Protein 4C2L (pdb70)

Secondary structure (DSSP, 8-state):
-EE-PPP--STTS--HHHHHHHHHHHTBT-EEEE-TT-EEEE-S-EE-TT-BSEEEEE-SEEEE---HHHHTT-SEEEEEES-EEEEEE-SSS--EEE--THHHHHHHHH-TT----EEEEEES-EEEEEES-EEE--SS-SEEEETTEEEEEEEEEEEE---SSSS--TT--SEEE-SEEEEEEEEEEEE-SS-SEEE-TTEEEEEEEEEEEES---EEEEEE-SSS-EEEEEEEEEEEEEES-SEEEEEEE--SSTT---EEEEEEEEEEEEEEEESEEEEEESSTTS-HHHHHHS----EEEEEEEEEEEEEE-SSSTTEEEEEE--TTSEEEEEEEEE--B-TTS--EEEEES--TT-SS--EE----

Foldseek 3Di:
DEFEFDAPPDQVDASLVSVVVRCLVAQQLGEYEDDAPDEHEHAAARENASHEQYEYAARYEYEYDCPLVRFFPPAENYEAEQYAHYEHEHPVLNGEYEQVQQVLLVVCVVPVNGDGYEYAEAAHYEHYEYESYEYEARNAEDYEYYNAYEHYEYYHYEYEHDHPDPRFSPRHADYEYEQYANYEYENYEYEGAEHPYEDEFNAAHYEYYAYEYENYQANEYDAAFPQEEGEHENYEYERYEYAQHQENYEYHYAFADDRGYEYEYYQHEHYHYEYHAHAAPYEYHQHPPHDPVVCVVTWGAHEYANYEYEQYEYEYHPPPPQERYFYEDTPNYHAHYAYYNHHYGYPVRHYAHEDDPHDPRRHDDYDHDHHD

Solvent-accessible surface area: 14054 Å² total; per-residue (Å²): 106,105,22,79,5,105,46,45,60,72,71,103,68,48,4,12,84,31,3,43,111,5,2,78,74,7,0,133,53,6,24,1,31,1,49,126,74,23,45,3,46,0,34,24,41,5,72,3,39,53,4,47,93,0,13,5,34,0,13,4,51,2,73,0,23,33,69,30,130,61,5,59,52,101,82,6,0,2,18,0,54,112,1,76,9,3,82,4,54,7,106,86,52,62,0,27,0,10,1,44,0,28,72,6,1,46,65,41,54,106,62,96,93,21,60,22,1,16,0,0,35,0,31,14,13,21,84,2,51,0,14,21,2,68,0,60,13,0,7,20,16,0,0,7,0,85,40,37,0,37,62,0,55,0,22,93,5,113,1,14,3,87,32,168,57,150,48,51,15,91,54,0,11,0,0,21,0,7,92,2,42,119,1,40,0,33,90,4,60,0,46,9,34,19,4,0,0,0,0,53,44,57,0,25,102,2,50,0,57,54,3,29,0,39,24,0,57,0,0,0,0,0,26,0,0,131,81,58,117,18,39,0,82,33,3,93,0,19,27,1,49,0,45,78,2,62,9,0,0,0,1,25,3,29,1,27,26,78,120,40,14,51,3,48,0,30,69,0,22,0,26,72,2,60,2,67,74,0,24,17,0,0,28,2,30,11,10,66,55,64,95,89,104,58,24,133,146,36,40,5,56,10,110,5,37,103,1,55,0,17,53,1,52,29,65,2,12,112,134,78,45,44,16,0,1,8,0,18,5,10,67,94,31,65,12,26,4,53,7,63,44,31,97,2,106,2,66,72,38,135,58,55,4,25,12,28,82,35,43,132,108,5,58,38,124,52,57,99,55,16,54,28

Sequence (372 aa):
AVCTPTAGGDSSTDDVPAITEALSSCGNGGTIVFPEGSTYYLNSVLDLGSCSDCDIQVEGLLKFASDTDYWSGRTAMISVSNVDGLKLRSLTGSSGVIDGNGQDAWDLFASSDSSYSRPTLLYITGGSNLEISGLRQKNPPNVFNSSVKGGATNVVFSNLKMDANSKSDNPPKNTDGFDIGESTYVTITEVTTVVNDDDCVAFKPSSNYVTVDTISSCTGSHGISVGSLGKSSDDSVKNIYVTGATMINSSTKAAGIKTYPSGGDHGTSTVSSNVTFNDFTVDNSDYAFQIQSCYGEDDDYCEENPGNAKLTDDIVVSSFSGTTSDKYDPVVANLDCGADGTCGISSISGFDVKAPSGKSEVLCANTPSDLGVTCTSGASG

Nearest PDB structures (foldseek):
  4c2l-assembly1_A  TM=1.003E+00  e=3.183E-62  Aspergillus tubingensis
  8ikw-assembly4_H  TM=8.385E-01  e=5.175E-13  Fusarium phyllophilum
  1ib4-assembly2_B  TM=8.589E-01  e=9.013E-12  Aspergillus aculeatus
  8ikx-assembly1_A  TM=8.406E-01  e=1.907E-11  Arabidopsis thaliana
  7e56-assembly1_A  TM=8.287E-01  e=9.826E-11  Evansstolkia leycettana

CATH classification: 2.160.20.10

Structure (mmCIF, N/CA/C/O backbone):
data_4C2L
#
_entry.id   4C2L
#
_cell.length_a   76.440
_cell.length_b   121.180
_cell.length_c   129.670
_cell.angle_alpha   90.00
_cell.angle_beta   90.00
_cell.angle_gamma   90.00
#
_symmetry.space_group_name_H-M   'I 2 2 2'
#
loop_
_entity.id
_entity.type
_entity.pdbx_description
1 polymer 'ENDO-XYLOGALACTURONAN HYDROLASE A'
2 branched 2-acetamido-2-deoxy-beta-D-glucopyranose-(1-4)-2-acetamido-2-deoxy-beta-D-glucopyranose
3 non-polymer alpha-D-mannopyranose
4 non-polymer 2-acetamido-2-deoxy-beta-D-glucopyranose
5 non-polymer 'SULFATE ION'
6 non-polymer GLYCEROL
7 water water
#
loop_
_atom_site.group_PDB
_atom_site.id
_atom_site.type_symbol
_atom_site.label_atom_id
_atom_site.label_alt_id
_atom_site.label_comp_id
_atom_site.label_asym_id
_atom_site.label_entity_id
_atom_site.label_seq_id
_atom_site.pdbx_PDB_ins_code
_atom_site.Cartn_x
_atom_site.Cartn_y
_atom_site.Cartn_z
_atom_site.occupancy
_atom_site.B_iso_or_equiv
_atom_site.auth_seq_id
_atom_site.auth_comp_id
_atom_site.auth_asym_id
_atom_site.auth_atom_id
_atom_site.pdbx_PDB_model_num
ATOM 1 N N . ALA A 1 17 ? -14.075 -0.816 27.604 1.00 23.90 35 ALA A N 1
ATOM 2 C CA . ALA A 1 17 ? -14.928 -1.303 28.724 1.00 23.74 35 ALA A CA 1
ATOM 3 C C . ALA A 1 17 ? -14.889 -0.332 29.907 1.00 23.74 35 ALA A C 1
ATOM 4 O O . ALA A 1 17 ? -13.950 0.461 30.037 1.00 23.33 35 ALA A O 1
ATOM 6 N N . VAL A 1 18 ? -15.911 -0.400 30.752 1.00 22.85 36 VAL A N 1
ATOM 7 C CA . VAL A 1 18 ? -16.033 0.471 31.924 1.00 22.88 36 VAL A CA 1
ATOM 8 C C . VAL A 1 18 ? -15.919 -0.353 33.212 1.00 22.91 36 VAL A C 1
ATOM 9 O O . VAL A 1 18 ? -16.578 -1.376 33.359 1.00 23.04 36 VAL A O 1
ATOM 13 N N . CYS A 1 19 ? -15.077 0.092 34.138 1.00 21.56 37 CYS A N 1
ATOM 14 C CA . CYS A 1 19 ? -14.836 -0.637 35.384 1.00 22.01 37 CYS A CA 1
ATOM 15 C C . CYS A 1 19 ? -15.166 0.291 36.545 1.00 20.06 37 CYS A C 1
ATOM 16 O O . CYS A 1 19 ? -14.773 1.462 36.529 1.00 20.06 37 CYS A O 1
ATOM 19 N N . THR A 1 20 ? -15.866 -0.218 37.553 1.00 17.74 38 THR A N 1
ATOM 20 C CA . THR A 1 20 ? -16.059 0.536 38.785 1.00 18.33 38 THR A CA 1
ATOM 21 C C . THR A 1 20 ? -15.307 -0.148 39.915 1.00 17.56 38 THR A C 1
ATOM 22 O O . THR A 1 20 ? -15.678 -1.252 40.304 1.00 17.57 38 THR A O 1
ATOM 26 N N . PRO A 1 21 ? -14.273 0.509 40.473 1.00 17.16 39 PRO A N 1
ATOM 27 C CA . PRO A 1 21 ? -13.518 -0.159 41.546 1.00 16.99 39 PRO A CA 1
ATOM 28 C C . PRO A 1 21 ? -14.387 -0.451 42.748 1.00 16.91 39 PRO A C 1
ATOM 29 O O . PRO A 1 21 ? -15.233 0.365 43.124 1.00 15.70 39 PRO A O 1
ATOM 33 N N . THR A 1 22 ? -14.159 -1.608 43.360 1.00 17.88 40 THR A N 1
ATOM 34 C CA . THR A 1 22 ? -14.872 -1.982 44.574 1.00 19.81 40 THR A CA 1
ATOM 35 C C . THR A 1 22 ? -14.471 -1.088 45.734 1.00 19.49 40 THR A C 1
ATOM 36 O O . THR A 1 22 ? -13.302 -0.998 46.070 1.00 19.60 40 THR A O 1
ATOM 40 N N . ALA A 1 23 ? -15.447 -0.405 46.320 1.00 19.62 41 ALA A N 1
ATOM 41 C CA . ALA A 1 23 ? -15.209 0.424 47.485 1.00 20.03 41 ALA A CA 1
ATOM 42 C C . ALA A 1 23 ? -15.321 -0.451 48.735 1.00 21.25 41 ALA A C 1
ATOM 43 O O . ALA A 1 23 ? -16.348 -1.101 48.949 1.00 22.49 41 ALA A O 1
ATOM 45 N N . GLY A 1 24 ? -14.268 -0.478 49.550 1.00 20.51 42 GLY A N 1
ATOM 46 C CA . GLY A 1 24 ? -14.254 -1.268 50.788 1.00 20.93 42 GLY A CA 1
ATOM 47 C C . GLY A 1 24 ? -15.155 -0.699 51.868 1.00 21.62 42 GLY A C 1
ATOM 48 O O . GLY A 1 24 ? -15.591 -1.432 52.779 1.00 22.30 42 GLY A O 1
ATOM 49 N N . GLY A 1 25 ? -15.436 0.604 51.775 1.00 19.89 43 GLY A N 1
ATOM 50 C CA . GLY A 1 25 ? -16.347 1.290 52.695 1.00 21.00 43 GLY A CA 1
ATOM 51 C C . GLY A 1 25 ? -15.788 1.562 54.082 1.00 22.17 43 GLY A C 1
ATOM 52 O O . GLY A 1 25 ? -16.525 1.925 55.002 1.00 22.19 43 GLY A O 1
ATOM 53 N N . ASP A 1 26 ? -14.486 1.393 54.258 1.00 21.35 44 ASP A N 1
ATOM 54 C CA . ASP A 1 26 ? -13.899 1.638 55.572 1.00 22.32 44 ASP A CA 1
ATOM 55 C C . ASP A 1 26 ? -12.485 2.175 55.495 1.00 20.28 44 ASP A C 1
ATOM 56 O O . ASP A 1 26 ? -11.664 1.647 54.750 1.00 19.02 44 ASP A O 1
ATOM 61 N N . SER A 1 27 ? -12.201 3.208 56.285 1.00 20.13 45 SER A N 1
ATOM 62 C CA . SER A 1 27 ? -10.910 3.889 56.210 1.00 19.74 45 SER A CA 1
ATOM 63 C C . SER A 1 27 ? -9.748 2.995 56.633 1.00 19.38 45 SER A C 1
ATOM 64 O O . SER A 1 27 ? -8.620 3.279 56.298 1.00 19.89 45 SER A O 1
ATOM 67 N N . SER A 1 28 ? -10.026 1.916 57.362 1.00 19.41 46 SER A N 1
ATOM 68 C CA . SER A 1 28 ? -8.961 0.967 57.705 1.00 20.53 46 SER A CA 1
ATOM 69 C C . SER A 1 28 ? -8.642 -0.007 56.579 1.00 19.69 46 SER A C 1
ATOM 70 O O . SER A 1 28 ? -7.699 -0.794 56.691 1.00 21.06 46 SER A O 1
ATOM 73 N N . THR A 1 29 ? -9.435 0.022 55.514 1.00 18.06 47 THR A N 1
ATOM 74 C CA . THR A 1 29 ? -9.184 -0.840 54.361 1.00 17.55 47 THR A CA 1
ATOM 75 C C . THR A 1 29 ? -8.716 -0.012 53.180 1.00 15.94 47 THR A C 1
ATOM 76 O O . THR A 1 29 ? -9.431 0.878 52.723 1.00 15.05 47 THR A O 1
ATOM 80 N N . ASP A 1 30 ? -7.517 -0.324 52.695 1.00 14.11 48 ASP A N 1
ATOM 81 C CA . ASP A 1 30 ? -6.942 0.404 51.565 1.00 13.52 48 ASP A CA 1
ATOM 82 C C . ASP A 1 30 ? -7.682 -0.001 50.281 1.00 13.45 48 ASP A C 1
ATOM 83 O O . ASP A 1 30 ? -7.758 -1.193 49.957 1.00 13.26 48 ASP A O 1
ATOM 88 N N . ASP A 1 31 ? -8.251 0.984 49.567 1.00 12.39 49 ASP A N 1
ATOM 89 C CA . ASP A 1 31 ? -8.914 0.733 48.288 1.00 12.45 49 ASP A CA 1
ATOM 90 C C . ASP A 1 31 ? -7.983 0.793 47.082 1.00 11.64 49 ASP A C 1
ATOM 91 O O . ASP A 1 31 ? -8.399 0.504 45.957 1.00 11.61 49 ASP A O 1
ATOM 96 N N . VAL A 1 32 ? -6.732 1.194 47.294 1.00 11.11 50 VAL A N 1
ATOM 97 C CA . VAL A 1 32 ? -5.797 1.328 46.171 1.00 11.39 50 VAL A CA 1
ATOM 98 C C . VAL A 1 32 ? -5.700 0.050 45.305 1.00 11.54 50 VAL A C 1
ATOM 99 O O . VAL A 1 32 ? -5.766 0.140 44.092 1.00 11.41 50 VAL A O 1
ATOM 103 N N . PRO A 1 33 ? -5.596 -1.146 45.925 1.00 11.70 51 PRO A N 1
ATOM 104 C CA . PRO A 1 33 ? -5.492 -2.315 45.023 1.00 11.90 51 PRO A CA 1
ATOM 105 C C . PRO A 1 33 ? -6.708 -2.506 44.121 1.00 12.02 51 PRO A C 1
ATOM 106 O O . PRO A 1 33 ? -6.548 -2.832 42.942 1.00 12.93 51 PRO A O 1
ATOM 110 N N . ALA A 1 34 ? -7.908 -2.294 44.665 1.00 12.25 52 ALA A N 1
ATOM 111 C CA . ALA A 1 34 ? -9.132 -2.361 43.868 1.00 12.47 52 ALA A CA 1
ATOM 112 C C . ALA A 1 34 ? -9.115 -1.357 42.726 1.00 12.35 52 ALA A C 1
ATOM 113 O O . ALA A 1 34 ? -9.563 -1.666 41.615 1.00 12.08 52 ALA A O 1
ATOM 115 N N . ILE A 1 35 ? -8.601 -0.159 43.004 1.00 11.96 53 ILE A N 1
ATOM 116 C CA . ILE A 1 35 ? -8.506 0.885 41.993 1.00 12.13 53 ILE A CA 1
ATOM 117 C C . ILE A 1 35 ? -7.502 0.527 40.884 1.00 12.19 53 ILE A C 1
ATOM 118 O O . ILE A 1 35 ? -7.810 0.649 39.696 1.00 11.87 53 ILE A O 1
ATOM 123 N N . THR A 1 36 ? -6.309 0.065 41.254 1.00 12.49 54 THR A N 1
ATOM 124 C CA . THR A 1 36 ? -5.329 -0.269 40.218 1.00 13.12 54 THR A CA 1
ATOM 125 C C . THR A 1 36 ? -5.725 -1.512 39.444 1.00 13.24 54 THR A C 1
ATOM 126 O O . THR A 1 36 ? -5.379 -1.638 38.278 1.00 14.12 54 THR A O 1
ATOM 130 N N . GLU A 1 37 ? -6.462 -2.422 40.065 1.00 14.52 55 GLU A N 1
ATOM 131 C CA . GLU A 1 37 ? -6.941 -3.584 39.313 1.00 14.99 55 GLU A CA 1
ATOM 132 C C . GLU A 1 37 ? -7.976 -3.139 38.282 1.00 15.03 55 GLU A C 1
ATOM 133 O O . GLU A 1 37 ? -7.951 -3.614 37.149 1.00 14.79 55 GLU A O 1
ATOM 139 N N . ALA A 1 38 ? -8.862 -2.221 38.674 1.00 14.69 56 ALA A N 1
ATOM 140 C CA . ALA A 1 38 ? -9.834 -1.657 37.733 1.00 15.09 56 ALA A CA 1
ATOM 141 C C . ALA A 1 38 ? -9.120 -0.947 36.584 1.00 15.27 56 ALA A C 1
ATOM 142 O O . ALA A 1 38 ? -9.482 -1.126 35.411 1.00 16.23 56 ALA A O 1
ATOM 144 N N . LEU A 1 39 ? -8.094 -0.160 36.909 1.00 14.57 57 LEU A N 1
ATOM 145 C CA . LEU A 1 39 ? -7.306 0.517 35.883 1.00 16.05 57 LEU A CA 1
ATOM 146 C C . LEU A 1 39 ? -6.586 -0.482 34.980 1.00 16.00 57 LEU A C 1
ATOM 147 O O . LEU A 1 39 ? -6.544 -0.317 33.764 1.00 16.58 57 LEU A O 1
ATOM 152 N N . SER A 1 40 ? -6.018 -1.525 35.569 1.00 15.88 58 SER A N 1
ATOM 153 C CA . SER A 1 40 ? -5.332 -2.529 34.771 1.00 16.64 58 SER A CA 1
ATOM 154 C C . SER A 1 40 ? -6.308 -3.250 33.840 1.00 17.11 58 SER A C 1
ATOM 155 O O . SER A 1 40 ? -5.994 -3.541 32.671 1.00 16.83 58 SER A O 1
ATOM 158 N N . SER A 1 41 ? -7.502 -3.509 34.350 1.00 17.03 59 SER A N 1
ATOM 159 C CA . SER A 1 41 ? -8.495 -4.245 33.585 1.00 19.71 59 SER A CA 1
ATOM 160 C C . SER A 1 41 ? -9.089 -3.399 32.438 1.00 20.85 59 SER A C 1
ATOM 161 O O . SER A 1 41 ? -9.234 -3.894 31.314 1.00 21.68 59 SER A O 1
ATOM 164 N N . CYS A 1 42 ? -9.406 -2.136 32.724 1.00 21.01 60 CYS A N 1
ATOM 165 C CA . CYS A 1 42 ? -10.116 -1.258 31.780 1.00 23.51 60 CYS A CA 1
ATOM 166 C C . CYS A 1 42 ? -9.282 -0.128 31.172 1.00 24.61 60 CYS A C 1
ATOM 167 O O . CYS A 1 42 ? -9.742 0.547 30.242 1.00 25.44 60 CYS A O 1
ATOM 170 N N . GLY A 1 43 ? -8.070 0.078 31.681 1.00 23.66 61 GLY A N 1
ATOM 171 C CA . GLY A 1 43 ? -7.276 1.265 31.347 1.00 23.84 61 GLY A CA 1
ATOM 172 C C . GLY A 1 43 ? -6.639 1.324 29.974 1.00 24.16 61 GLY A C 1
ATOM 173 O O . GLY A 1 43 ? -6.090 2.358 29.602 1.00 23.53 61 GLY A O 1
ATOM 174 N N . ASN A 1 44 ? -6.694 0.224 29.223 1.00 24.73 62 ASN A N 1
ATOM 175 C CA . ASN A 1 44 ? -6.247 0.231 27.840 1.00 25.66 62 ASN A CA 1
ATOM 176 C C . ASN A 1 44 ? -7.387 0.718 26.946 1.00 24.78 62 ASN A C 1
ATOM 177 O O . ASN A 1 44 ? -8.101 -0.072 26.320 1.00 24.44 62 ASN A O 1
ATOM 182 N N . GLY A 1 45 ? -7.584 2.030 26.932 1.00 22.70 63 GLY A N 1
ATOM 183 C CA . GLY A 1 45 ? -8.624 2.633 26.115 1.00 21.18 63 GLY A CA 1
ATOM 184 C C . GLY A 1 45 ? -10.012 2.684 26.724 1.00 21.47 63 GLY A C 1
ATOM 185 O O . GLY A 1 45 ? -10.960 3.119 26.070 1.00 22.86 63 GLY A O 1
ATOM 186 N N . GLY A 1 46 ? -10.144 2.253 27.974 1.00 20.33 64 GLY A N 1
ATOM 187 C CA . GLY A 1 46 ? -11.440 2.197 28.638 1.00 20.23 64 GLY A CA 1
ATOM 188 C C . GLY A 1 46 ? -11.655 3.260 29.697 1.00 20.48 64 GLY A C 1
ATOM 189 O O . GLY A 1 46 ? -10.962 4.293 29.731 1.00 20.85 64 GLY A O 1
ATOM 190 N N . THR A 1 47 ? -12.619 2.995 30.571 1.00 19.49 65 THR A N 1
ATOM 191 C CA . THR A 1 47 ? -13.070 3.965 31.550 1.00 19.13 65 THR A CA 1
ATOM 192 C C . THR A 1 47 ? -13.156 3.349 32.937 1.00 18.75 65 THR A C 1
ATOM 193 O O . THR A 1 47 ? -13.583 2.199 33.100 1.00 17.96 65 THR A O 1
ATOM 197 N N . ILE A 1 48 ? -12.714 4.123 33.920 1.00 17.65 66 ILE A N 1
ATOM 198 C CA . ILE A 1 48 ? -12.845 3.766 35.317 1.00 18.18 66 ILE A CA 1
ATOM 199 C C . ILE A 1 48 ? -13.712 4.833 35.980 1.00 17.20 66 ILE A C 1
ATOM 200 O O . ILE A 1 48 ? -13.506 6.029 35.776 1.00 17.42 66 ILE A O 1
ATOM 205 N N . VAL A 1 49 ? -14.700 4.399 36.748 1.00 16.04 67 VAL A N 1
ATOM 206 C CA . VAL A 1 49 ? -15.675 5.320 37.330 1.00 15.69 67 VAL A CA 1
ATOM 207 C C . VAL A 1 49 ? -15.664 5.239 38.856 1.00 16.05 67 VAL A C 1
ATOM 208 O O . VAL A 1 49 ? -15.802 4.164 39.432 1.00 15.35 67 VAL A O 1
ATOM 212 N N . PHE A 1 50 ? -15.483 6.382 39.510 1.00 15.45 68 PHE A N 1
ATOM 213 C CA . PHE A 1 50 ? -15.746 6.484 40.930 1.00 16.03 68 PHE A CA 1
ATOM 214 C C . PHE A 1 50 ? -17.096 7.180 41.045 1.00 16.84 68 PHE A C 1
ATOM 215 O O . PHE A 1 50 ? -17.174 8.391 40.809 1.00 16.55 68 PHE A O 1
ATOM 223 N N . PRO A 1 51 ? -18.168 6.429 41.389 1.00 17.37 69 PRO A N 1
ATOM 224 C CA . PRO A 1 51 ? -19.511 6.992 41.299 1.00 17.99 69 PRO A CA 1
ATOM 225 C C . PRO A 1 51 ? -19.794 8.176 42.208 1.00 17.92 69 PRO A C 1
ATOM 226 O O . PRO A 1 51 ? -19.230 8.304 43.287 1.00 17.22 69 PRO A O 1
ATOM 230 N N . GLU A 1 52 ? -20.732 9.012 41.771 1.00 19.91 70 GLU A N 1
ATOM 231 C CA . GLU A 1 52 ? -21.223 10.094 42.607 1.00 22.71 70 GLU A CA 1
ATOM 232 C C . GLU A 1 52 ? -21.709 9.556 43.964 1.00 22.53 70 GLU A C 1
ATOM 233 O O . GLU A 1 52 ? -22.380 8.524 44.031 1.00 22.85 70 GLU A O 1
ATOM 239 N N . GLY A 1 53 ? -21.328 10.243 45.032 1.00 20.81 71 GLY A N 1
ATOM 240 C CA . GLY A 1 53 ? -21.703 9.872 46.388 1.00 20.91 71 GLY A CA 1
ATOM 241 C C . GLY A 1 53 ? -20.829 8.793 47.007 1.00 20.26 71 GLY A C 1
ATOM 242 O O . GLY A 1 53 ? -21.044 8.420 48.157 1.00 22.03 71 GLY A O 1
ATOM 243 N N . SER A 1 54 ? -19.860 8.275 46.254 1.00 17.92 72 SER A N 1
ATOM 244 C CA . SER A 1 54 ? -18.950 7.248 46.798 1.00 17.41 72 SER A CA 1
ATOM 245 C C . SER A 1 54 ? -17.804 7.871 47.604 1.00 17.26 72 SER A C 1
ATOM 246 O O . SER A 1 54 ? -17.492 9.057 47.439 1.00 17.19 72 SER A O 1
ATOM 249 N N . THR A 1 55 ? -17.203 7.083 48.495 1.00 16.72 73 THR A N 1
ATOM 250 C CA . THR A 1 55 ? -15.967 7.479 49.180 1.00 16.38 73 THR A CA 1
ATOM 251 C C . THR A 1 55 ? -14.987 6.309 49.106 1.00 15.91 73 THR A C 1
ATOM 252 O O . THR A 1 55 ? -15.312 5.181 49.511 1.00 15.79 73 THR A O 1
ATOM 256 N N . TYR A 1 56 ? -13.808 6.584 48.571 1.00 13.90 74 TYR A N 1
ATOM 257 C CA . TYR A 1 56 ? -12.736 5.593 48.510 1.00 13.61 74 TYR A CA 1
ATOM 258 C C . TYR A 1 56 ? -11.612 6.051 49.421 1.00 13.85 74 TYR A C 1
ATOM 259 O O . TYR A 1 56 ? -11.333 7.248 49.508 1.00 13.88 74 TYR A O 1
ATOM 268 N N . TYR A 1 57 ? -10.980 5.094 50.102 1.00 13.00 75 TYR A N 1
ATOM 269 C CA . TYR A 1 57 ? -9.940 5.372 51.076 1.00 13.27 75 TYR A CA 1
ATOM 270 C C . TYR A 1 57 ? -8.645 4.906 50.474 1.00 13.70 75 TYR A C 1
ATOM 271 O O . TYR A 1 57 ? -8.487 3.730 50.177 1.00 13.58 75 TYR A O 1
ATOM 280 N N . LEU A 1 58 ? -7.735 5.846 50.249 1.00 12.54 76 LEU A N 1
ATOM 281 C CA . LEU A 1 58 ? -6.499 5.524 49.570 1.00 12.68 76 LEU A CA 1
ATOM 282 C C . LEU A 1 58 ? -5.401 5.598 50.610 1.00 12.53 76 LEU A C 1
ATOM 283 O O . LEU A 1 58 ? -5.021 6.682 51.044 1.00 12.89 76 LEU A O 1
ATOM 288 N N . ASN A 1 59 ? -4.894 4.449 51.029 1.00 11.92 77 ASN A N 1
ATOM 289 C CA . ASN A 1 59 ? -3.967 4.428 52.162 1.00 11.87 77 ASN A CA 1
ATOM 290 C C . ASN A 1 59 ? -2.516 4.169 51.744 1.00 11.84 77 ASN A C 1
ATOM 291 O O . ASN A 1 59 ? -1.643 3.868 52.585 1.00 12.15 77 ASN A O 1
ATOM 296 N N . SER A 1 60 ? -2.268 4.324 50.447 1.00 11.68 78 SER A N 1
ATOM 297 C CA . SER A 1 60 ? -0.945 4.124 49.869 1.00 11.52 78 SER A CA 1
ATOM 298 C C . SER A 1 60 ? -0.859 4.887 48.562 1.00 11.47 78 SER A C 1
ATOM 299 O O . SER A 1 60 ? -1.868 5.453 48.106 1.00 10.96 78 SER A O 1
ATOM 302 N N . VAL A 1 61 ? 0.327 4.906 47.950 1.00 11.17 79 VAL A N 1
ATOM 303 C CA . VAL A 1 61 ? 0.500 5.586 46.657 1.00 11.02 79 VAL A CA 1
ATOM 304 C C . VAL A 1 61 ? -0.434 4.978 45.613 1.00 11.35 79 VAL A C 1
ATOM 305 O O . VAL A 1 61 ? -0.495 3.751 45.494 1.00 11.62 79 VAL A O 1
ATOM 309 N N . LEU A 1 62 ? -1.153 5.823 44.879 1.00 11.14 80 LEU A N 1
ATOM 310 C CA . LEU A 1 62 ? -1.992 5.369 43.763 1.00 12.03 80 LEU A CA 1
ATOM 311 C C . LEU A 1 62 ? -1.230 5.589 42.471 1.00 12.70 80 LEU A C 1
ATOM 312 O O . LEU A 1 62 ? -0.983 6.726 42.070 1.00 12.50 80 LEU A O 1
ATOM 317 N N . ASP A 1 63 ? -0.842 4.494 41.836 1.00 13.09 81 ASP A N 1
ATOM 318 C CA . ASP A 1 63 ? -0.037 4.565 40.635 1.00 14.45 81 ASP A CA 1
ATOM 319 C C . ASP A 1 63 ? -0.952 4.368 39.431 1.00 14.68 81 ASP A C 1
ATOM 320 O O . ASP A 1 63 ? -1.650 3.356 39.342 1.00 15.22 81 ASP A O 1
ATOM 325 N N . LEU A 1 64 ? -0.982 5.348 38.537 1.00 14.32 82 LEU A N 1
ATOM 326 C CA . LEU A 1 64 ? -1.891 5.319 37.381 1.00 14.00 82 LEU A CA 1
ATOM 327 C C . LEU A 1 64 ? -1.222 4.796 36.106 1.00 14.50 82 LEU A C 1
ATOM 328 O O . LEU A 1 64 ? -1.748 4.969 34.998 1.00 14.57 82 LEU A O 1
ATOM 333 N N . GLY A 1 65 ? -0.101 4.107 36.279 1.00 15.58 83 GLY A N 1
ATOM 334 C CA . GLY A 1 65 ? 0.727 3.707 35.146 1.00 16.60 83 GLY A CA 1
ATOM 335 C C . GLY A 1 65 ? 0.080 2.785 34.127 1.00 17.11 83 GLY A C 1
ATOM 336 O O . GLY A 1 65 ? 0.537 2.724 32.995 1.00 19.00 83 GLY A O 1
ATOM 337 N N . SER A 1 66 ? -0.975 2.069 34.490 1.00 17.69 84 SER A N 1
ATOM 338 C CA . SER A 1 66 ? -1.586 1.151 33.518 1.00 19.33 84 SER A CA 1
ATOM 339 C C . SER A 1 66 ? -2.557 1.866 32.571 1.00 19.76 84 SER A C 1
ATOM 340 O O . SER A 1 66 ? -3.135 1.257 31.675 1.00 19.81 84 SER A O 1
ATOM 343 N N . CYS A 1 67 ? -2.725 3.164 32.774 1.00 19.12 85 CYS A N 1
ATOM 344 C CA . CYS A 1 67 ? -3.577 3.966 31.917 1.00 19.37 85 CYS A CA 1
ATOM 345 C C . CYS A 1 67 ? -2.924 4.110 30.550 1.00 19.04 85 CYS A C 1
ATOM 346 O O . CYS A 1 67 ? -1.776 4.511 30.450 1.00 17.64 85 CYS A O 1
ATOM 349 N N . SER A 1 68 ? -3.665 3.792 29.496 1.00 19.41 86 SER A N 1
ATOM 350 C CA . SER A 1 68 ? -3.200 4.071 28.136 1.00 19.55 86 SER A CA 1
ATOM 351 C C . SER A 1 68 ? -4.428 4.516 27.351 1.00 19.41 86 SER A C 1
ATOM 352 O O . SER A 1 68 ? -5.266 3.697 26.974 1.00 19.10 86 SER A O 1
ATOM 355 N N . ASP A 1 69 ? -4.547 5.823 27.147 1.00 19.50 87 ASP A N 1
ATOM 356 C CA . ASP A 1 69 ? -5.765 6.429 26.576 1.00 21.88 87 ASP A CA 1
ATOM 357 C C . ASP A 1 69 ? -6.980 6.079 27.414 1.00 21.76 87 ASP A C 1
ATOM 358 O O . ASP A 1 69 ? -8.039 5.719 26.883 1.00 22.90 87 ASP A O 1
ATOM 363 N N . CYS A 1 70 ? -6.817 6.164 28.731 1.00 20.46 88 CYS A N 1
ATOM 364 C CA . CYS A 1 70 ? -7.881 5.801 29.651 1.00 19.95 88 CYS A CA 1
ATOM 365 C C . CYS A 1 70 ? -8.613 7.049 30.105 1.00 18.79 88 CYS A C 1
ATOM 366 O O . CYS A 1 70 ? -8.105 8.172 29.985 1.00 18.12 88 CYS A O 1
ATOM 369 N N . ASP A 1 71 ? -9.811 6.840 30.626 1.00 17.43 89 ASP A N 1
ATOM 370 C CA . ASP A 1 71 ? -10.634 7.918 31.154 1.00 17.25 89 ASP A CA 1
ATOM 371 C C . ASP A 1 71 ? -11.005 7.557 32.594 1.00 16.62 89 ASP A C 1
ATOM 372 O O . ASP A 1 71 ? -11.689 6.561 32.838 1.00 16.63 89 ASP A O 1
ATOM 377 N N . ILE A 1 72 ? -10.512 8.345 33.547 1.00 14.82 90 ILE A N 1
ATOM 378 C CA . ILE A 1 72 ? -10.781 8.122 34.965 1.00 14.73 90 ILE A CA 1
ATOM 379 C C . ILE A 1 72 ? -11.767 9.185 35.453 1.00 14.70 90 ILE A C 1
ATOM 380 O O . ILE A 1 72 ? -11.414 10.359 35.610 1.00 14.56 90 ILE A O 1
ATOM 385 N N . GLN A 1 73 ? -13.002 8.765 35.681 1.00 13.94 91 GLN A N 1
ATOM 386 C CA . GLN A 1 73 ? -14.074 9.694 36.065 1.00 14.58 91 GLN A CA 1
ATOM 387 C C . GLN A 1 73 ? -14.263 9.678 37.569 1.00 14.87 91 GLN A C 1
ATOM 388 O O . GLN A 1 73 ? -14.777 8.717 38.156 1.00 14.49 91 GLN A O 1
ATOM 394 N N . VAL A 1 74 ? -13.819 10.752 38.205 1.00 14.62 92 VAL A N 1
ATOM 395 C CA . VAL A 1 74 ? -13.899 10.860 39.654 1.00 14.63 92 VAL A CA 1
ATOM 396 C C . VAL A 1 74 ? -15.127 11.694 39.979 1.00 14.92 92 VAL A C 1
ATOM 397 O O . VAL A 1 74 ? -15.115 12.917 39.780 1.00 14.19 92 VAL A O 1
ATOM 401 N N . GLU A 1 75 ? -16.200 11.045 40.441 1.00 14.61 93 GLU A N 1
ATOM 402 C CA . GLU A 1 75 ? -17.404 11.794 40.843 1.00 15.05 93 GLU A CA 1
ATOM 403 C C . GLU A 1 75 ? -17.621 11.765 42.348 1.00 14.96 93 GLU A C 1
ATOM 404 O O . GLU A 1 75 ? -18.420 12.532 42.884 1.00 16.54 93 GLU A O 1
ATOM 410 N N . GLY A 1 76 ? -16.882 10.894 43.033 1.00 15.15 94 GLY A N 1
ATOM 411 C CA . GLY A 1 76 ? -16.970 10.787 44.478 1.00 13.97 94 GLY A CA 1
ATOM 412 C C . GLY A 1 76 ? -15.751 11.373 45.159 1.00 14.17 94 GLY A C 1
ATOM 413 O O . GLY A 1 76 ? -15.018 12.187 44.579 1.00 14.08 94 GLY A O 1
ATOM 414 N N . LEU A 1 77 ? -15.531 10.928 46.390 1.00 13.52 95 LEU A N 1
ATOM 415 C CA . LEU A 1 77 ? -14.437 11.407 47.222 1.00 13.43 95 LEU A CA 1
ATOM 416 C C . LEU A 1 77 ? -13.326 10.362 47.249 1.00 13.81 95 LEU A C 1
ATOM 417 O O . LEU A 1 77 ? -13.588 9.195 47.532 1.00 14.35 95 LEU A O 1
ATOM 422 N N . LEU A 1 78 ? -12.106 10.771 46.901 1.00 13.40 96 LEU A N 1
ATOM 423 C CA . LEU A 1 78 ? -10.929 9.917 47.092 1.00 13.30 96 LEU A CA 1
ATOM 424 C C . LEU A 1 78 ? -10.196 10.518 48.260 1.00 13.50 96 LEU A C 1
ATOM 425 O O . LEU A 1 78 ? -9.653 11.625 48.153 1.00 12.95 96 LEU A O 1
ATOM 430 N N . LYS A 1 79 ? -10.207 9.816 49.390 1.00 12.74 97 LYS A N 1
ATOM 431 C CA . LYS A 1 79 ? -9.641 10.369 50.593 1.00 13.23 97 LYS A CA 1
ATOM 432 C C . LYS A 1 79 ? -8.357 9.640 50.947 1.00 12.52 97 LYS A C 1
ATOM 433 O O . LYS A 1 79 ? -8.391 8.456 51.285 1.00 11.69 97 LYS A O 1
ATOM 439 N N . PHE A 1 80 ? -7.232 10.350 50.852 1.00 11.53 98 PHE A N 1
ATOM 440 C CA . PHE A 1 80 ? -5.946 9.774 51.275 1.00 12.05 98 PHE A CA 1
ATOM 441 C C . PHE A 1 80 ? -5.796 9.691 52.781 1.00 12.38 98 PHE A C 1
ATOM 442 O O . PHE A 1 80 ? -6.278 10.553 53.514 1.00 12.94 98 PHE A O 1
ATOM 450 N N . ALA A 1 81 ? -5.115 8.639 53.241 1.00 12.18 99 ALA A N 1
ATOM 451 C CA . ALA A 1 81 ? -4.720 8.541 54.643 1.00 12.44 99 ALA A CA 1
ATOM 452 C C . ALA A 1 81 ? -3.702 9.617 54.981 1.00 13.05 99 ALA A C 1
ATOM 453 O O . ALA A 1 81 ? -2.858 9.944 54.152 1.00 13.05 99 ALA A O 1
ATOM 455 N N . SER A 1 82 ? -3.776 10.156 56.196 1.00 13.05 100 SER A N 1
ATOM 456 C CA . SER A 1 82 ? -2.748 11.098 56.667 1.00 14.16 100 SER A CA 1
ATOM 457 C C . SER A 1 82 ? -1.417 10.387 56.928 1.00 14.72 100 SER A C 1
ATOM 458 O O . SER A 1 82 ? -0.354 10.952 56.680 1.00 15.84 100 SER A O 1
ATOM 461 N N . ASP A 1 83 ? -1.504 9.154 57.439 1.00 15.40 101 ASP A N 1
ATOM 462 C CA . ASP A 1 83 ? -0.361 8.274 57.802 1.00 15.24 101 ASP A CA 1
ATOM 463 C C . ASP A 1 83 ? 1.010 8.910 57.545 1.00 14.83 101 ASP A C 1
ATOM 464 O O . ASP A 1 83 ? 1.672 8.615 56.546 1.00 14.58 101 ASP A O 1
ATOM 469 N N . THR A 1 84 ? 1.447 9.790 58.446 1.00 14.08 102 THR A N 1
ATOM 470 C CA . THR A 1 84 ? 2.690 10.523 58.182 1.00 14.00 102 THR A CA 1
ATOM 471 C C . THR A 1 84 ? 3.941 9.631 58.085 1.00 14.01 102 THR A C 1
ATOM 472 O O . THR A 1 84 ? 4.856 9.961 57.350 1.00 13.49 102 THR A O 1
ATOM 476 N N . ASP A 1 85 ? 3.971 8.515 58.821 1.00 14.81 103 ASP A N 1
ATOM 477 C CA . ASP A 1 85 ? 5.093 7.584 58.728 1.00 15.58 103 ASP A CA 1
ATOM 478 C C . ASP A 1 85 ? 5.149 6.980 57.328 1.00 14.68 103 ASP A C 1
ATOM 479 O O . ASP A 1 85 ? 6.232 6.810 56.756 1.00 16.16 103 ASP A O 1
ATOM 484 N N . TYR A 1 86 ? 3.986 6.629 56.781 1.00 14.07 104 TYR A N 1
ATOM 485 C CA . TYR A 1 86 ? 3.961 6.039 55.441 1.00 12.82 104 TYR A CA 1
ATOM 486 C C . TYR A 1 86 ? 4.438 7.039 54.373 1.00 12.61 104 TYR A C 1
ATOM 487 O O . TYR A 1 86 ? 5.267 6.713 53.510 1.00 12.09 104 TYR A O 1
ATOM 496 N N . TRP A 1 87 ? 3.905 8.253 54.427 1.00 11.69 105 TRP A N 1
ATOM 497 C CA . TRP A 1 87 ? 4.184 9.249 53.390 1.00 11.69 105 TRP A CA 1
ATOM 498 C C . TRP A 1 87 ? 5.545 9.864 53.485 1.00 11.82 105 TRP A C 1
ATOM 499 O O . TRP A 1 87 ? 6.007 10.501 52.530 1.00 11.27 105 TRP A O 1
ATOM 510 N N . SER A 1 88 ? 6.210 9.674 54.621 1.00 12.76 106 SER A N 1
ATOM 511 C CA . SER A 1 88 ? 7.525 10.280 54.857 1.00 13.48 106 SER A CA 1
ATOM 512 C C . SER A 1 88 ? 8.515 10.032 53.701 1.00 13.60 106 SER A C 1
ATOM 513 O O . SER A 1 88 ? 8.833 8.884 53.386 1.00 14.28 106 SER A O 1
ATOM 516 N N . GLY A 1 89 ? 8.993 11.112 53.089 1.00 13.52 107 GLY A N 1
ATOM 517 C CA . GLY A 1 89 ? 9.971 11.039 52.007 1.00 13.44 107 GLY A CA 1
ATOM 518 C C . GLY A 1 89 ? 9.468 10.500 50.673 1.00 13.46 107 GLY A C 1
ATOM 519 O O . GLY A 1 89 ? 10.262 10.305 49.743 1.00 14.23 107 GLY A O 1
ATOM 520 N N . ARG A 1 90 ? 8.170 10.235 50.567 1.00 12.31 108 ARG A N 1
ATOM 521 C CA . ARG A 1 90 ? 7.621 9.718 49.324 1.00 11.91 108 ARG A CA 1
ATOM 522 C C . ARG A 1 90 ? 7.436 10.824 48.293 1.00 11.78 108 ARG A C 1
ATOM 523 O O . ARG A 1 90 ? 7.126 11.964 48.635 1.00 11.39 108 ARG A O 1
ATOM 531 N N . THR A 1 91 ? 7.610 10.472 47.023 1.00 11.68 109 THR A N 1
ATOM 532 C CA . THR A 1 91 ? 7.514 11.439 45.943 1.00 11.84 109 THR A CA 1
ATOM 533 C C . THR A 1 91 ? 6.084 11.897 45.652 1.00 11.40 109 THR A C 1
ATOM 534 O O . THR A 1 91 ? 5.830 13.096 45.504 1.00 10.90 109 THR A O 1
ATOM 538 N N . ALA A 1 92 ? 5.164 10.937 45.543 1.00 11.57 110 ALA A N 1
ATOM 539 C CA . ALA A 1 92 ? 3.849 11.189 44.947 1.00 10.91 110 ALA A CA 1
ATOM 540 C C . ALA A 1 92 ? 2.755 10.449 45.706 1.00 10.98 110 ALA A C 1
ATOM 541 O O . ALA A 1 92 ? 2.964 9.328 46.169 1.00 10.76 110 ALA A O 1
ATOM 543 N N . MET A 1 93 ? 1.591 11.083 45.823 1.00 10.24 111 MET A N 1
ATOM 544 C CA . MET A 1 93 ? 0.414 10.382 46.332 1.00 10.33 111 MET A CA 1
ATOM 545 C C . MET A 1 93 ? -0.317 9.733 45.166 1.00 10.63 111 MET A C 1
ATOM 546 O O . MET A 1 93 ? -0.720 8.570 45.256 1.00 10.70 111 MET A O 1
ATOM 551 N N . ILE A 1 94 ? -0.513 10.490 44.085 1.00 10.53 112 ILE A N 1
ATOM 552 C CA . ILE A 1 94 ? -0.961 9.923 42.810 1.00 10.81 112 ILE A CA 1
ATOM 553 C C . ILE A 1 94 ? 0.198 10.064 41.832 1.00 11.72 112 ILE A C 1
ATOM 554 O O . ILE A 1 94 ? 0.643 11.186 41.536 1.00 11.38 112 ILE A O 1
ATOM 559 N N . SER A 1 95 ? 0.700 8.925 41.356 1.00 12.03 113 SER A N 1
ATOM 560 C CA . SER A 1 95 ? 1.893 8.926 40.490 1.00 12.76 113 SER A CA 1
ATOM 561 C C . SER A 1 95 ? 1.472 8.651 39.045 1.00 13.14 113 SER A C 1
ATOM 562 O O . SER A 1 95 ? 0.804 7.649 38.766 1.00 12.78 113 SER A O 1
ATOM 565 N N . VAL A 1 96 ? 1.841 9.557 38.135 1.00 12.86 114 VAL A N 1
ATOM 566 C CA . VAL A 1 96 ? 1.458 9.443 36.727 1.00 13.30 114 VAL A CA 1
ATOM 567 C C . VAL A 1 96 ? 2.764 9.494 35.947 1.00 13.12 114 VAL A C 1
ATOM 568 O O . VAL A 1 96 ? 3.228 10.569 35.550 1.00 12.64 114 VAL A O 1
ATOM 572 N N . SER A 1 97 ? 3.375 8.325 35.775 1.00 14.10 115 SER A N 1
ATOM 573 C CA . SER A 1 97 ? 4.713 8.248 35.201 1.00 14.24 115 SER A CA 1
ATOM 574 C C . SER A 1 97 ? 4.658 7.636 33.813 1.00 15.13 115 SER A C 1
ATOM 575 O O . SER A 1 97 ? 4.197 6.501 33.656 1.00 14.83 115 SER A O 1
ATOM 578 N N . ASN A 1 98 ? 5.123 8.381 32.816 1.00 15.29 116 ASN A N 1
ATOM 579 C CA . ASN A 1 98 ? 5.166 7.876 31.441 1.00 16.20 116 ASN A CA 1
ATOM 580 C C . ASN A 1 98 ? 3.813 7.349 30.958 1.00 16.20 116 ASN A C 1
ATOM 581 O O . ASN A 1 98 ? 3.715 6.269 30.366 1.00 16.06 116 ASN A O 1
ATOM 586 N N . VAL A 1 99 ? 2.761 8.126 31.200 1.00 14.70 117 VAL A N 1
ATOM 587 C CA . VAL A 1 99 ? 1.440 7.731 30.766 1.00 14.85 117 VAL A CA 1
ATOM 588 C C . VAL A 1 99 ? 1.137 8.527 29.512 1.00 15.70 117 VAL A C 1
ATOM 589 O O . VAL A 1 99 ? 1.357 9.736 29.485 1.00 14.52 117 VAL A O 1
ATOM 593 N N . ASP A 1 100 ? 0.688 7.827 28.469 1.00 16.61 118 ASP A N 1
ATOM 594 C CA . ASP A 1 100 ? 0.273 8.470 27.228 1.00 18.61 118 ASP A CA 1
ATOM 595 C C . ASP A 1 100 ? -1.234 8.360 27.086 1.00 18.50 118 ASP A C 1
ATOM 596 O O . ASP A 1 100 ? -1.765 7.271 26.883 1.00 19.01 118 ASP A O 1
ATOM 601 N N . GLY A 1 101 ? -1.923 9.489 27.213 1.00 17.52 119 GLY A N 1
ATOM 602 C CA . GLY A 1 101 ? -3.366 9.522 27.039 1.00 17.81 119 GLY A CA 1
ATOM 603 C C . GLY A 1 101 ? -4.065 9.237 28.344 1.00 17.70 119 GLY A C 1
ATOM 604 O O . GLY A 1 101 ? -4.319 8.090 28.685 1.00 18.42 119 GLY A O 1
ATOM 605 N N . LEU A 1 102 ? -4.342 10.282 29.102 1.00 17.16 120 LEU A N 1
ATOM 606 C CA . LEU A 1 102 ? -5.073 10.125 30.333 1.00 17.44 120 LEU A CA 1
ATOM 607 C C . LEU A 1 102 ? -6.065 11.261 30.444 1.00 17.11 120 LEU A C 1
ATOM 608 O O . LEU A 1 102 ? -5.752 12.402 30.108 1.00 16.75 120 LEU A O 1
ATOM 613 N N . LYS A 1 103 ? -7.260 10.934 30.908 1.00 16.52 121 LYS A N 1
ATOM 614 C CA . LYS A 1 103 ? -8.192 11.952 31.378 1.00 17.43 121 LYS A CA 1
ATOM 615 C C . LYS A 1 103 ? -8.493 11.623 32.831 1.00 16.63 121 LYS A C 1
ATOM 616 O O . LYS A 1 103 ? -8.966 10.528 33.141 1.00 17.04 121 LYS A O 1
ATOM 622 N N . LEU A 1 104 ? -8.185 12.553 33.719 1.00 14.34 122 LEU A N 1
ATOM 623 C CA . LEU A 1 104 ? -8.514 12.405 35.125 1.00 14.47 122 LEU A CA 1
ATOM 624 C C . LEU A 1 104 ? -9.468 13.533 35.402 1.00 14.71 122 LEU A C 1
ATOM 625 O O . LEU A 1 104 ? -9.065 14.704 35.468 1.00 14.44 122 LEU A O 1
ATOM 630 N N . ARG A 1 105 ? -10.740 13.200 35.530 1.00 13.80 123 ARG A N 1
ATOM 631 C CA . ARG A 1 105 ? -11.733 14.276 35.472 1.00 13.90 123 ARG A CA 1
ATOM 632 C C . ARG A 1 105 ? -12.976 13.997 36.263 1.00 14.24 123 ARG A C 1
ATOM 633 O O . ARG A 1 105 ? -13.329 12.847 36.478 1.00 14.09 123 ARG A O 1
ATOM 641 N N . SER A 1 106 ? -13.636 15.056 36.713 1.00 14.08 124 SER A N 1
ATOM 642 C CA . SER A 1 106 ? -14.972 14.916 37.254 1.00 14.37 124 SER A CA 1
ATOM 643 C C . SER A 1 106 ? -15.922 15.482 36.216 1.00 14.65 124 SER A C 1
ATOM 644 O O . SER A 1 106 ? -15.803 16.649 35.843 1.00 15.77 124 SER A O 1
ATOM 647 N N . LEU A 1 107 ? -16.812 14.641 35.704 1.00 14.91 125 LEU A N 1
ATOM 648 C CA . LEU A 1 107 ? -17.773 15.095 34.693 1.00 15.49 125 LEU A CA 1
ATOM 649 C C . LEU A 1 107 ? -19.012 15.717 35.335 1.00 15.75 125 LEU A C 1
ATOM 650 O O . LEU A 1 107 ? -19.727 16.486 34.693 1.00 16.51 125 LEU A O 1
ATOM 655 N N . THR A 1 108 ? -19.260 15.409 36.604 1.00 16.17 126 THR A N 1
ATOM 656 C CA . THR A 1 108 ? -20.370 16.044 37.325 1.00 16.02 126 THR A CA 1
ATOM 657 C C . THR A 1 108 ? -19.938 17.318 38.019 1.00 16.61 126 THR A C 1
ATOM 658 O O . THR A 1 108 ? -20.770 18.186 38.326 1.00 17.01 126 THR A O 1
ATOM 662 N N . GLY A 1 109 ? -18.640 17.418 38.303 1.00 16.45 127 GLY A N 1
ATOM 663 C CA . GLY A 1 109 ? -18.100 18.486 39.137 1.00 15.89 127 GLY A CA 1
ATOM 664 C C . GLY A 1 109 ? -18.096 18.186 40.630 1.00 16.17 127 GLY A C 1
ATOM 665 O O . GLY A 1 109 ? -17.699 19.037 41.427 1.00 17.81 127 GLY A O 1
ATOM 666 N N . SER A 1 110 ? -18.549 16.994 41.023 1.00 15.67 128 SER A N 1
ATOM 667 C CA A SER A 1 110 ? -18.655 16.642 42.436 0.50 15.30 128 SER A CA 1
ATOM 668 C CA B SER A 1 110 ? -18.651 16.650 42.441 0.50 15.52 128 SER A CA 1
ATOM 669 C C . SER A 1 110 ? -17.417 15.925 42.962 1.00 14.91 128 SER A C 1
ATOM 670 O O . SER A 1 110 ? -17.292 15.724 44.171 1.00 15.16 128 SER A O 1
ATOM 675 N N . GLY A 1 111 ? -16.522 15.537 42.053 1.00 13.48 129 GLY A N 1
ATOM 676 C CA . GLY A 1 111 ? -15.327 14.763 42.451 1.00 12.93 129 GLY A CA 1
ATOM 677 C C . GLY A 1 111 ? -14.357 15.551 43.318 1.00 12.56 129 GLY A C 1
ATOM 678 O O . GLY A 1 111 ? -14.054 16.714 43.034 1.00 12.77 129 GLY A O 1
ATOM 679 N N . VAL A 1 112 ? -13.842 14.907 44.363 1.00 11.82 130 VAL A N 1
ATOM 680 C CA . VAL A 1 112 ? -12.907 15.555 45.274 1.00 11.59 130 VAL A CA 1
ATOM 681 C C . VAL A 1 112 ? -11.750 14.601 45.558 1.00 11.80 130 VAL A C 1
ATOM 682 O O . VAL A 1 112 ? -11.977 13.417 45.845 1.00 12.09 130 VAL A O 1
ATOM 686 N N . ILE A 1 113 ? -10.520 15.107 45.456 1.00 11.26 131 ILE A N 1
ATOM 687 C CA . ILE A 1 113 ? -9.341 14.352 45.888 1.00 11.38 131 ILE A CA 1
ATOM 688 C C . ILE A 1 113 ? -8.871 15.071 47.143 1.00 11.08 131 ILE A C 1
ATOM 689 O O . ILE A 1 113 ? -8.455 16.231 47.084 1.00 11.12 131 ILE A O 1
ATOM 694 N N . ASP A 1 114 ? -8.942 14.379 48.272 1.00 11.29 132 ASP A N 1
ATOM 695 C CA . ASP A 1 114 ? -8.621 14.955 49.570 1.00 11.83 132 ASP A CA 1
ATOM 696 C C . ASP A 1 114 ? -7.263 14.415 50.017 1.00 12.20 132 ASP A C 1
ATOM 697 O O . ASP A 1 114 ? -7.166 13.245 50.394 1.00 11.93 132 ASP A O 1
ATOM 702 N N . GLY A 1 115 ? -6.235 15.270 50.008 1.00 11.34 133 GLY A N 1
ATOM 703 C CA . GLY A 1 115 ? -4.896 14.885 50.461 1.00 11.65 133 GLY A CA 1
ATOM 704 C C . GLY A 1 115 ? -4.719 14.720 51.953 1.00 11.47 133 GLY A C 1
ATOM 705 O O . GLY A 1 115 ? -3.685 14.206 52.393 1.00 11.94 133 GLY A O 1
ATOM 706 N N . ASN A 1 116 ? -5.715 15.154 52.733 1.00 11.68 134 ASN A N 1
ATOM 707 C CA . ASN A 1 116 ? -5.750 14.941 54.178 1.00 12.20 134 ASN A CA 1
ATOM 708 C C . ASN A 1 116 ? -4.470 15.452 54.836 1.00 11.83 134 ASN A C 1
ATOM 709 O O . ASN A 1 116 ? -3.850 14.768 55.653 1.00 11.90 134 ASN A O 1
ATOM 714 N N . GLY A 1 117 ? -4.096 16.679 54.484 1.00 11.08 135 GLY A N 1
ATOM 715 C CA . GLY A 1 117 ? -2.769 17.196 54.774 1.00 11.04 135 GLY A CA 1
ATOM 716 C C . GLY A 1 117 ? -2.527 17.745 56.165 1.00 10.67 135 GLY A C 1
ATOM 717 O O . GLY A 1 117 ? -1.402 18.096 56.485 1.00 11.51 135 GLY A O 1
ATOM 718 N N . GLN A 1 118 ? -3.565 17.840 56.997 1.00 10.69 136 GLN A N 1
ATOM 719 C CA . GLN A 1 118 ? -3.410 18.542 58.289 1.00 11.36 136 GLN A CA 1
ATOM 720 C C . GLN A 1 118 ? -2.257 17.985 59.119 1.00 11.82 136 GLN A C 1
ATOM 721 O O . GLN A 1 118 ? -1.439 18.747 59.644 1.00 11.69 136 GLN A O 1
ATOM 727 N N . ASP A 1 119 ? -2.214 16.664 59.263 1.00 12.38 137 ASP A N 1
ATOM 728 C CA . ASP A 1 119 ? -1.176 16.062 60.094 1.00 13.31 137 ASP A CA 1
ATOM 729 C C . ASP A 1 119 ? 0.220 16.391 59.562 1.00 12.77 137 ASP A C 1
ATOM 730 O O . ASP A 1 119 ? 1.135 16.665 60.343 1.00 12.70 137 ASP A O 1
ATOM 735 N N . ALA A 1 120 ? 0.369 16.360 58.240 1.00 11.87 138 ALA A N 1
ATOM 736 C CA . ALA A 1 120 ? 1.640 16.691 57.602 1.00 11.78 138 ALA A CA 1
ATOM 737 C C . ALA A 1 120 ? 2.014 18.138 57.887 1.00 11.62 138 ALA A C 1
ATOM 738 O O . ALA A 1 120 ? 3.179 18.435 58.165 1.00 11.83 138 ALA A O 1
ATOM 740 N N . TRP A 1 121 ? 1.042 19.053 57.825 1.00 10.93 139 TRP A N 1
ATOM 741 C CA . TRP A 1 121 ? 1.385 20.459 58.087 1.00 11.02 139 TRP A CA 1
ATOM 742 C C . TRP A 1 121 ? 1.821 20.665 59.506 1.00 11.44 139 TRP A C 1
ATOM 743 O O . TRP A 1 121 ? 2.728 21.439 59.777 1.00 11.76 139 TRP A O 1
ATOM 754 N N . ASP A 1 122 ? 1.170 19.974 60.434 1.00 12.25 140 ASP A N 1
ATOM 755 C CA . ASP A 1 122 ? 1.510 20.122 61.848 1.00 13.60 140 ASP A CA 1
ATOM 756 C C . ASP A 1 122 ? 2.858 19.493 62.167 1.00 13.92 140 ASP A C 1
ATOM 757 O O . ASP A 1 122 ? 3.648 20.063 62.928 1.00 13.98 140 ASP A O 1
ATOM 762 N N . LEU A 1 123 ? 3.138 18.337 61.566 1.00 13.64 141 LEU A N 1
ATOM 763 C CA . LEU A 1 123 ? 4.442 17.692 61.730 1.00 13.54 141 LEU A CA 1
ATOM 764 C C . LEU A 1 123 ? 5.557 18.549 61.132 1.00 13.37 141 LEU A C 1
ATOM 765 O O . LEU A 1 123 ? 6.570 18.796 61.776 1.00 13.09 141 LEU A O 1
ATOM 770 N N . PHE A 1 124 ? 5.351 19.022 59.907 1.00 13.48 142 PHE A N 1
ATOM 771 C CA . PHE A 1 124 ? 6.351 19.877 59.271 1.00 13.37 142 PHE A CA 1
ATOM 772 C C . PHE A 1 124 ? 6.620 21.148 60.097 1.00 13.99 142 PHE A C 1
ATOM 773 O O . PHE A 1 124 ? 7.745 21.625 60.154 1.00 14.17 142 PHE A O 1
ATOM 781 N N . ALA A 1 125 ? 5.575 21.697 60.715 1.00 14.29 143 ALA A N 1
ATOM 782 C CA . ALA A 1 125 ? 5.708 22.912 61.530 1.00 15.29 143 ALA A CA 1
ATOM 783 C C . ALA A 1 125 ? 6.675 22.708 62.699 1.00 16.53 143 ALA A C 1
ATOM 784 O O . ALA A 1 125 ? 7.432 23.617 63.033 1.00 16.88 143 ALA A O 1
ATOM 786 N N . SER A 1 126 ? 6.669 21.512 63.287 1.00 16.98 144 SER A N 1
ATOM 787 C CA A SER A 1 126 ? 7.560 21.197 64.417 0.50 18.48 144 SER A CA 1
ATOM 788 C CA B SER A 1 126 ? 7.555 21.201 64.418 0.50 18.47 144 SER A CA 1
ATOM 789 C C . SER A 1 126 ? 8.892 20.608 63.972 1.00 19.47 144 SER A C 1
ATOM 790 O O . SER A 1 126 ? 9.879 20.658 64.718 1.00 20.80 144 SER A O 1
ATOM 795 N N . ASP A 1 127 ? 8.919 20.039 62.769 1.00 18.78 145 ASP A N 1
ATOM 796 C CA . ASP A 1 127 ? 10.100 19.331 62.266 1.00 19.56 145 ASP A CA 1
ATOM 797 C C . ASP A 1 127 ? 10.270 19.587 60.766 1.00 19.51 145 ASP A C 1
ATOM 798 O O . ASP A 1 127 ? 9.670 18.914 59.936 1.00 17.47 145 ASP A O 1
ATOM 803 N N . SER A 1 128 ? 11.096 20.565 60.429 1.00 19.95 146 SER A N 1
ATOM 804 C CA . SER A 1 128 ? 11.250 20.983 59.047 1.00 21.12 146 SER A CA 1
ATOM 805 C C . SER A 1 128 ? 11.954 19.916 58.189 1.00 19.90 146 SER A C 1
ATOM 806 O O . SER A 1 128 ? 12.021 20.063 56.983 1.00 21.54 146 SER A O 1
ATOM 809 N N . SER A 1 129 ? 12.462 18.850 58.806 1.00 19.03 147 SER A N 1
ATOM 810 C CA . SER A 1 129 ? 13.096 17.777 58.043 1.00 18.97 147 SER A CA 1
ATOM 811 C C . SER A 1 129 ? 12.056 16.792 57.488 1.00 18.30 147 SER A C 1
ATOM 812 O O . SER A 1 129 ? 12.401 15.904 56.702 1.00 18.54 147 SER A O 1
ATOM 815 N N . TYR A 1 130 ? 10.798 16.927 57.915 1.00 16.84 148 TYR A N 1
ATOM 816 C CA . TYR A 1 130 ? 9.754 16.038 57.411 1.00 16.06 148 TYR A CA 1
ATOM 817 C C . TYR A 1 130 ? 9.511 16.319 55.917 1.00 16.04 148 TYR A C 1
ATOM 818 O O . TYR A 1 130 ? 9.245 17.458 55.525 1.00 16.91 148 TYR A O 1
ATOM 827 N N . SER A 1 131 ? 9.619 15.276 55.095 1.00 15.33 149 SER A N 1
ATOM 828 C CA . SER A 1 131 ? 9.536 15.382 53.648 1.00 15.14 149 SER A CA 1
ATOM 829 C C . SER A 1 131 ? 8.184 14.821 53.200 1.00 14.68 149 SER A C 1
ATOM 830 O O . SER A 1 131 ? 7.835 13.682 53.529 1.00 14.76 149 SER A O 1
ATOM 833 N N . ARG A 1 132 ? 7.428 15.656 52.486 1.00 12.99 150 ARG A N 1
ATOM 834 C CA . ARG A 1 132 ? 6.034 15.346 52.115 1.00 12.61 150 ARG A CA 1
ATOM 835 C C . ARG A 1 132 ? 5.865 15.104 50.615 1.00 12.05 150 ARG A C 1
ATOM 836 O O . ARG A 1 132 ? 6.545 15.734 49.795 1.00 12.39 150 ARG A O 1
ATOM 844 N N . PRO A 1 133 ? 4.915 14.228 50.242 1.00 11.33 151 PRO A N 1
ATOM 845 C CA . PRO A 1 133 ? 4.678 13.935 48.831 1.00 11.07 151 PRO A CA 1
ATOM 846 C C . PRO A 1 133 ? 3.853 15.012 48.117 1.00 10.86 151 PRO A C 1
ATOM 847 O O . PRO A 1 133 ? 3.105 15.743 48.761 1.00 11.32 151 PRO A O 1
ATOM 851 N N . THR A 1 134 ? 3.975 15.050 46.794 1.00 10.72 152 THR A N 1
ATOM 852 C CA . THR A 1 134 ? 3.101 15.841 45.909 1.00 10.29 152 THR A CA 1
ATOM 853 C C . THR A 1 134 ? 1.819 15.079 45.663 1.00 10.65 152 THR A C 1
ATOM 854 O O . THR A 1 134 ? 1.850 13.853 45.495 1.00 10.16 152 THR A O 1
ATOM 858 N N . LEU A 1 135 ? 0.692 15.794 45.640 1.00 9.69 153 LEU A N 1
ATOM 859 C CA . LEU A 1 135 ? -0.609 15.129 45.515 1.00 9.96 153 LEU A CA 1
ATOM 860 C C . LEU A 1 135 ? -0.802 14.478 44.134 1.00 10.15 153 LEU A C 1
ATOM 861 O O . LEU A 1 135 ? -1.160 13.286 44.065 1.00 10.59 153 LEU A O 1
ATOM 866 N N . LEU A 1 136 ? -0.594 15.244 43.049 1.00 9.55 154 LEU A N 1
ATOM 867 C CA . LEU A 1 136 ? -0.700 14.718 41.680 1.00 10.33 154 LEU A CA 1
ATOM 868 C C . LEU A 1 136 ? 0.631 14.988 40.985 1.00 10.49 154 LEU A C 1
ATOM 869 O O . LEU A 1 136 ? 0.983 16.146 40.692 1.00 10.27 154 LEU A O 1
ATOM 874 N N . TYR A 1 137 ? 1.374 13.920 40.749 1.00 10.76 155 TYR A N 1
ATOM 875 C CA . TYR A 1 137 ? 2.750 14.030 40.303 1.00 11.36 155 TYR A CA 1
ATOM 876 C C . TYR A 1 137 ? 2.851 13.407 38.920 1.00 11.33 155 TYR A C 1
ATOM 877 O O . TYR A 1 137 ? 2.719 12.179 38.751 1.00 11.10 155 TYR A O 1
ATOM 886 N N . ILE A 1 138 ? 3.049 14.262 37.922 1.00 11.24 156 ILE A N 1
ATOM 887 C CA . ILE A 1 138 ? 3.096 13.827 36.527 1.00 11.85 156 ILE A CA 1
ATOM 888 C C . ILE A 1 138 ? 4.550 13.913 36.068 1.00 12.33 156 ILE A C 1
ATOM 889 O O . ILE A 1 138 ? 5.194 14.966 36.190 1.00 12.25 156 ILE A O 1
ATOM 894 N N . THR A 1 139 ? 5.086 12.803 35.560 1.00 12.14 157 THR A N 1
ATOM 895 C CA . THR A 1 139 ? 6.443 12.828 35.054 1.00 12.70 157 THR A CA 1
ATOM 896 C C . THR A 1 139 ? 6.499 12.073 33.743 1.00 12.72 157 THR A C 1
ATOM 897 O O . THR A 1 139 ? 6.051 10.928 33.667 1.00 12.56 157 THR A O 1
ATOM 901 N N . GLY A 1 140 ? 7.016 12.727 32.704 1.00 12.94 158 GLY A N 1
ATOM 902 C CA . GLY A 1 140 ? 7.017 12.104 31.375 1.00 13.89 158 GLY A CA 1
ATOM 903 C C . GLY A 1 140 ? 5.615 11.918 30.821 1.00 14.22 158 GLY A C 1
ATOM 904 O O . GLY A 1 140 ? 4.647 12.492 31.319 1.00 14.41 158 GLY A O 1
ATOM 905 N N . GLY A 1 141 ? 5.521 11.136 29.750 1.00 14.87 159 GLY A N 1
ATOM 906 C CA . GLY A 1 141 ? 4.263 10.861 29.094 1.00 14.49 159 GLY A CA 1
ATOM 907 C C . GLY A 1 141 ? 3.742 12.034 28.282 1.00 14.82 159 GLY A C 1
ATOM 908 O O . GLY A 1 141 ? 4.464 13.003 28.021 1.00 14.50 159 GLY A O 1
ATOM 909 N N . SER A 1 142 ? 2.481 11.938 27.893 1.00 15.15 160 SER A N 1
ATOM 910 C CA . SER A 1 142 ? 1.889 12.879 26.951 1.00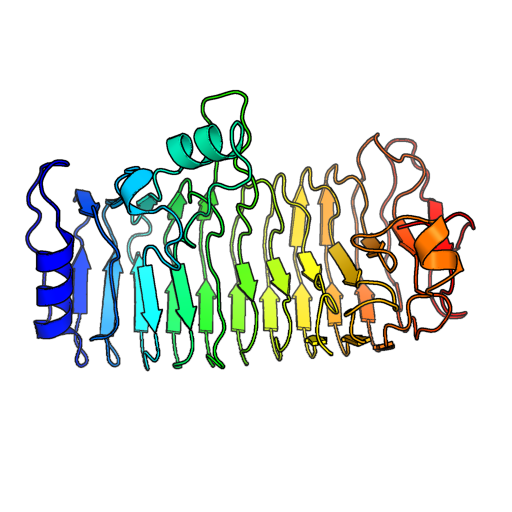 15.64 160 SER A CA 1
ATOM 911 C C . SER A 1 142 ? 0.373 12.827 26.970 1.00 16.46 160 SER A C 1
ATOM 912 O O . SER A 1 142 ? -0.216 11.811 27.365 1.00 16.10 160 SER A O 1
ATOM 915 N N . ASN A 1 143 ? -0.251 13.917 26.512 1.00 15.84 161 ASN A N 1
ATOM 916 C CA . ASN A 1 143 ? -1.690 13.980 26.306 1.00 16.59 161 ASN A CA 1
ATOM 917 C C . ASN A 1 143 ? -2.452 13.641 27.585 1.00 16.46 161 ASN A C 1
ATOM 918 O O . ASN A 1 143 ? -3.171 12.646 27.654 1.00 15.64 161 ASN A O 1
ATOM 923 N N . LEU A 1 144 ? -2.244 14.460 28.609 1.00 15.44 162 LEU A N 1
ATOM 924 C CA . LEU A 1 144 ? -2.866 14.264 29.904 1.00 15.57 162 LEU A CA 1
ATOM 925 C C . LEU A 1 144 ? -3.814 15.415 30.153 1.00 15.76 162 LEU A C 1
ATOM 926 O O . LEU A 1 144 ? -3.454 16.573 29.948 1.00 15.36 162 LEU A O 1
ATOM 931 N N . GLU A 1 145 ? -5.017 15.089 30.608 1.00 15.25 163 GLU A N 1
ATOM 932 C CA . GLU A 1 145 ? -6.041 16.096 30.839 1.00 17.01 163 GLU A CA 1
ATOM 933 C C . GLU A 1 145 ? -6.581 15.889 32.255 1.00 16.23 163 GLU A C 1
ATOM 934 O O . GLU A 1 145 ? -6.975 14.774 32.617 1.00 16.12 163 GLU A O 1
ATOM 940 N N . ILE A 1 146 ? -6.546 16.952 33.057 1.00 14.56 164 ILE A N 1
ATOM 941 C CA . ILE A 1 146 ? -6.987 16.930 34.442 1.00 14.22 164 ILE A CA 1
ATOM 942 C C . ILE A 1 146 ? -8.024 18.037 34.592 1.00 14.23 164 ILE A C 1
ATOM 943 O O . ILE A 1 146 ? -7.709 19.212 34.423 1.00 12.95 164 ILE A O 1
ATOM 948 N N . SER A 1 147 ? -9.260 17.680 34.938 1.00 14.17 165 SER A N 1
ATOM 949 C CA . SER A 1 147 ? -10.323 18.682 34.869 1.00 14.25 165 SER A CA 1
ATOM 950 C C . SER A 1 147 ? -11.529 18.431 35.753 1.00 14.00 165 SER A C 1
ATOM 951 O O . SER A 1 147 ? -11.857 17.293 36.080 1.00 13.39 165 SER A O 1
ATOM 954 N N . GLY A 1 148 ? -12.178 19.523 36.138 1.00 13.50 166 GLY A N 1
ATOM 955 C CA . GLY A 1 148 ? -13.481 19.485 36.757 1.00 14.29 166 GLY A CA 1
ATOM 956 C C . GLY A 1 148 ? -13.525 19.151 38.222 1.00 15.68 166 GLY A C 1
ATOM 957 O O . GLY A 1 148 ? -14.599 19.148 38.823 1.00 16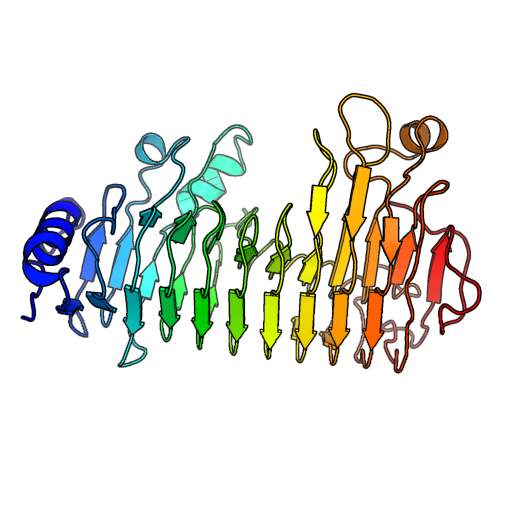.63 166 GLY A O 1
ATOM 958 N N . LEU A 1 149 ? -12.377 18.898 38.831 1.00 15.47 167 LEU A N 1
ATOM 959 C CA . LEU A 1 149 ? -12.423 18.365 40.183 1.00 15.88 167 LEU A CA 1
ATOM 960 C C . LEU A 1 149 ? -11.855 19.321 41.204 1.00 14.71 167 LEU A C 1
ATOM 961 O O . LEU A 1 149 ? -11.260 20.337 40.846 1.00 14.26 167 LEU A O 1
ATOM 966 N N . ARG A 1 150 ? -12.073 18.997 42.469 1.00 13.41 168 ARG A N 1
ATOM 967 C CA . ARG A 1 150 ? -11.518 19.739 43.580 1.00 12.81 168 ARG A CA 1
ATOM 968 C C . ARG A 1 150 ? -10.357 18.940 44.168 1.00 12.82 168 ARG A C 1
ATOM 969 O O . ARG A 1 150 ? -10.472 17.725 44.373 1.00 12.82 168 ARG A O 1
ATOM 977 N N . GLN A 1 151 ? -9.260 19.642 44.451 1.00 11.83 169 GLN A N 1
ATOM 978 C CA . GLN A 1 151 ? -8.166 19.075 45.226 1.00 11.55 169 GLN A CA 1
ATOM 979 C C . GLN A 1 151 ? -8.161 19.788 46.559 1.00 11.46 169 GLN A C 1
ATOM 980 O O . GLN A 1 151 ? -8.086 21.022 46.608 1.00 11.36 169 GLN A O 1
ATOM 986 N N . LYS A 1 152 ? -8.233 19.010 47.639 1.00 11.17 170 LYS A N 1
ATOM 987 C CA . LYS A 1 152 ? -8.424 19.529 48.991 1.00 11.83 170 LYS A CA 1
ATOM 988 C C . LYS A 1 152 ? -7.260 19.124 49.899 1.00 11.43 170 LYS A C 1
ATOM 989 O O . LYS A 1 152 ? -6.903 17.947 49.952 1.00 11.38 170 LYS A O 1
ATOM 995 N N . ASN A 1 153 ? -6.664 20.105 50.574 1.00 10.47 171 ASN A N 1
ATOM 996 C CA . ASN A 1 153 ? -5.696 19.868 51.652 1.00 10.40 171 ASN A CA 1
ATOM 997 C C . ASN A 1 153 ? -4.558 18.895 51.307 1.00 10.36 171 ASN A C 1
ATOM 998 O O . ASN A 1 153 ? -4.357 17.887 51.988 1.00 10.55 171 ASN A O 1
ATOM 1003 N N . PRO A 1 154 ? -3.788 19.205 50.256 1.00 10.27 172 PRO A N 1
ATOM 1004 C CA . PRO A 1 154 ? -2.593 18.393 49.974 1.00 10.42 172 PRO A CA 1
ATOM 1005 C C . PRO A 1 154 ? -1.571 18.581 51.092 1.00 10.60 172 PRO A C 1
ATOM 1006 O O . PRO A 1 154 ? -1.472 19.669 51.659 1.00 10.58 172 PRO A O 1
ATOM 1010 N N . PRO A 1 155 ? -0.807 17.528 51.424 1.00 10.65 173 PRO A N 1
ATOM 1011 C CA . PRO A 1 155 ? 0.254 17.686 52.426 1.00 10.60 173 PRO A CA 1
ATOM 1012 C C . PRO A 1 155 ? 1.293 18.732 51.990 1.00 10.33 173 PRO A C 1
ATOM 1013 O O . PRO A 1 155 ? 1.900 19.397 52.829 1.00 10.35 173 PRO A O 1
ATOM 1017 N N . ASN A 1 156 ? 1.465 18.895 50.685 1.00 10.70 174 ASN A N 1
ATOM 1018 C CA . ASN A 1 156 ? 2.570 19.710 50.142 1.00 10.73 174 ASN A CA 1
ATOM 1019 C C . ASN A 1 156 ? 2.070 20.190 48.766 1.00 10.50 174 ASN A C 1
ATOM 1020 O O . ASN A 1 156 ? 0.965 20.714 48.665 1.00 10.19 174 ASN A O 1
ATOM 1025 N N . VAL A 1 157 ? 2.853 20.001 47.702 1.00 9.66 175 VAL A N 1
ATOM 1026 C CA . VAL A 1 157 ? 2.487 20.547 46.380 1.00 9.44 175 VAL A CA 1
ATOM 1027 C C . VAL A 1 157 ? 1.218 19.864 45.860 1.00 9.21 175 VAL A C 1
ATOM 1028 O O . VAL A 1 157 ? 1.050 18.650 46.031 1.00 9.42 175 VAL A O 1
ATOM 1032 N N . PHE A 1 158 ? 0.316 20.636 45.239 1.00 8.90 176 PHE A N 1
ATOM 1033 C CA . PHE A 1 158 ? -0.887 20.047 44.639 1.00 9.55 176 PHE A CA 1
ATOM 1034 C C . PHE A 1 158 ? -0.507 19.261 43.381 1.00 9.85 176 PHE A C 1
ATOM 1035 O O . PHE A 1 158 ? -0.779 18.061 43.273 1.00 10.38 176 PHE A O 1
ATOM 1043 N N . ASN A 1 159 ? 0.080 19.949 42.401 1.00 9.78 177 ASN A N 1
ATOM 1044 C CA . ASN A 1 159 ? 0.331 19.356 41.088 1.00 10.18 177 ASN A CA 1
ATOM 1045 C C . ASN A 1 159 ? 1.737 19.676 40.649 1.00 10.50 177 ASN A C 1
ATOM 1046 O O . ASN A 1 159 ? 2.195 20.816 40.782 1.00 10.12 177 ASN A O 1
ATOM 1051 N N . SER A 1 160 ? 2.425 18.677 40.108 1.00 11.11 178 SER A N 1
ATOM 1052 C CA A SER A 1 160 ? 3.754 18.868 39.551 0.50 11.68 178 SER A CA 1
ATOM 1053 C CA B SER A 1 160 ? 3.708 18.952 39.491 0.50 11.26 178 SER A CA 1
ATOM 1054 C C . SER A 1 160 ? 3.814 18.211 38.169 1.00 11.63 178 SER A C 1
ATOM 1055 O O . SER A 1 160 ? 3.223 17.144 37.980 1.00 11.51 178 SER A O 1
ATOM 1060 N N . VAL A 1 161 ? 4.534 18.826 37.233 1.00 11.21 179 VAL A N 1
ATOM 1061 C CA . VAL A 1 161 ? 4.722 18.242 35.910 1.00 11.59 179 VAL A CA 1
ATOM 1062 C C . VAL A 1 161 ? 6.207 18.343 35.625 1.00 12.52 179 VAL A C 1
ATOM 1063 O O . VAL A 1 161 ? 6.799 19.427 35.717 1.00 12.24 179 VAL A O 1
ATOM 1067 N N . LYS A 1 162 ? 6.816 17.203 35.322 1.00 12.81 180 LYS A N 1
ATOM 1068 C CA . LYS A 1 162 ? 8.224 17.186 34.964 1.00 14.18 180 LYS A CA 1
ATOM 1069 C C . LYS A 1 162 ? 8.531 15.989 34.070 1.00 13.59 180 LYS A C 1
ATOM 1070 O O . LYS A 1 162 ? 7.621 15.418 33.468 1.00 12.62 180 LYS A O 1
ATOM 1076 N N . GLY A 1 163 ? 9.810 15.653 33.953 1.00 14.31 181 GLY A N 1
ATOM 1077 C CA . GLY A 1 163 ? 10.240 14.490 33.171 1.00 14.72 181 GLY A CA 1
ATOM 1078 C C . GLY A 1 163 ? 9.983 14.551 31.673 1.00 15.87 181 GLY A C 1
ATOM 1079 O O . GLY A 1 163 ? 9.949 13.505 31.009 1.00 16.19 181 GLY A O 1
ATOM 1080 N N . GLY A 1 164 ? 9.794 15.756 31.136 1.00 15.32 182 GLY A N 1
ATOM 1081 C CA . GLY A 1 164 ? 9.537 15.932 29.700 1.00 15.59 182 GLY A CA 1
ATOM 1082 C C . GLY A 1 164 ? 8.119 15.613 29.266 1.00 15.27 182 GLY A C 1
ATOM 1083 O O . GLY A 1 164 ? 7.870 15.374 28.074 1.00 16.43 182 GLY A O 1
ATOM 1084 N N . ALA A 1 165 ? 7.170 15.629 30.211 1.00 15.16 183 ALA A N 1
ATOM 1085 C CA . ALA A 1 165 ? 5.747 15.484 29.880 1.00 15.21 183 ALA A CA 1
ATOM 1086 C C . ALA A 1 165 ? 5.390 16.476 28.788 1.00 15.61 183 ALA A C 1
ATOM 1087 O O . ALA A 1 165 ? 5.941 17.590 28.761 1.00 16.13 183 ALA A O 1
ATOM 1089 N N . THR A 1 166 ? 4.508 16.092 27.873 1.00 15.03 184 THR A N 1
ATOM 1090 C CA . THR A 1 166 ? 4.092 17.039 26.841 1.00 16.93 184 THR A CA 1
ATOM 1091 C C . THR A 1 166 ? 2.583 17.021 26.651 1.00 16.72 184 THR A C 1
ATOM 1092 O O . THR A 1 166 ? 1.952 15.981 26.812 1.00 16.51 184 THR A O 1
ATOM 1096 N N . ASN A 1 167 ? 2.001 18.174 26.330 1.00 17.11 185 ASN A N 1
ATOM 1097 C CA . ASN A 1 167 ? 0.553 18.288 26.106 1.00 18.08 185 ASN A CA 1
ATOM 1098 C C . ASN A 1 167 ? -0.242 17.902 27.362 1.00 17.30 185 ASN A C 1
ATOM 1099 O O . ASN A 1 167 ? -0.937 16.871 27.392 1.00 16.27 185 ASN A O 1
ATOM 1104 N N . VAL A 1 168 ? -0.108 18.719 28.399 1.00 15.69 186 VAL A N 1
ATOM 1105 C CA . VAL A 1 168 ? -0.780 18.488 29.664 1.00 14.98 186 VAL A CA 1
ATOM 1106 C C . VAL A 1 168 ? -1.716 19.668 29.886 1.00 15.00 186 VAL A C 1
ATOM 1107 O O . VAL A 1 168 ? -1.291 20.832 29.812 1.00 14.47 186 VAL A O 1
ATOM 1111 N N . VAL A 1 169 ? -2.981 19.370 30.163 1.00 14.03 187 VAL A N 1
ATOM 1112 C CA . VAL A 1 169 ? -3.964 20.433 30.362 1.00 14.58 187 VAL A CA 1
ATOM 1113 C C . VAL A 1 169 ? -4.689 20.273 31.690 1.00 14.38 187 VAL A C 1
ATOM 1114 O O . VAL A 1 169 ? -5.256 19.211 31.955 1.00 15.20 187 VAL A O 1
ATOM 1118 N N . PHE A 1 170 ? -4.664 21.328 32.508 1.00 13.18 188 PHE A N 1
ATOM 1119 C CA . PHE A 1 170 ? -5.411 21.391 33.766 1.00 13.35 188 PHE A CA 1
ATOM 1120 C C . PHE A 1 170 ? -6.526 22.391 33.527 1.00 14.16 188 PHE A C 1
ATOM 1121 O O . PHE A 1 170 ? -6.253 23.540 33.186 1.00 13.75 188 PHE A O 1
ATOM 1129 N N . SER A 1 171 ? -7.776 21.965 33.695 1.00 14.03 189 SER A N 1
ATOM 1130 C CA . SER A 1 171 ? -8.908 22.867 33.426 1.00 14.57 189 SER A CA 1
ATOM 1131 C C . SER A 1 171 ? -9.991 22.788 34.490 1.00 14.45 189 SER A C 1
ATOM 1132 O O . SER A 1 171 ? -10.309 21.702 34.959 1.00 13.38 189 SER A O 1
ATOM 1135 N N . ASN A 1 172 ? -10.584 23.932 34.846 1.00 13.70 190 ASN A N 1
ATOM 1136 C CA . ASN A 1 172 ? -11.746 23.937 35.733 1.00 14.44 190 ASN A CA 1
ATOM 1137 C C . ASN A 1 172 ? -11.472 23.209 37.050 1.00 14.31 190 ASN A C 1
ATOM 1138 O O . ASN A 1 172 ? -12.222 22.312 37.446 1.00 14.24 190 ASN A O 1
ATOM 1143 N N . LEU A 1 173 ? -10.371 23.564 37.701 1.00 13.67 191 LEU A N 1
ATOM 1144 C CA . LEU A 1 173 ? -10.006 22.948 38.967 1.00 14.75 191 LEU A CA 1
ATOM 1145 C C . LEU A 1 173 ? -10.244 23.910 40.122 1.00 15.21 191 LEU A C 1
ATOM 1146 O O . LEU A 1 173 ? -10.012 25.126 40.000 1.00 15.20 191 LEU A O 1
ATOM 1151 N N . LYS A 1 174 ? -10.723 23.361 41.235 1.00 15.25 192 LYS A N 1
ATOM 1152 C CA . LYS A 1 174 ? -10.844 24.112 42.476 1.00 15.90 192 LYS A CA 1
ATOM 1153 C C . LYS A 1 174 ? -9.854 23.513 43.466 1.00 15.12 192 LYS A C 1
ATOM 1154 O O . LYS A 1 174 ? -9.928 22.335 43.770 1.00 14.30 192 LYS A O 1
ATOM 1160 N N . MET A 1 175 ? -8.913 24.325 43.937 1.00 13.64 193 MET A N 1
ATOM 1161 C CA . MET A 1 175 ? -7.832 23.804 44.765 1.00 13.75 193 MET A CA 1
ATOM 1162 C C . MET A 1 175 ? -7.762 24.607 46.039 1.00 13.57 193 MET A C 1
ATOM 1163 O O . MET A 1 175 ? -7.681 25.832 46.010 1.00 13.81 193 MET A O 1
ATOM 1168 N N . ASP A 1 176 ? -7.835 23.923 47.177 1.00 13.36 194 ASP A N 1
ATOM 1169 C CA . ASP A 1 176 ? -7.834 24.650 48.435 1.00 13.79 194 ASP A CA 1
ATOM 1170 C C . ASP A 1 176 ? -7.113 23.889 49.513 1.00 13.19 194 ASP A C 1
ATOM 1171 O O . ASP A 1 176 ? -7.287 22.679 49.652 1.00 13.17 194 ASP A O 1
ATOM 1176 N N . ALA A 1 177 ? -6.293 24.614 50.260 1.00 12.37 195 ALA A N 1
ATOM 1177 C CA . ALA A 1 177 ? -5.607 24.089 51.434 1.00 12.85 195 ALA A CA 1
ATOM 1178 C C . ALA A 1 177 ? -5.917 25.041 52.576 1.00 13.58 195 ALA A C 1
ATOM 1179 O O . ALA A 1 177 ? -5.557 26.221 52.500 1.00 13.72 195 ALA A O 1
ATOM 1181 N N . ASN A 1 178 ? -6.610 24.537 53.606 1.00 13.60 196 ASN A N 1
ATOM 1182 C CA . ASN A 1 178 ? -6.970 25.322 54.787 1.00 14.78 196 ASN A CA 1
ATOM 1183 C C . ASN A 1 178 ? -6.668 24.539 56.045 1.00 14.53 196 ASN A C 1
ATOM 1184 O O . ASN A 1 178 ? -7.164 23.430 56.207 1.00 14.71 196 ASN A O 1
ATOM 1189 N N . SER A 1 179 ? -5.837 25.114 56.904 1.00 14.65 197 SER A N 1
ATOM 1190 C CA . SER A 1 179 ? -5.468 24.481 58.162 1.00 14.63 197 SER A CA 1
ATOM 1191 C C . SER A 1 179 ? -6.531 24.716 59.225 1.00 15.85 197 SER A C 1
ATOM 1192 O O . SER A 1 179 ? -7.076 25.802 59.333 1.00 16.37 197 SER A O 1
ATOM 1195 N N . LYS A 1 180 ? -6.806 23.679 60.003 1.00 16.61 198 LYS A N 1
ATOM 1196 C CA . LYS A 1 180 ? -7.706 23.764 61.150 1.00 17.81 198 LYS A CA 1
ATOM 1197 C C . LYS A 1 180 ? -6.992 24.253 62.415 1.00 18.16 198 LYS A C 1
ATOM 1198 O O . LYS A 1 180 ? -7.615 24.406 63.476 1.00 18.48 198 LYS A O 1
ATOM 1204 N N . SER A 1 181 ? -5.689 24.498 62.309 1.00 17.40 199 SER A N 1
ATOM 1205 C CA . SER A 1 181 ? -4.908 24.965 63.457 1.00 18.07 199 SER A CA 1
ATOM 1206 C C . SER A 1 181 ? -4.198 26.263 63.106 1.00 18.17 199 SER A C 1
ATOM 1207 O O . SER A 1 181 ? -4.513 26.887 62.095 1.00 19.01 199 SER A O 1
ATOM 1210 N N . ASP A 1 182 ? -3.226 26.635 63.930 1.00 18.82 200 ASP A N 1
ATOM 1211 C CA . ASP A 1 182 ? -2.437 27.839 63.709 1.00 20.86 200 ASP A CA 1
ATOM 1212 C C . ASP A 1 182 ? -1.261 27.573 62.788 1.00 19.56 200 ASP A C 1
ATOM 1213 O O . ASP A 1 182 ? -0.573 28.506 62.389 1.00 20.01 200 ASP A O 1
ATOM 1218 N N . ASN A 1 183 ? -1.012 26.303 62.480 1.00 17.87 201 ASN A N 1
ATOM 1219 C CA . ASN A 1 183 ? 0.064 25.959 61.549 1.00 18.12 201 ASN A CA 1
ATOM 1220 C C . ASN A 1 183 ? -0.441 26.076 60.124 1.00 17.10 201 ASN A C 1
ATOM 1221 O O . ASN A 1 183 ? -1.415 25.427 59.770 1.00 16.75 201 ASN A O 1
ATOM 1226 N N . PRO A 1 184 ? 0.227 26.905 59.298 1.00 17.22 202 PRO A N 1
ATOM 1227 C CA . PRO A 1 184 ? -0.252 27.087 57.926 1.00 16.75 202 PRO A CA 1
ATOM 1228 C C . PRO A 1 184 ? 0.053 25.889 57.022 1.00 15.89 202 PRO A C 1
ATOM 1229 O O . PRO A 1 184 ? 0.920 25.050 57.353 1.00 15.56 202 PRO A O 1
ATOM 1233 N N . PRO A 1 185 ? -0.672 25.785 55.897 1.00 15.30 203 PRO A N 1
ATOM 1234 C CA . PRO A 1 185 ? -0.409 24.717 54.924 1.00 14.75 203 PRO A CA 1
ATOM 1235 C C . PRO A 1 185 ? 0.822 25.080 54.077 1.00 14.51 203 PRO A C 1
ATOM 1236 O O . PRO A 1 185 ? 0.698 25.489 52.923 1.00 13.79 203 PRO A O 1
ATOM 1240 N N . LYS A 1 186 ? 2.004 24.929 54.668 1.00 14.61 204 LYS A N 1
ATOM 1241 C CA . LYS A 1 186 ? 3.256 25.358 54.030 1.00 14.76 204 LYS A CA 1
ATOM 1242 C C . LYS A 1 186 ? 3.529 24.620 52.717 1.00 14.34 204 LYS A C 1
ATOM 1243 O O . LYS A 1 186 ? 3.267 23.429 52.614 1.00 13.45 204 LYS A O 1
ATOM 1249 N N . ASN A 1 187 ? 4.072 25.340 51.735 1.00 12.94 205 ASN A N 1
ATOM 1250 C CA . ASN A 1 187 ? 4.570 24.732 50.495 1.00 12.84 205 ASN A CA 1
ATOM 1251 C C . ASN A 1 187 ? 3.484 24.023 49.699 1.00 12.36 205 ASN A C 1
ATOM 1252 O O . ASN A 1 187 ? 3.763 23.042 49.015 1.00 12.56 205 ASN A O 1
ATOM 1257 N N . THR A 1 188 ? 2.252 24.522 49.802 1.00 11.73 206 THR A N 1
ATOM 1258 C CA . THR A 1 188 ? 1.146 23.957 49.042 1.00 11.66 206 THR A CA 1
ATOM 1259 C C . THR A 1 188 ? 1.053 24.597 47.655 1.00 11.72 206 THR A C 1
ATOM 1260 O O . THR A 1 188 ? -0.001 25.110 47.269 1.00 11.51 206 THR A O 1
ATOM 1264 N N . ASP A 1 189 ? 2.168 24.569 46.900 1.00 11.57 207 ASP A N 1
ATOM 1265 C CA . ASP A 1 189 ? 2.192 25.168 45.550 1.00 12.71 207 ASP A CA 1
ATOM 1266 C C . ASP A 1 189 ? 1.049 24.606 44.705 1.00 11.51 207 ASP A C 1
ATOM 1267 O O . ASP A 1 189 ? 0.808 23.394 44.712 1.00 11.52 207 ASP A O 1
ATOM 1272 N N . GLY A 1 190 ? 0.349 25.456 43.954 1.00 11.21 208 GLY A N 1
ATOM 1273 C CA . GLY A 1 190 ? -0.703 24.950 43.082 1.00 10.79 208 GLY A CA 1
ATOM 1274 C C . GLY A 1 190 ? -0.156 24.084 41.952 1.00 11.03 208 GLY A C 1
ATOM 1275 O O . GLY A 1 190 ? -0.645 22.977 41.695 1.00 10.35 208 GLY A O 1
ATOM 1276 N N . PHE A 1 191 ? 0.825 24.614 41.230 1.00 11.09 209 PHE A N 1
ATOM 1277 C CA . PHE A 1 191 ? 1.377 23.921 40.064 1.00 11.24 209 PHE A CA 1
ATOM 1278 C C . PHE A 1 191 ? 2.850 24.210 40.033 1.00 12.29 209 PHE A C 1
ATOM 1279 O O . PHE A 1 191 ? 3.246 25.372 39.967 1.00 12.80 209 PHE A O 1
ATOM 1287 N N . ASP A 1 192 ? 3.664 23.154 40.078 1.00 12.26 210 ASP A N 1
ATOM 1288 C CA . ASP A 1 192 ? 5.097 23.297 39.899 1.00 12.71 210 ASP A CA 1
ATOM 1289 C C . ASP A 1 192 ? 5.369 22.711 38.529 1.00 12.56 210 ASP A C 1
ATOM 1290 O O . ASP A 1 192 ? 5.307 21.483 38.362 1.00 12.39 210 ASP A O 1
ATOM 1295 N N . ILE A 1 193 ? 5.627 23.573 37.546 1.00 11.89 211 ILE A N 1
ATOM 1296 C CA . ILE A 1 193 ? 5.780 23.113 36.164 1.00 12.12 211 ILE A CA 1
ATOM 1297 C C . ILE A 1 193 ? 7.255 23.116 35.815 1.00 12.65 211 ILE A C 1
ATOM 1298 O O . ILE A 1 193 ? 7.857 24.177 35.687 1.00 12.57 211 ILE A O 1
ATOM 1303 N N . GLY A 1 194 ? 7.835 21.919 35.720 1.00 12.29 212 GLY A N 1
ATOM 1304 C CA . GLY A 1 194 ? 9.241 21.760 35.389 1.00 13.05 212 GLY A CA 1
ATOM 1305 C C . GLY A 1 194 ? 9.407 21.294 33.955 1.00 13.17 212 GLY A C 1
ATOM 1306 O O . GLY A 1 194 ? 8.723 21.787 33.046 1.00 13.21 212 GLY A O 1
ATOM 1307 N N . GLU A 1 195 ? 10.313 20.332 33.758 1.00 13.87 213 GLU A N 1
ATOM 1308 C CA . GLU A 1 195 ? 10.682 19.869 32.430 1.00 15.17 213 GLU A CA 1
ATOM 1309 C C . GLU A 1 195 ? 9.466 19.340 31.692 1.00 14.92 213 GLU A C 1
ATOM 1310 O O . GLU A 1 195 ? 8.945 18.255 32.010 1.00 14.91 213 GLU A O 1
ATOM 1316 N N . SER A 1 196 ? 8.996 20.120 30.718 1.00 14.18 214 SER A N 1
ATOM 1317 C CA . SER A 1 196 ? 7.775 19.805 30.007 1.00 14.64 214 SER A CA 1
ATOM 1318 C C . SER A 1 196 ? 7.619 20.769 28.858 1.00 15.03 214 SER A C 1
ATOM 1319 O O . SER A 1 196 ? 8.300 21.798 28.811 1.00 15.69 214 SER A O 1
ATOM 1322 N N . THR A 1 197 ? 6.718 20.440 27.946 1.00 14.91 215 THR A N 1
ATOM 1323 C CA . THR A 1 197 ? 6.316 21.356 26.880 1.00 16.15 215 THR A CA 1
ATOM 1324 C C . THR A 1 197 ? 4.810 21.298 26.694 1.00 16.47 215 THR A C 1
ATOM 1325 O O . THR A 1 197 ? 4.209 20.235 26.843 1.00 15.81 215 THR A O 1
ATOM 1329 N N . TYR A 1 198 ? 4.219 22.440 26.354 1.00 15.63 216 TYR A N 1
ATOM 1330 C CA . TYR A 1 198 ? 2.800 22.558 26.028 1.00 16.29 216 TYR A CA 1
ATOM 1331 C C . TYR A 1 198 ? 1.927 22.148 27.209 1.00 15.83 216 TYR A C 1
ATOM 1332 O O . TYR A 1 198 ? 1.070 21.256 27.115 1.00 16.26 216 TYR A O 1
ATOM 1341 N N . VAL A 1 199 ? 2.174 22.807 28.331 1.00 14.81 217 VAL A N 1
ATOM 1342 C CA . VAL A 1 199 ? 1.324 22.685 29.507 1.00 14.29 217 VAL A CA 1
ATOM 1343 C C . VAL A 1 199 ? 0.375 23.880 29.510 1.00 14.19 217 VAL A C 1
ATOM 1344 O O . VAL A 1 199 ? 0.800 25.024 29.301 1.00 13.85 217 VAL A O 1
ATOM 1348 N N . THR A 1 200 ? -0.906 23.609 29.736 1.00 13.58 218 THR A N 1
ATOM 1349 C CA . THR A 1 200 ? -1.906 24.667 29.852 1.00 14.16 218 THR A CA 1
ATOM 1350 C C . THR A 1 200 ? -2.641 24.539 31.182 1.00 13.68 218 THR A C 1
ATOM 1351 O O . THR A 1 200 ? -3.030 23.435 31.590 1.00 13.54 218 THR A O 1
ATOM 1355 N N . ILE A 1 201 ? -2.818 25.672 31.846 1.00 12.60 219 ILE A N 1
ATOM 1356 C CA . ILE A 1 201 ? -3.552 25.734 33.102 1.00 12.52 219 ILE A CA 1
ATOM 1357 C C . ILE A 1 201 ? -4.613 26.793 32.877 1.00 13.52 219 ILE A C 1
ATOM 1358 O O . ILE A 1 201 ? -4.280 27.940 32.590 1.00 12.78 219 ILE A O 1
ATOM 1363 N N . THR A 1 202 ? -5.884 26.414 32.992 1.00 13.87 220 THR A N 1
ATOM 1364 C CA . THR A 1 202 ? -6.935 27.377 32.661 1.00 14.51 220 THR A CA 1
ATOM 1365 C C . THR A 1 202 ? -8.168 27.199 33.513 1.00 14.62 220 THR A C 1
ATOM 1366 O O . THR A 1 202 ? -8.586 26.060 33.790 1.00 13.74 220 THR A O 1
ATOM 1370 N N . GLU A 1 203 ? -8.736 28.329 33.922 1.00 14.60 221 GLU A N 1
ATOM 1371 C CA . GLU A 1 203 ? -9.964 28.374 34.731 1.00 15.95 221 GLU A CA 1
ATOM 1372 C C . GLU A 1 203 ? -9.779 27.585 36.023 1.00 15.61 221 GLU A C 1
ATOM 1373 O O . GLU A 1 203 ? -10.468 26.597 36.300 1.00 15.11 221 GLU A O 1
ATOM 1379 N N . VAL A 1 204 ? -8.792 28.009 36.794 1.00 14.94 222 VAL A N 1
ATOM 1380 C CA . VAL A 1 204 ? -8.510 27.355 38.072 1.00 14.59 222 VAL A CA 1
ATOM 1381 C C . VAL A 1 204 ? -8.577 28.365 39.212 1.00 14.46 222 VAL A C 1
ATOM 1382 O O . VAL A 1 204 ? -8.312 29.563 39.015 1.00 14.13 222 VAL A O 1
ATOM 1386 N N . THR A 1 205 ? -8.985 27.893 40.385 1.00 13.93 223 THR A N 1
ATOM 1387 C CA A THR A 1 205 ? -9.005 28.703 41.582 0.50 14.32 223 THR A CA 1
ATOM 1388 C CA B THR A 1 205 ? -8.957 28.720 41.590 0.50 13.89 223 THR A CA 1
ATOM 1389 C C . THR A 1 205 ? -8.112 28.018 42.622 1.00 14.16 223 THR A C 1
ATOM 1390 O O . THR A 1 205 ? -8.231 26.806 42.831 1.00 15.08 223 THR A O 1
ATOM 1397 N N . VAL A 1 206 ? -7.242 28.785 43.252 1.00 12.88 224 VAL A N 1
ATOM 1398 C CA . VAL A 1 206 ? -6.291 28.246 44.228 1.00 13.61 224 VAL A CA 1
ATOM 1399 C C . VAL A 1 206 ? -6.380 29.047 45.515 1.00 13.31 224 VAL A C 1
ATOM 1400 O O . VAL A 1 206 ? -6.315 30.287 45.505 1.00 14.25 224 VAL A O 1
ATOM 1404 N N . VAL A 1 207 ? -6.534 28.341 46.630 1.00 12.79 225 VAL A N 1
ATOM 1405 C CA . VAL A 1 207 ? -6.405 28.938 47.950 1.00 13.00 225 VAL A CA 1
ATOM 1406 C C . VAL A 1 207 ? -5.309 28.132 48.627 1.00 12.96 225 VAL A C 1
ATOM 1407 O O . VAL A 1 207 ? -5.469 26.931 48.857 1.00 12.95 225 VAL A O 1
ATOM 1411 N N . ASN A 1 208 ? -4.180 28.772 48.912 1.00 12.43 226 ASN A N 1
ATOM 1412 C CA . ASN A 1 208 ? -3.035 28.022 49.449 1.00 12.84 226 ASN A CA 1
ATOM 1413 C C . ASN A 1 208 ? -2.079 28.922 50.223 1.00 13.42 226 ASN A C 1
ATOM 1414 O O . ASN A 1 208 ? -2.458 29.997 50.662 1.00 13.71 226 ASN A O 1
ATOM 1419 N N . ASP A 1 209 ? -0.839 28.476 50.393 1.00 13.31 227 ASP A N 1
ATOM 1420 C CA . ASP A 1 209 ? 0.130 29.245 51.160 1.00 14.48 227 ASP A CA 1
ATOM 1421 C C . ASP A 1 209 ? 1.507 29.220 50.517 1.00 14.28 227 ASP A C 1
ATOM 1422 O O . ASP A 1 209 ? 2.516 29.397 51.193 1.00 14.86 227 ASP A O 1
ATOM 1427 N N . ASP A 1 210 ? 1.556 29.024 49.207 1.00 13.96 228 ASP A N 1
ATOM 1428 C CA . ASP A 1 210 ? 2.845 29.099 48.506 1.00 14.57 228 ASP A CA 1
ATOM 1429 C C . ASP A 1 210 ? 2.584 29.475 47.064 1.00 13.58 228 ASP A C 1
ATOM 1430 O O . ASP A 1 210 ? 1.522 29.990 46.766 1.00 12.94 228 ASP A O 1
ATOM 1435 N N . ASP A 1 211 ? 3.556 29.285 46.175 1.00 13.91 229 ASP A N 1
ATOM 1436 C CA . ASP A 1 211 ? 3.354 29.685 44.784 1.00 13.57 229 ASP A CA 1
ATOM 1437 C C . ASP A 1 211 ? 2.045 29.169 44.207 1.00 13.41 229 ASP A C 1
ATOM 1438 O O . ASP A 1 211 ? 1.690 28.006 44.390 1.00 13.49 229 ASP A O 1
ATOM 1443 N N . CYS A 1 212 ? 1.334 30.048 43.519 1.00 13.61 230 CYS A N 1
ATOM 1444 C CA . CYS A 1 212 ? 0.155 29.681 42.769 1.00 15.25 230 CYS A CA 1
ATOM 1445 C C . CYS A 1 212 ? 0.587 28.778 41.598 1.00 14.29 230 CYS A C 1
ATOM 1446 O O . CYS A 1 212 ? 0.169 27.620 41.491 1.00 13.22 230 CYS A O 1
ATOM 1449 N N . VAL A 1 213 ? 1.456 29.314 40.747 1.00 12.85 231 VAL A N 1
ATOM 1450 C CA . VAL A 1 213 ? 2.093 28.554 39.668 1.00 12.66 231 VAL A CA 1
ATOM 1451 C C . VAL A 1 213 ? 3.558 28.904 39.779 1.00 12.62 231 VAL A C 1
ATOM 1452 O O . VAL A 1 213 ? 3.899 30.087 39.907 1.00 12.59 231 VAL A O 1
ATOM 1456 N N . ALA A 1 214 ? 4.419 27.881 39.794 1.00 12.66 232 ALA A N 1
ATOM 1457 C CA . ALA A 1 214 ? 5.847 28.097 39.778 1.00 12.09 232 ALA A CA 1
ATOM 1458 C C . ALA A 1 214 ? 6.401 27.468 38.521 1.00 12.27 232 ALA A C 1
ATOM 1459 O O . ALA A 1 214 ? 6.117 26.295 38.222 1.00 11.81 232 ALA A O 1
ATOM 1461 N N . PHE A 1 215 ? 7.144 28.269 37.761 1.00 11.60 233 PHE A N 1
ATOM 1462 C CA . PHE A 1 215 ? 7.822 27.758 36.598 1.00 12.66 233 PHE A CA 1
ATOM 1463 C C . PHE A 1 215 ? 9.223 27.363 36.993 1.00 13.18 233 PHE A C 1
ATOM 1464 O O . PHE A 1 215 ? 10.065 28.196 37.373 1.00 13.20 233 PHE A O 1
ATOM 1472 N N . LYS A 1 216 ? 9.447 26.063 36.920 1.00 12.79 234 LYS A N 1
ATOM 1473 C CA . LYS A 1 216 ? 10.680 25.467 37.397 1.00 13.41 234 LYS A CA 1
ATOM 1474 C C . LYS A 1 216 ? 11.593 25.193 36.198 1.00 13.17 234 LYS A C 1
ATOM 1475 O O . LYS A 1 216 ? 11.153 25.311 35.050 1.00 12.23 234 LYS A O 1
ATOM 1481 N N . PRO A 1 217 ? 12.852 24.807 36.461 1.00 13.71 235 PRO A N 1
ATOM 1482 C CA . PRO A 1 217 ? 13.816 24.595 35.377 1.00 14.21 235 PRO A CA 1
ATOM 1483 C C . PRO A 1 217 ? 13.303 23.670 34.286 1.00 14.54 235 PRO A C 1
ATOM 1484 O O . PRO A 1 217 ? 12.665 22.643 34.571 1.00 14.90 235 PRO A O 1
ATOM 1488 N N . SER A 1 218 ? 13.582 24.053 33.043 1.00 14.08 236 SER A N 1
ATOM 1489 C CA . SER A 1 218 ? 13.183 23.340 31.820 1.00 14.54 236 SER A CA 1
ATOM 1490 C C . SER A 1 218 ? 11.701 23.415 31.444 1.00 14.09 236 SER A C 1
ATOM 1491 O O . SER A 1 218 ? 11.261 22.708 30.530 1.00 14.10 236 SER A O 1
ATOM 1494 N N . SER A 1 219 ? 10.924 24.272 32.112 1.00 14.16 237 SER A N 1
ATOM 1495 C CA . SER A 1 219 ? 9.579 24.533 31.605 1.00 13.66 237 SER A CA 1
ATOM 1496 C C . SER A 1 219 ? 9.658 25.336 30.307 1.00 14.33 237 SER A C 1
ATOM 1497 O O . SER A 1 219 ? 10.499 26.234 30.161 1.00 14.61 237 SER A O 1
ATOM 1500 N N . ASN A 1 220 ? 8.782 24.992 29.373 1.00 14.58 238 ASN A N 1
ATOM 1501 C CA . ASN A 1 220 ? 8.797 25.592 28.033 1.00 14.91 238 ASN A CA 1
ATOM 1502 C C . ASN A 1 220 ? 7.407 25.485 27.446 1.00 14.82 238 ASN A C 1
ATOM 1503 O O . ASN A 1 220 ? 6.767 24.428 27.516 1.00 15.16 238 ASN A O 1
ATOM 1508 N N . TYR A 1 221 ? 6.938 26.580 26.851 1.00 14.20 239 TYR A N 1
ATOM 1509 C CA . TYR A 1 221 ? 5.598 26.636 26.251 1.00 14.35 239 TYR A CA 1
ATOM 1510 C C . TYR A 1 221 ? 4.518 26.294 27.280 1.00 14.12 239 TYR A C 1
ATOM 1511 O O . TYR A 1 221 ? 3.823 25.270 27.169 1.00 14.55 239 TYR A O 1
ATOM 1520 N N . VAL A 1 222 ? 4.383 27.166 28.267 1.00 13.38 240 VAL A N 1
ATOM 1521 C CA . VAL A 1 222 ? 3.325 27.047 29.278 1.00 12.96 240 VAL A CA 1
ATOM 1522 C C . VAL A 1 222 ? 2.380 28.221 29.109 1.00 13.33 240 VAL A C 1
ATOM 1523 O O . VAL A 1 222 ? 2.820 29.377 28.987 1.00 12.88 240 VAL A O 1
ATOM 1527 N N . THR A 1 223 ? 1.092 27.916 29.092 1.00 13.01 241 THR A N 1
ATOM 1528 C CA . THR A 1 223 ? 0.061 28.943 29.069 1.00 13.97 241 THR A CA 1
ATOM 1529 C C . THR A 1 223 ? -0.770 28.808 30.319 1.00 13.58 241 THR A C 1
ATOM 1530 O O . THR A 1 223 ? -1.224 27.708 30.655 1.00 12.81 241 THR A O 1
ATOM 1534 N N . VAL A 1 224 ? -0.967 29.927 31.008 1.00 12.98 242 VAL A N 1
ATOM 1535 C CA . VAL A 1 224 ? -1.874 29.969 32.120 1.00 14.12 242 VAL A CA 1
ATOM 1536 C C . VAL A 1 224 ? -2.890 31.053 31.732 1.00 14.14 242 VAL A C 1
ATOM 1537 O O . VAL A 1 224 ? -2.518 32.206 31.521 1.00 14.17 242 VAL A O 1
ATOM 1541 N N . ASP A 1 225 ? -4.159 30.674 31.655 1.00 14.71 243 ASP A N 1
ATOM 1542 C CA . ASP A 1 225 ? -5.215 31.612 31.211 1.00 15.97 243 ASP A CA 1
ATOM 1543 C C . ASP A 1 225 ? -6.401 31.558 32.164 1.00 15.63 243 ASP A C 1
ATOM 1544 O O . ASP A 1 225 ? -7.131 30.573 32.162 1.00 17.01 243 ASP A O 1
ATOM 1549 N N . THR A 1 226 ? -6.584 32.621 32.943 1.00 15.14 244 THR A N 1
ATOM 1550 C CA . THR A 1 226 ? -7.688 32.772 33.905 1.00 15.08 244 THR A CA 1
ATOM 1551 C C . THR A 1 226 ? -7.464 31.930 35.155 1.00 15.42 244 THR A C 1
ATOM 1552 O O . THR A 1 226 ? -7.758 30.729 35.201 1.00 15.56 244 THR A O 1
ATOM 1556 N N . ILE A 1 227 ? -6.928 32.585 36.165 1.00 14.74 245 ILE A N 1
ATOM 1557 C CA . ILE A 1 227 ? -6.592 31.914 37.396 1.00 14.92 245 ILE A CA 1
ATOM 1558 C C . ILE A 1 227 ? -6.837 32.876 38.538 1.00 15.43 245 ILE A C 1
ATOM 1559 O O . ILE A 1 227 ? -6.605 34.094 38.415 1.00 15.60 245 ILE A O 1
ATOM 1564 N N . SER A 1 228 ? -7.365 32.340 39.632 1.00 15.46 246 SER A N 1
ATOM 1565 C CA A SER A 1 228 ? -7.510 33.103 40.851 0.80 16.70 246 SER A CA 1
ATOM 1566 C CA B SER A 1 228 ? -7.528 33.096 40.865 0.20 16.04 246 SER A CA 1
ATOM 1567 C C . SER A 1 228 ? -6.691 32.432 41.944 1.00 16.85 246 SER A C 1
ATOM 1568 O O . SER A 1 228 ? -6.773 31.216 42.124 1.00 16.40 246 SER A O 1
ATOM 1573 N N . CYS A 1 229 ? -5.907 33.227 42.661 1.00 17.01 247 CYS A N 1
ATOM 1574 C CA . CYS A 1 229 ? -5.026 32.717 43.723 1.00 18.13 247 CYS A CA 1
ATOM 1575 C C . CYS A 1 229 ? -5.197 33.560 44.978 1.00 17.39 247 CYS A C 1
ATOM 1576 O O . CYS A 1 229 ? -5.068 34.792 44.931 1.00 17.65 247 CYS A O 1
ATOM 1579 N N . THR A 1 230 ? -5.450 32.901 46.104 1.00 16.08 248 THR A N 1
ATOM 1580 C CA . THR A 1 230 ? -5.635 33.599 47.376 1.00 15.32 248 THR A CA 1
ATOM 1581 C C . THR A 1 230 ? -4.647 33.075 48.403 1.00 15.05 248 THR A C 1
ATOM 1582 O O . THR A 1 230 ? -4.599 31.876 48.652 1.00 14.61 248 THR A O 1
ATOM 1586 N N . GLY A 1 231 ? -3.854 33.971 48.976 1.00 14.43 249 GLY A N 1
ATOM 1587 C CA . GLY A 1 231 ? -2.902 33.603 50.012 1.00 14.95 249 GLY A CA 1
ATOM 1588 C C . GLY A 1 231 ? -1.611 33.020 49.475 1.00 14.79 249 GLY A C 1
ATOM 1589 O O . GLY A 1 231 ? -0.788 32.519 50.241 1.00 15.30 249 GLY A O 1
ATOM 1590 N N . SER A 1 232 ? -1.416 33.132 48.162 1.00 15.42 250 SER A N 1
ATOM 1591 C CA . SER A 1 232 ? -0.280 32.499 47.499 1.00 15.03 250 SER A CA 1
ATOM 1592 C C . SER A 1 232 ? 1.011 33.334 47.549 1.00 15.57 250 SER A C 1
ATOM 1593 O O . SER A 1 232 ? 1.039 34.424 48.111 1.00 15.82 250 SER A O 1
ATOM 1596 N N . HIS A 1 233 ? 2.083 32.795 46.981 1.00 14.89 251 HIS A N 1
ATOM 1597 C CA . HIS A 1 233 ? 3.325 33.541 46.804 1.00 16.02 251 HIS A CA 1
ATOM 1598 C C . HIS A 1 233 ? 3.472 33.997 45.369 1.00 15.63 251 HIS A C 1
ATOM 1599 O O . HIS A 1 233 ? 4.556 34.391 44.942 1.00 16.40 251 HIS A O 1
ATOM 1606 N N . GLY A 1 234 ? 2.377 33.926 44.615 1.00 15.68 252 GLY A N 1
ATOM 1607 C CA . GLY A 1 234 ? 2.292 34.493 43.263 1.00 15.32 252 GLY A CA 1
ATOM 1608 C C . GLY A 1 234 ? 2.511 33.548 42.091 1.00 15.24 252 GLY A C 1
ATOM 1609 O O . GLY A 1 234 ? 2.714 32.349 42.280 1.00 14.33 252 GLY A O 1
ATOM 1610 N N . ILE A 1 235 ? 2.435 34.104 40.883 1.00 14.06 253 ILE A N 1
ATOM 1611 C CA . ILE A 1 235 ? 2.783 33.396 39.653 1.00 14.39 253 ILE A CA 1
ATOM 1612 C C . ILE A 1 235 ? 4.267 33.684 39.526 1.00 14.41 253 ILE A C 1
ATOM 1613 O O . ILE A 1 235 ? 4.662 34.822 39.269 1.00 13.40 253 ILE A O 1
ATOM 1618 N N . SER A 1 236 ? 5.081 32.650 39.740 1.00 13.62 254 SER A N 1
ATOM 1619 C CA . SER A 1 236 ? 6.473 32.841 40.086 1.00 14.40 254 SER A CA 1
ATOM 1620 C C . SER A 1 236 ? 7.402 32.050 39.169 1.00 13.63 254 SER A C 1
ATOM 1621 O O . SER A 1 236 ? 7.231 30.849 39.011 1.00 14.01 254 SER A O 1
ATOM 1624 N N . VAL A 1 237 ? 8.362 32.722 38.537 1.00 12.85 255 VAL A N 1
ATOM 1625 C CA . VAL A 1 237 ? 9.411 31.999 37.814 1.00 12.81 255 VAL A CA 1
ATOM 1626 C C . VAL A 1 237 ? 10.496 31.659 38.829 1.00 12.71 255 VAL A C 1
ATOM 1627 O O . VAL A 1 237 ? 11.081 32.544 39.468 1.00 12.75 255 VAL A O 1
ATOM 1631 N N . GLY A 1 238 ? 10.783 30.375 38.964 1.00 13.22 256 GLY A N 1
ATOM 1632 C CA . GLY A 1 238 ? 11.871 29.932 39.831 1.00 13.33 256 GLY A CA 1
ATOM 1633 C C . GLY A 1 238 ? 11.440 29.209 41.108 1.00 15.15 256 GLY A C 1
ATOM 1634 O O . GLY A 1 238 ? 10.286 28.757 41.220 1.00 15.31 256 GLY A O 1
ATOM 1635 N N . SER A 1 239 ? 12.363 29.079 42.071 1.00 14.94 257 SER A N 1
ATOM 1636 C CA . SER A 1 239 ? 13.729 29.614 41.926 1.00 15.15 257 SER A CA 1
ATOM 1637 C C . SER A 1 239 ? 14.505 28.870 40.844 1.00 14.61 257 SER A C 1
ATOM 1638 O O . SER A 1 239 ? 14.258 27.700 40.574 1.00 14.15 257 SER A O 1
ATOM 1641 N N . LEU A 1 240 ? 15.452 29.572 40.241 1.00 13.94 258 LEU A N 1
ATOM 1642 C CA . LEU A 1 240 ? 16.346 28.971 39.259 1.00 14.48 258 LEU A CA 1
ATOM 1643 C C . LEU A 1 240 ? 17.779 29.185 39.719 1.00 14.82 258 LEU A C 1
ATOM 1644 O O . LEU A 1 240 ? 18.077 30.186 40.363 1.00 14.89 258 LEU A O 1
ATOM 1649 N N . GLY A 1 241 ? 18.643 28.233 39.387 1.00 16.16 259 GLY A N 1
ATOM 1650 C CA . GLY A 1 241 ? 20.086 28.402 39.549 1.00 17.60 259 GLY A CA 1
ATOM 1651 C C . GLY A 1 241 ? 20.688 27.827 40.822 1.00 18.75 259 GLY A C 1
ATOM 1652 O O . GLY A 1 241 ? 21.858 28.064 41.099 1.00 18.83 259 GLY A O 1
ATOM 1653 N N . LYS A 1 242 ? 19.907 27.055 41.589 1.00 19.72 260 LYS A N 1
ATOM 1654 C CA . LYS A 1 242 ? 20.377 26.563 42.888 1.00 21.32 260 LYS A CA 1
ATOM 1655 C C . LYS A 1 242 ? 21.674 25.767 42.755 1.00 21.54 260 LYS A C 1
ATOM 1656 O O . LYS A 1 242 ? 22.619 25.996 43.517 1.00 22.14 260 LYS A O 1
ATOM 1662 N N . SER A 1 243 ? 21.714 24.849 41.797 1.00 22.34 261 SER A N 1
ATOM 1663 C CA . SER A 1 243 ? 22.873 23.964 41.659 1.00 24.01 261 SER A CA 1
ATOM 1664 C C . SER A 1 243 ? 23.173 23.572 40.213 1.00 24.90 261 SER A C 1
ATOM 1665 O O . SER A 1 243 ? 24.004 22.691 39.962 1.00 26.00 261 SER A O 1
ATOM 1668 N N . SER A 1 244 ? 22.504 24.227 39.265 1.00 23.71 262 SER A N 1
ATOM 1669 C CA . SER A 1 244 ? 22.709 23.959 37.844 1.00 23.82 262 SER A CA 1
ATOM 1670 C C . SER A 1 244 ? 22.299 25.168 37.012 1.00 22.67 262 SER A C 1
ATOM 1671 O O . SER A 1 244 ? 21.709 26.124 37.531 1.00 20.98 262 SER A O 1
ATOM 1674 N N . ASP A 1 245 ? 22.641 25.127 35.729 1.00 21.68 263 ASP A N 1
ATOM 1675 C CA . ASP A 1 245 ? 22.201 26.125 34.776 1.00 22.12 263 ASP A CA 1
ATOM 1676 C C . ASP A 1 245 ? 20.765 25.780 34.414 1.00 20.36 263 ASP A C 1
ATOM 1677 O O . ASP A 1 245 ? 20.494 24.696 33.901 1.00 20.66 263 ASP A O 1
ATOM 1682 N N . ASP A 1 246 ? 19.849 26.698 34.699 1.00 17.87 264 ASP A N 1
ATOM 1683 C CA . ASP A 1 246 ? 18.422 26.427 34.593 1.00 16.92 264 ASP A CA 1
ATOM 1684 C C . ASP A 1 246 ? 17.777 27.430 33.655 1.00 16.74 264 ASP A C 1
ATOM 1685 O O . ASP A 1 246 ? 18.141 28.608 33.668 1.00 16.51 264 ASP A O 1
ATOM 1690 N N . SER A 1 247 ? 16.807 26.976 32.870 1.00 16.06 265 SER A N 1
ATOM 1691 C CA . SER A 1 247 ? 16.080 27.888 31.996 1.00 17.19 265 SER A CA 1
ATOM 1692 C C . SER A 1 247 ? 14.566 27.746 32.104 1.00 16.17 265 SER A C 1
ATOM 1693 O O . SER A 1 247 ? 14.037 26.662 32.389 1.00 15.59 265 SER A O 1
ATOM 1696 N N . VAL A 1 248 ? 13.881 28.867 31.893 1.00 14.48 266 VAL A N 1
ATOM 1697 C CA . VAL A 1 248 ? 12.422 28.892 31.770 1.00 13.56 266 VAL A CA 1
ATOM 1698 C C . VAL A 1 248 ? 12.156 29.739 30.535 1.00 13.36 266 VAL A C 1
ATOM 1699 O O . VAL A 1 248 ? 12.702 30.849 30.422 1.00 13.35 266 VAL A O 1
ATOM 1703 N N . LYS A 1 249 ? 11.377 29.223 29.594 1.00 13.22 267 LYS A N 1
ATOM 1704 C CA . LYS A 1 249 ? 11.079 30.001 28.394 1.00 14.65 267 LYS A CA 1
ATOM 1705 C C . LYS A 1 249 ? 9.690 29.859 27.838 1.00 13.83 267 LYS A C 1
ATOM 1706 O O . LYS A 1 249 ? 9.008 28.850 28.072 1.00 12.80 267 LYS A O 1
ATOM 1712 N N . ASN A 1 250 ? 9.278 30.876 27.083 1.00 13.31 268 ASN A N 1
ATOM 1713 C CA . ASN A 1 250 ? 8.051 30.797 26.289 1.00 13.17 268 ASN A CA 1
ATOM 1714 C C . ASN A 1 250 ? 6.837 30.530 27.175 1.00 13.06 268 ASN A C 1
ATOM 1715 O O . ASN A 1 250 ? 6.091 29.539 27.009 1.00 12.71 268 ASN A O 1
ATOM 1720 N N . ILE A 1 251 ? 6.648 31.456 28.107 1.00 12.37 269 ILE A N 1
ATOM 1721 C CA . ILE A 1 251 ? 5.577 31.368 29.104 1.00 12.37 269 ILE A CA 1
ATOM 1722 C C . ILE A 1 251 ? 4.593 32.499 28.869 1.00 12.88 269 ILE A C 1
ATOM 1723 O O . ILE A 1 251 ? 5.006 33.656 28.698 1.00 12.89 269 ILE A O 1
ATOM 1728 N N . TYR A 1 252 ? 3.294 32.183 28.899 1.00 12.64 270 TYR A N 1
ATOM 1729 C CA . TYR A 1 252 ? 2.285 33.224 28.744 1.00 13.28 270 TYR A CA 1
ATOM 1730 C C . TYR A 1 252 ? 1.243 33.072 29.840 1.00 12.99 270 TYR A C 1
ATOM 1731 O O . TYR A 1 252 ? 0.595 32.028 29.942 1.00 13.32 270 TYR A O 1
ATOM 1740 N N . VAL A 1 253 ? 1.090 34.106 30.654 1.00 12.71 271 VAL A N 1
ATOM 1741 C CA . VAL A 1 253 ? 0.136 34.079 31.761 1.00 12.69 271 VAL A CA 1
ATOM 1742 C C . VAL A 1 253 ? -0.806 35.257 31.577 1.00 13.45 271 VAL A C 1
ATOM 1743 O O . VAL A 1 253 ? -0.362 36.395 31.481 1.00 14.24 271 VAL A O 1
ATOM 1747 N N . THR A 1 254 ? -2.096 34.984 31.525 1.00 13.29 272 THR A N 1
ATOM 1748 C CA . THR A 1 254 ? -3.073 36.074 31.391 1.00 13.90 272 THR A CA 1
ATOM 1749 C C . THR A 1 254 ? -4.278 35.855 32.303 1.00 14.03 272 THR A C 1
ATOM 1750 O O . THR A 1 254 ? -4.654 34.717 32.581 1.00 14.07 272 THR A O 1
ATOM 1754 N N . GLY A 1 255 ? -4.863 36.951 32.772 1.00 14.03 273 GLY A N 1
ATOM 1755 C CA . GLY A 1 255 ? -6.122 36.888 33.523 1.00 14.34 273 GLY A CA 1
ATOM 1756 C C . GLY A 1 255 ? -5.968 36.339 34.926 1.00 14.56 273 GLY A C 1
ATOM 1757 O O . GLY A 1 255 ? -6.751 35.484 35.355 1.00 15.00 273 GLY A O 1
ATOM 1758 N N . ALA A 1 256 ? -4.962 36.817 35.645 1.00 14.47 274 ALA A N 1
ATOM 1759 C CA . ALA A 1 256 ? -4.702 36.336 37.001 1.00 15.65 274 ALA A CA 1
ATOM 1760 C C . ALA A 1 256 ? -5.260 37.291 38.037 1.00 16.29 274 ALA A C 1
ATOM 1761 O O . ALA A 1 256 ? -4.925 38.479 38.054 1.00 17.00 274 ALA A O 1
ATOM 1763 N N . THR A 1 257 ? -6.103 36.768 38.908 1.00 15.89 275 THR A N 1
ATOM 1764 C CA . THR A 1 257 ? -6.575 37.547 40.049 1.00 16.82 275 THR A CA 1
ATOM 1765 C C . THR A 1 257 ? -5.832 37.054 41.276 1.00 17.26 275 THR A C 1
ATOM 1766 O O . THR A 1 257 ? -6.032 35.914 41.722 1.00 16.93 275 THR A O 1
ATOM 1770 N N . MET A 1 258 ? -4.964 37.919 41.803 1.00 16.29 276 MET A N 1
ATOM 1771 C CA . MET A 1 258 ? -4.053 37.590 42.879 1.00 17.55 276 MET A CA 1
ATOM 1772 C C . MET A 1 258 ? -4.495 38.336 44.135 1.00 18.72 276 MET A C 1
ATOM 1773 O O . MET A 1 258 ? -4.409 39.572 44.210 1.00 20.62 276 MET A O 1
ATOM 1778 N N . ILE A 1 259 ? -4.987 37.575 45.103 1.00 17.15 277 ILE A N 1
ATOM 1779 C CA . ILE A 1 259 ? -5.605 38.122 46.302 1.00 16.84 277 ILE A CA 1
ATOM 1780 C C . ILE A 1 259 ? -4.758 37.749 47.516 1.00 16.68 277 ILE A C 1
ATOM 1781 O O . ILE A 1 259 ? -4.424 36.573 47.699 1.00 16.14 277 ILE A O 1
ATOM 1786 N N . ASN A 1 260 ? -4.394 38.735 48.338 1.00 15.86 278 ASN A N 1
ATOM 1787 C CA . ASN A 1 260 ? -3.666 38.463 49.577 1.00 17.02 278 ASN A CA 1
ATOM 1788 C C . ASN A 1 260 ? -2.426 37.609 49.364 1.00 16.75 278 ASN A C 1
ATOM 1789 O O . ASN A 1 260 ? -2.119 36.739 50.179 1.00 17.40 278 ASN A O 1
ATOM 1794 N N . SER A 1 261 ? -1.719 37.844 48.264 1.00 16.55 279 SER A N 1
ATOM 1795 C CA A SER A 1 261 ? -0.534 37.068 47.947 0.50 16.15 279 SER A CA 1
ATOM 1796 C CA B SER A 1 261 ? -0.516 37.064 47.978 0.50 16.85 279 SER A CA 1
ATOM 1797 C C . SER A 1 261 ? 0.728 37.863 48.335 1.00 16.37 279 SER A C 1
ATOM 1798 O O . SER A 1 261 ? 0.672 39.091 48.494 1.00 16.65 279 SER A O 1
ATOM 1803 N N . THR A 1 262 ? 1.850 37.183 48.525 1.00 15.56 280 THR A N 1
ATOM 1804 C CA . THR A 1 262 ? 3.065 37.923 48.900 1.00 15.77 280 THR A CA 1
ATOM 1805 C C . THR A 1 262 ? 3.573 38.749 47.719 1.00 16.26 280 THR A C 1
ATOM 1806 O O . THR A 1 262 ? 4.121 39.830 47.901 1.00 17.59 280 THR A O 1
ATOM 1810 N N . LYS A 1 263 ? 3.418 38.213 46.517 1.00 16.74 281 LYS A N 1
ATOM 1811 C CA . LYS A 1 263 ? 3.626 38.963 45.269 1.00 16.48 281 LYS A CA 1
ATOM 1812 C C . LYS A 1 263 ? 2.599 38.440 44.292 1.00 15.73 281 LYS A C 1
ATOM 1813 O O . LYS A 1 263 ? 2.202 37.275 44.367 1.00 16.67 281 LYS A O 1
ATOM 1819 N N . ALA A 1 264 ? 2.125 39.291 43.393 1.00 14.76 282 ALA A N 1
ATOM 1820 C CA . ALA A 1 264 ? 1.221 38.829 42.363 1.00 14.49 282 ALA A CA 1
ATOM 1821 C C . ALA A 1 264 ? 2.008 38.003 41.346 1.00 13.89 282 ALA A C 1
ATOM 1822 O O . ALA A 1 264 ? 1.548 36.981 40.854 1.00 13.47 282 ALA A O 1
ATOM 1824 N N . ALA A 1 265 ? 3.221 38.448 41.060 1.00 13.80 283 ALA A N 1
ATOM 1825 C CA . ALA A 1 265 ? 4.031 37.787 40.040 1.00 13.46 283 ALA A CA 1
ATOM 1826 C C . ALA A 1 265 ? 5.478 38.117 40.272 1.00 13.28 283 ALA A C 1
ATOM 1827 O O . ALA A 1 265 ? 5.798 39.141 40.883 1.00 13.44 283 ALA A O 1
ATOM 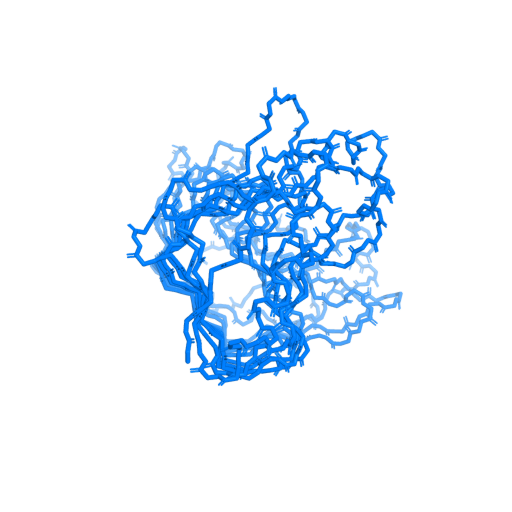1829 N N . GLY A 1 266 ? 6.373 37.245 39.815 1.00 12.88 284 GLY A N 1
ATOM 1830 C CA . GLY A 1 266 ? 7.781 37.572 39.949 1.00 12.81 284 GLY A CA 1
ATOM 1831 C C . GLY A 1 266 ? 8.726 36.545 39.376 1.00 13.07 284 GLY A C 1
ATOM 1832 O O . GLY A 1 266 ? 8.302 35.518 38.825 1.00 12.49 284 GLY A O 1
ATOM 1833 N N . ILE A 1 267 ? 10.010 36.875 39.498 1.00 12.81 285 ILE A N 1
ATOM 1834 C CA . ILE A 1 267 ? 11.117 36.036 39.048 1.00 13.23 285 ILE A CA 1
ATOM 1835 C C . ILE A 1 267 ? 12.110 35.922 40.199 1.00 13.59 285 ILE A C 1
ATOM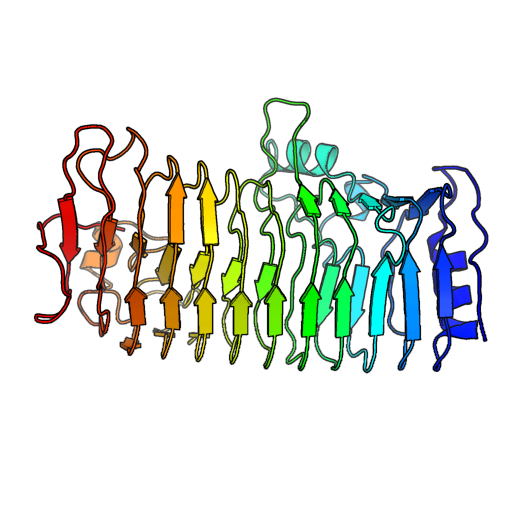 1836 O O . ILE A 1 267 ? 12.434 36.934 40.829 1.00 14.14 285 ILE A O 1
ATOM 1841 N N . LYS A 1 268 ? 12.596 34.706 40.479 1.00 13.96 286 LYS A N 1
ATOM 1842 C CA . LYS A 1 268 ? 13.543 34.499 41.572 1.00 15.27 286 LYS A CA 1
ATOM 1843 C C . LYS A 1 268 ? 14.715 33.685 41.076 1.00 14.82 286 LYS A C 1
ATOM 1844 O O . LYS A 1 268 ? 14.537 32.566 40.608 1.00 14.01 286 LYS A O 1
ATOM 1850 N N . THR A 1 269 ? 15.923 34.226 41.190 1.00 14.68 287 THR A N 1
ATOM 1851 C CA . THR A 1 269 ? 17.099 33.469 40.772 1.00 15.29 287 THR A CA 1
ATOM 1852 C C . THR A 1 269 ? 18.158 33.535 41.866 1.00 15.02 287 THR A C 1
ATOM 1853 O O . THR A 1 269 ? 18.263 34.519 42.581 1.00 14.39 287 THR A O 1
ATOM 1857 N N . TYR A 1 270 ? 18.949 32.474 41.974 1.00 15.57 288 TYR A N 1
ATOM 1858 C CA . TYR A 1 270 ? 20.077 32.453 42.887 1.00 17.09 288 TYR A CA 1
ATOM 1859 C C . TYR A 1 270 ? 21.193 33.344 42.347 1.00 17.87 288 TYR A C 1
ATOM 1860 O O . TYR A 1 270 ? 21.327 33.510 41.142 1.00 18.62 288 TYR A O 1
ATOM 1869 N N . PRO A 1 271 ? 21.994 33.922 43.245 1.00 19.41 289 PRO A N 1
ATOM 1870 C CA . PRO A 1 271 ? 23.168 34.661 42.765 1.00 19.97 289 PRO A CA 1
ATOM 1871 C C . PRO A 1 271 ? 24.270 33.697 42.323 1.00 20.61 289 PRO A C 1
ATOM 1872 O O . PRO A 1 271 ? 24.047 32.482 42.276 1.00 20.94 289 PRO A O 1
ATOM 1876 N N . SER A 1 272 ? 25.452 34.222 41.993 1.00 22.14 290 SER A N 1
ATOM 1877 C CA . SER A 1 272 ? 26.557 33.352 41.606 1.00 23.17 290 SER A CA 1
ATOM 1878 C C . SER A 1 272 ? 27.282 32.817 42.850 1.00 25.07 290 SER A C 1
ATOM 1879 O O . SER A 1 272 ? 26.818 33.001 43.977 1.00 24.39 290 SER A O 1
ATOM 1882 N N . GLY A 1 273 ? 28.410 32.146 42.638 1.00 26.98 291 GLY A N 1
ATOM 1883 C CA . GLY A 1 273 ? 29.191 31.598 43.752 1.00 27.87 291 GLY A CA 1
ATOM 1884 C C . GLY A 1 273 ? 28.729 30.212 44.159 1.00 29.43 291 GLY A C 1
ATOM 1885 O O . GLY A 1 273 ? 27.667 29.739 43.740 1.00 27.48 291 GLY A O 1
ATOM 1886 N N . GLY A 1 274 ? 29.541 29.543 44.974 1.00 31.16 292 GLY A N 1
ATOM 1887 C CA . GLY A 1 274 ? 29.214 28.208 45.448 1.00 30.92 292 GLY A CA 1
ATOM 1888 C C . GLY A 1 274 ? 28.902 27.261 44.312 1.00 31.11 292 GLY A C 1
ATOM 1889 O O . GLY A 1 274 ? 29.625 27.210 43.318 1.00 32.60 292 GLY A O 1
ATOM 1890 N N . ASP A 1 275 ? 27.809 26.520 44.455 1.00 30.12 293 ASP A N 1
ATOM 1891 C CA . ASP A 1 275 ? 27.398 25.550 43.453 1.00 29.91 293 ASP A CA 1
ATOM 1892 C C . ASP A 1 275 ? 26.300 26.099 42.550 1.00 26.77 293 ASP A C 1
ATOM 1893 O O . ASP A 1 275 ? 25.735 25.362 41.745 1.00 26.64 293 ASP A O 1
ATOM 1898 N N . HIS A 1 276 ? 26.007 27.388 42.683 1.00 25.52 294 HIS A N 1
ATOM 1899 C CA . HIS A 1 276 ? 24.915 27.994 41.916 1.00 23.19 294 HIS A CA 1
ATOM 1900 C C . HIS A 1 276 ? 25.241 28.012 40.464 1.00 23.60 294 HIS A C 1
ATOM 1901 O O . HIS A 1 276 ? 26.404 28.138 40.086 1.00 23.02 294 HIS A O 1
ATOM 1908 N N . GLY A 1 277 ? 24.215 27.884 39.629 1.00 21.83 295 GLY A N 1
ATOM 1909 C CA . GLY A 1 277 ? 24.375 27.998 38.192 1.00 21.50 295 GLY A CA 1
ATOM 1910 C C . GLY A 1 277 ? 23.798 29.299 37.672 1.00 21.35 295 GLY A C 1
ATOM 1911 O O . GLY A 1 277 ? 23.410 30.178 38.448 1.00 21.82 295 GLY A O 1
ATOM 1912 N N . THR A 1 278 ? 23.748 29.433 36.352 1.00 22.05 296 THR A N 1
ATOM 1913 C CA . THR A 1 278 ? 23.203 30.640 35.746 1.00 22.22 296 THR A CA 1
ATOM 1914 C C . THR A 1 278 ? 21.779 30.340 35.335 1.00 20.43 296 THR A C 1
ATOM 1915 O O . THR A 1 278 ? 21.450 29.208 34.973 1.00 21.58 296 THR A O 1
ATOM 1919 N N . SER A 1 279 ? 20.934 31.354 35.436 1.00 17.86 297 SER A N 1
ATOM 1920 C CA . SER A 1 279 ? 19.529 31.223 35.133 1.00 16.74 297 SER A CA 1
ATOM 1921 C C . SER A 1 279 ? 19.243 31.982 33.853 1.00 15.97 297 SER A C 1
ATOM 1922 O O . SER A 1 279 ? 19.718 33.100 33.685 1.00 16.08 297 SER A O 1
ATOM 1925 N N . THR A 1 280 ? 18.453 31.381 32.978 1.00 15.32 298 THR A N 1
ATOM 1926 C CA . THR A 1 280 ? 18.037 32.016 31.736 1.00 16.00 298 THR A CA 1
ATOM 1927 C C . THR A 1 280 ? 16.524 32.034 31.689 1.00 16.15 298 THR A C 1
ATOM 1928 O O . THR A 1 280 ? 15.881 30.991 31.806 1.00 16.02 298 THR A O 1
ATOM 1932 N N . VAL A 1 281 ? 15.942 33.222 31.538 1.00 14.87 299 VAL A N 1
ATOM 1933 C CA . VAL A 1 281 ? 14.490 33.307 31.438 1.00 14.03 299 VAL A CA 1
ATOM 1934 C C . VAL A 1 281 ? 14.197 34.110 30.200 1.00 14.49 299 VAL A C 1
ATOM 1935 O O . VAL A 1 281 ? 14.614 35.277 30.105 1.00 14.70 299 VAL A O 1
ATOM 1939 N N . SER A 1 282 ? 13.499 33.503 29.245 1.00 13.96 300 SER A N 1
ATOM 1940 C CA A SER A 1 282 ? 13.240 34.200 27.986 0.50 14.08 300 SER A CA 1
ATOM 1941 C CA B SER A 1 282 ? 13.260 34.147 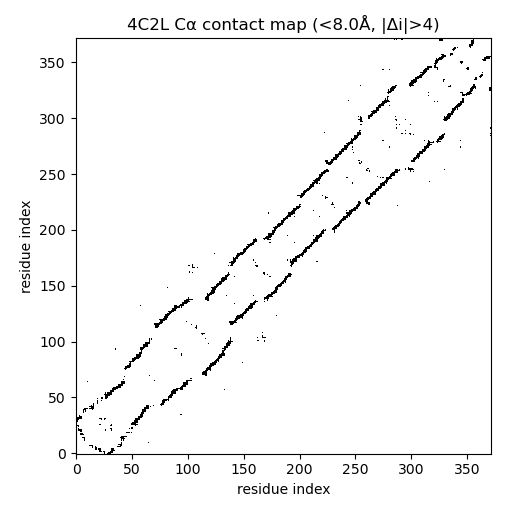27.947 0.50 14.35 300 SER A CA 1
ATOM 1942 C C . SER A 1 282 ? 11.803 34.089 27.517 1.00 14.12 300 SER A C 1
ATOM 1943 O O . SER A 1 282 ? 11.193 33.026 27.568 1.00 13.87 300 SER A O 1
ATOM 1948 N N . ASN A 1 283 ? 11.256 35.221 27.072 1.00 13.75 301 ASN A N 1
ATOM 1949 C CA . ASN A 1 283 ? 9.901 35.265 26.534 1.00 13.65 301 ASN A CA 1
ATOM 1950 C C . ASN A 1 283 ? 8.876 34.814 27.571 1.00 13.08 301 ASN A C 1
ATOM 1951 O O . ASN A 1 283 ? 8.249 33.765 27.427 1.00 12.67 301 ASN A O 1
ATOM 1956 N N . VAL A 1 284 ? 8.727 35.626 28.606 1.00 12.70 302 VAL A N 1
ATOM 1957 C CA . VAL A 1 284 ? 7.729 35.387 29.636 1.00 12.63 302 VAL A CA 1
ATOM 1958 C C . VAL A 1 284 ? 6.838 36.613 29.704 1.00 13.11 302 VAL A C 1
ATOM 1959 O O . VAL A 1 284 ? 7.316 37.718 29.913 1.00 12.51 302 VAL A O 1
ATOM 1963 N N . THR A 1 285 ? 5.537 36.400 29.537 1.00 13.46 303 THR A N 1
ATOM 1964 C CA . THR A 1 285 ? 4.584 37.506 29.627 1.00 14.09 303 THR A CA 1
ATOM 1965 C C . THR A 1 285 ? 3.605 37.292 30.778 1.00 14.43 303 THR A C 1
ATOM 1966 O O . THR A 1 285 ? 3.025 36.214 30.902 1.00 14.35 303 THR A O 1
ATOM 1970 N N . PHE A 1 286 ? 3.427 38.336 31.585 1.00 13.64 304 PHE A N 1
ATOM 1971 C CA . PHE A 1 286 ? 2.443 38.368 32.652 1.00 13.94 304 PHE A CA 1
ATOM 1972 C C . PHE A 1 286 ? 1.472 39.461 32.208 1.00 14.52 304 PHE A C 1
ATOM 1973 O O . PHE A 1 286 ? 1.831 40.643 32.199 1.00 14.63 304 PHE A O 1
ATOM 1981 N N . ASN A 1 287 ? 0.261 39.064 31.841 1.00 14.91 305 ASN A N 1
ATOM 1982 C CA . ASN A 1 287 ? -0.732 39.993 31.281 1.00 15.37 305 ASN A CA 1
ATOM 1983 C C . ASN A 1 287 ? -2.050 40.001 32.054 1.00 16.56 305 ASN A C 1
ATOM 1984 O O . ASN A 1 287 ? -2.499 38.958 32.529 1.00 15.55 305 ASN A O 1
ATOM 1989 N N . ASP A 1 288 ? -2.679 41.171 32.171 1.00 17.26 306 ASP A N 1
ATOM 1990 C CA . ASP A 1 288 ? -4.040 41.241 32.729 1.00 18.83 306 ASP A CA 1
ATOM 1991 C C . ASP A 1 288 ? -4.104 40.652 34.142 1.00 17.61 306 ASP A C 1
ATOM 1992 O O . ASP A 1 288 ? -4.840 39.681 34.399 1.00 16.94 306 ASP A O 1
ATOM 1997 N N . PHE A 1 289 ? -3.316 41.220 35.042 1.00 15.84 307 PHE A N 1
ATOM 1998 C CA . PHE A 1 289 ? -3.341 40.838 36.445 1.00 16.84 307 PHE A CA 1
ATOM 1999 C C . PHE A 1 289 ? -4.146 41.829 37.252 1.00 18.55 307 PHE A C 1
ATOM 2000 O O . PHE A 1 289 ? -4.020 43.053 37.074 1.00 18.47 307 PHE A O 1
ATOM 2008 N N . THR A 1 290 ? -4.958 41.285 38.146 1.00 18.21 308 THR A N 1
ATOM 2009 C CA . THR A 1 290 ? -5.634 42.081 39.157 1.00 20.46 308 THR A CA 1
ATOM 2010 C C . THR A 1 290 ? -4.963 41.809 40.486 1.00 20.66 308 THR A C 1
ATOM 2011 O O . THR A 1 290 ? -4.864 40.657 40.927 1.00 19.99 308 THR A O 1
ATOM 2015 N N . VAL A 1 291 ? -4.458 42.870 41.099 1.00 20.13 309 VAL A N 1
ATOM 2016 C CA . VAL A 1 291 ? -3.792 42.793 42.380 1.00 22.15 309 VAL A CA 1
ATOM 2017 C C . VAL A 1 291 ? -4.812 43.246 43.437 1.00 24.85 309 VAL A C 1
ATOM 2018 O O . VAL A 1 291 ? -5.354 44.361 43.370 1.00 25.18 309 VAL A O 1
ATOM 2022 N N . ASP A 1 292 ? -5.091 42.364 44.389 1.00 23.56 310 ASP A N 1
ATOM 2023 C CA . ASP A 1 292 ? -6.026 42.667 45.469 1.00 22.92 310 ASP A CA 1
ATOM 2024 C C . ASP A 1 292 ? -5.349 42.394 46.795 1.00 21.24 310 ASP A C 1
ATOM 2025 O O . ASP A 1 292 ? -5.331 41.259 47.276 1.00 20.36 310 ASP A O 1
ATOM 2030 N N . ASN A 1 293 ? -4.766 43.439 47.378 1.00 19.90 311 ASN A N 1
ATOM 2031 C CA . ASN A 1 293 ? -4.144 43.348 48.690 1.00 20.51 311 ASN A CA 1
ATOM 2032 C C . ASN A 1 293 ? -2.932 42.397 48.720 1.00 19.63 311 ASN A C 1
ATOM 2033 O O . ASN A 1 293 ? -2.626 41.802 49.745 1.00 20.52 311 ASN A O 1
ATOM 2038 N N . SER A 1 294 ? -2.239 42.267 47.589 1.00 19.18 312 SER A N 1
ATOM 2039 C CA . SER A 1 294 ? -0.977 41.522 47.551 1.00 18.33 312 SER A CA 1
ATOM 2040 C C . SER A 1 294 ? 0.181 42.440 47.944 1.00 18.27 312 SER A C 1
ATOM 2041 O O . SER A 1 294 ? 0.102 43.649 47.733 1.00 19.26 312 SER A O 1
ATOM 2044 N N . ASP A 1 295 ? 1.244 41.898 48.528 1.00 17.61 313 ASP A N 1
ATOM 2045 C CA . ASP A 1 295 ? 2.289 42.774 49.085 1.00 18.28 313 ASP A CA 1
ATOM 2046 C C . ASP A 1 295 ? 3.091 43.533 48.021 1.00 18.73 313 ASP A C 1
ATOM 2047 O O . ASP A 1 295 ? 3.398 44.713 48.194 1.00 19.10 313 ASP A O 1
ATOM 2052 N N . TYR A 1 296 ? 3.436 42.853 46.936 1.00 18.56 314 TYR A N 1
ATOM 2053 C CA . TYR A 1 296 ? 4.005 43.492 45.755 1.00 17.94 314 TYR A CA 1
ATOM 2054 C C . TYR A 1 296 ? 3.190 43.069 44.554 1.00 17.86 314 TYR A C 1
ATOM 2055 O O . TYR A 1 296 ? 2.695 41.936 44.491 1.00 18.20 314 TYR A O 1
ATOM 2064 N N . ALA A 1 297 ? 3.084 43.956 43.572 1.00 15.86 315 ALA A N 1
ATOM 2065 C CA . ALA A 1 297 ? 2.485 43.616 42.306 1.00 15.85 315 ALA A CA 1
ATOM 2066 C C . ALA A 1 297 ? 3.468 42.773 41.494 1.00 15.86 315 ALA A C 1
ATOM 2067 O O . ALA A 1 297 ? 3.076 41.828 40.815 1.00 15.91 315 ALA A O 1
ATOM 2069 N N . PHE A 1 298 ? 4.739 43.155 41.531 1.00 15.53 316 PHE A N 1
ATOM 2070 C CA . PHE A 1 298 ? 5.773 42.405 40.808 1.00 15.85 316 PHE A CA 1
ATOM 2071 C C . PHE A 1 298 ? 7.084 42.455 41.550 1.00 16.21 316 PHE A C 1
ATOM 2072 O O . PHE A 1 298 ? 7.416 43.465 42.194 1.00 16.50 316 PHE A O 1
ATOM 2080 N N . GLN A 1 299 ? 7.856 41.374 41.464 1.00 15.70 317 GLN A N 1
ATOM 2081 C CA . GLN A 1 299 ? 9.109 41.341 42.179 1.00 16.04 317 GLN A CA 1
ATOM 2082 C C . GLN A 1 299 ? 10.140 40.573 41.382 1.00 16.43 317 GLN A C 1
ATOM 2083 O O . GLN A 1 299 ? 9.826 39.542 40.792 1.00 16.14 317 GLN A O 1
ATOM 2089 N N . ILE A 1 300 ? 11.358 41.106 41.340 1.00 14.98 318 ILE A N 1
ATOM 2090 C CA . ILE A 1 300 ? 12.481 40.350 40.835 1.00 15.13 318 ILE A CA 1
ATOM 2091 C C . ILE A 1 300 ? 13.469 40.188 41.971 1.00 15.66 318 ILE A C 1
ATOM 2092 O O . ILE A 1 300 ? 13.914 41.184 42.582 1.00 16.09 318 ILE A O 1
ATOM 2097 N N . GLN A 1 301 ? 13.811 38.932 42.242 1.00 15.11 319 GLN A N 1
ATOM 2098 C CA . GLN A 1 301 ? 14.812 38.591 43.231 1.00 15.55 319 GLN A CA 1
ATOM 2099 C C . GLN A 1 301 ? 16.002 38.000 42.518 1.00 15.73 319 GLN A C 1
ATOM 2100 O O . GLN A 1 301 ? 15.853 37.055 41.741 1.00 15.29 319 GLN A O 1
ATOM 2106 N N . SER A 1 302 ? 17.184 38.568 42.768 1.00 15.86 320 SER A N 1
ATOM 2107 C CA . SER A 1 302 ? 18.415 38.083 42.155 1.00 17.10 320 SER A CA 1
ATOM 2108 C C . SER A 1 302 ? 19.404 37.589 43.212 1.00 18.30 320 SER A C 1
ATOM 2109 O O . SER A 1 302 ? 20.498 37.119 42.883 1.00 18.89 320 SER A O 1
ATOM 2112 N N . CYS A 1 303 ? 19.009 37.701 44.473 1.00 20.12 321 CYS A N 1
ATOM 2113 C CA . CYS A 1 303 ? 19.845 37.272 45.598 1.00 22.17 321 CYS A CA 1
ATOM 2114 C C . CYS A 1 303 ? 19.100 36.179 46.379 1.00 21.74 321 CYS A C 1
ATOM 2115 O O . CYS A 1 303 ? 19.197 36.085 47.609 1.00 21.07 321 CYS A O 1
ATOM 2118 N N . TYR A 1 304 ? 18.348 35.353 45.656 1.00 20.37 322 TYR A N 1
ATOM 2119 C CA . TYR A 1 304 ? 17.545 34.324 46.303 1.00 20.94 322 TYR A CA 1
ATOM 2120 C C . TYR A 1 304 ? 18.417 33.328 47.060 1.00 21.51 322 TYR A C 1
ATOM 2121 O O . TYR A 1 304 ? 19.412 32.833 46.525 1.00 21.69 322 TYR A O 1
ATOM 2130 N N . GLY A 1 305 ? 18.035 33.047 48.304 1.00 22.48 323 GLY A N 1
ATOM 2131 C CA . GLY A 1 305 ? 18.722 32.039 49.114 1.00 23.66 323 GLY A CA 1
ATOM 2132 C C . GLY A 1 305 ? 20.024 32.506 49.740 1.00 25.20 323 GLY A C 1
ATOM 2133 O O . GLY A 1 305 ? 20.750 31.707 50.326 1.00 26.81 323 GLY A O 1
ATOM 2134 N N . GLU A 1 306 ? 20.332 33.792 49.612 1.00 25.47 324 GLU A N 1
ATOM 2135 C CA . GLU A 1 306 ? 21.575 34.342 50.163 1.00 27.00 324 GLU A CA 1
ATOM 2136 C C . GLU A 1 306 ? 21.317 35.725 50.752 1.00 29.15 324 GLU A C 1
ATOM 2137 O O . GLU A 1 306 ? 20.205 36.242 50.648 1.00 27.90 324 GLU A O 1
ATOM 2143 N N . ASP A 1 307 ? 22.318 36.314 51.409 1.00 32.01 325 ASP A N 1
ATOM 2144 C CA . ASP A 1 307 ? 22.142 37.668 51.942 1.00 34.38 325 ASP A CA 1
ATOM 2145 C C . ASP A 1 307 ? 22.853 38.741 51.116 1.00 34.76 325 ASP A C 1
ATOM 2146 O O . ASP A 1 307 ? 23.597 38.430 50.185 1.00 33.20 325 ASP A O 1
ATOM 2151 N N . ASP A 1 308 ? 22.608 40.002 51.470 1.00 37.35 326 ASP A N 1
ATOM 2152 C CA . ASP A 1 308 ? 23.157 41.152 50.745 1.00 39.61 326 ASP A CA 1
ATOM 2153 C C 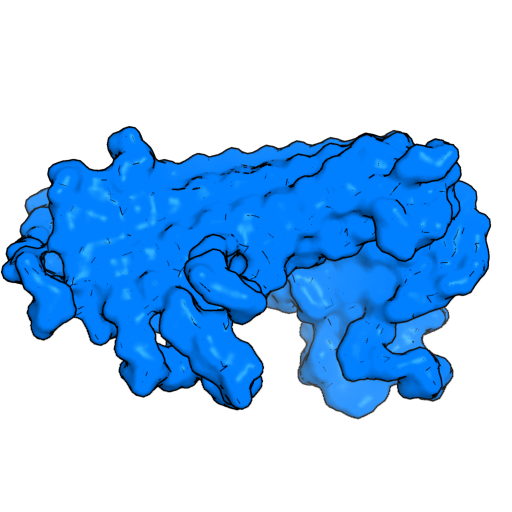. ASP A 1 308 ? 24.674 41.134 50.600 1.00 39.55 326 ASP A C 1
ATOM 2154 O O . ASP A 1 308 ? 25.190 41.407 49.516 1.00 38.95 326 ASP A O 1
ATOM 2159 N N . ASP A 1 309 ? 25.387 40.814 51.681 1.00 39.04 327 ASP A N 1
ATOM 2160 C CA . ASP A 1 309 ? 26.853 40.789 51.646 1.00 39.89 327 ASP A CA 1
ATOM 2161 C C . ASP A 1 309 ? 27.396 39.714 50.717 1.00 36.53 327 ASP A C 1
ATOM 2162 O O . ASP A 1 309 ? 28.417 39.917 50.051 1.00 37.12 327 ASP A O 1
ATOM 2167 N N . TYR A 1 310 ? 26.708 38.575 50.679 1.00 33.73 328 TYR A N 1
ATOM 2168 C CA . TYR A 1 310 ? 27.070 37.483 49.787 1.00 32.31 328 TYR A CA 1
ATOM 2169 C C . TYR A 1 310 ? 26.932 37.937 48.335 1.00 31.11 328 TYR A C 1
ATOM 2170 O O . TYR A 1 310 ? 27.794 37.653 47.492 1.00 31.37 328 TYR A O 1
ATOM 2179 N N . CYS A 1 311 ? 25.848 38.650 48.050 1.00 31.82 329 CYS A N 1
ATOM 2180 C CA . CYS A 1 311 ? 25.547 39.056 46.682 1.00 33.79 329 CYS A CA 1
ATOM 2181 C C . CYS A 1 311 ? 26.436 40.189 46.186 1.00 35.53 329 CYS A C 1
ATOM 2182 O O . CYS A 1 311 ? 26.663 40.319 44.983 1.00 34.10 329 CYS A O 1
ATOM 2185 N N . GLU A 1 312 ? 26.957 40.990 47.115 1.00 37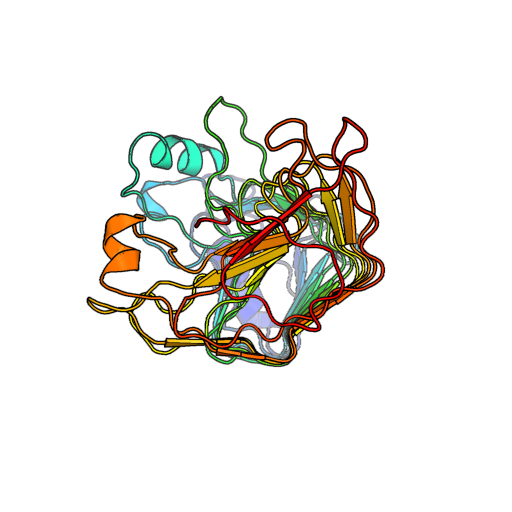.03 330 GLU A N 1
ATOM 2186 C CA . GLU A 1 312 ? 27.979 41.982 46.784 1.00 40.35 330 GLU A CA 1
ATOM 2187 C C . GLU A 1 312 ? 29.246 41.313 46.249 1.00 38.56 330 GLU A C 1
ATOM 2188 O O . GLU A 1 312 ? 29.824 41.775 45.267 1.00 40.90 330 GLU A O 1
ATOM 2194 N N . GLU A 1 313 ? 29.657 40.218 46.883 1.00 37.77 331 GLU A N 1
ATOM 2195 C CA . GLU A 1 313 ? 30.839 39.471 46.453 1.00 38.18 331 GLU A CA 1
ATOM 2196 C C . GLU A 1 313 ? 30.538 38.464 45.339 1.00 35.21 331 GLU A C 1
ATOM 2197 O O . GLU A 1 313 ? 31.435 38.075 44.590 1.00 32.95 331 GLU A O 1
ATOM 2203 N N . ASN A 1 314 ? 29.275 38.042 45.234 1.00 32.25 332 ASN A N 1
ATOM 2204 C CA . ASN A 1 314 ? 28.860 37.056 44.238 1.00 29.47 332 ASN A CA 1
ATOM 2205 C C . ASN A 1 314 ? 27.628 37.545 43.477 1.00 28.21 332 ASN A C 1
ATOM 2206 O O . ASN A 1 314 ? 26.504 37.126 43.785 1.00 26.11 332 ASN A O 1
ATOM 2211 N N . PRO A 1 315 ? 27.830 38.432 42.490 1.00 26.61 333 PRO A N 1
ATOM 2212 C CA . PRO A 1 315 ? 26.684 39.083 41.864 1.00 25.34 333 PRO A CA 1
ATOM 2213 C C . PRO A 1 315 ? 25.815 38.109 41.070 1.00 23.23 333 PRO A C 1
ATOM 2214 O O . PRO A 1 315 ? 26.291 37.066 40.605 1.00 22.44 333 PRO A O 1
ATOM 2218 N N . GLY A 1 316 ? 24.542 38.457 40.933 1.00 21.55 334 GLY A N 1
ATOM 2219 C CA . GLY A 1 316 ? 23.638 37.700 40.081 1.00 20.80 334 GLY A CA 1
ATOM 2220 C C . GLY A 1 316 ? 23.954 37.985 38.623 1.00 20.01 334 GLY A C 1
ATOM 2221 O O . GLY A 1 316 ? 24.305 39.115 38.266 1.00 19.76 334 GLY A O 1
ATOM 2222 N N . ASN A 1 317 ? 23.852 36.958 37.783 1.00 18.95 335 ASN A N 1
ATOM 2223 C CA . ASN A 1 317 ? 24.096 37.112 36.343 1.00 19.34 335 ASN A CA 1
ATOM 2224 C C . ASN A 1 317 ? 23.008 36.469 35.494 1.00 17.67 335 ASN A C 1
ATOM 2225 O O . ASN A 1 317 ? 23.237 36.027 34.361 1.00 16.48 335 ASN A O 1
ATOM 2230 N N . ALA A 1 318 ? 21.795 36.444 36.044 1.00 16.91 336 ALA A N 1
ATOM 2231 C CA . ALA A 1 318 ? 20.672 35.859 35.324 1.00 15.63 336 ALA A CA 1
ATOM 2232 C C . ALA A 1 318 ? 20.439 36.585 33.995 1.00 15.64 336 ALA A C 1
ATOM 2233 O O . ALA A 1 318 ? 20.589 37.801 33.899 1.00 16.98 336 ALA A O 1
ATOM 2235 N N . LYS A 1 319 ? 20.104 35.821 32.968 1.00 14.87 337 LYS A N 1
ATOM 2236 C CA . LYS A 1 319 ? 19.801 36.380 31.670 1.00 15.66 337 LYS A CA 1
ATOM 2237 C C . LYS A 1 319 ? 18.300 36.388 31.452 1.00 14.85 337 LYS A C 1
ATOM 2238 O O . LYS A 1 319 ? 17.729 35.377 31.050 1.00 14.43 337 LYS A O 1
ATOM 2244 N N . LEU A 1 320 ? 17.679 37.534 31.727 1.00 14.88 338 LEU A N 1
ATOM 2245 C CA . LEU A 1 320 ? 16.258 37.711 31.537 1.00 14.58 338 LEU A CA 1
ATOM 2246 C C . LEU A 1 320 ? 16.061 38.518 30.270 1.00 15.23 338 LEU A C 1
ATOM 2247 O O . LEU A 1 320 ? 16.601 39.620 30.141 1.00 15.09 338 LEU A O 1
ATOM 2252 N N . THR A 1 321 ? 15.331 37.962 29.320 1.00 14.36 339 THR A N 1
ATOM 2253 C CA . THR A 1 321 ? 15.051 38.686 28.081 1.00 15.46 339 THR A CA 1
ATOM 2254 C C . THR A 1 321 ? 13.593 38.530 27.682 1.00 15.86 339 THR A C 1
ATOM 2255 O O . THR A 1 321 ? 12.969 37.489 27.961 1.00 14.71 339 THR A O 1
ATOM 2259 N N . ASP A 1 322 ? 13.057 39.566 27.033 1.00 15.46 340 ASP A N 1
ATOM 2260 C CA A ASP A 1 322 ? 11.674 39.563 26.555 0.50 15.78 340 ASP A CA 1
ATOM 2261 C CA B ASP A 1 322 ? 11.683 39.534 26.537 0.50 15.64 340 ASP A CA 1
ATOM 2262 C C . ASP A 1 322 ? 10.709 39.179 27.671 1.00 15.45 340 ASP A C 1
ATOM 2263 O O . ASP A 1 322 ? 9.829 38.316 27.503 1.00 15.36 340 ASP A O 1
ATOM 2272 N N . ILE A 1 323 ? 10.883 39.836 28.811 1.00 14.47 341 ILE A N 1
ATOM 2273 C CA . ILE A 1 323 ? 9.949 39.707 29.932 1.00 14.49 341 ILE A CA 1
ATOM 2274 C C . ILE A 1 323 ? 8.963 40.857 29.773 1.00 14.32 341 ILE A C 1
ATOM 2275 O O . ILE A 1 323 ? 9.363 42.013 29.642 1.00 14.24 341 ILE A O 1
ATOM 2280 N N . VAL A 1 324 ? 7.680 40.527 29.738 1.00 13.67 342 VAL A N 1
ATOM 2281 C CA . VAL A 1 324 ? 6.651 41.553 29.533 1.00 14.22 342 VAL A CA 1
ATOM 2282 C C . VAL A 1 324 ? 5.677 41.515 30.702 1.00 14.92 342 VAL A C 1
ATOM 2283 O O . VAL A 1 324 ? 5.166 40.447 31.063 1.00 14.72 342 VAL A O 1
ATOM 2287 N N . VAL A 1 325 ? 5.435 42.683 31.287 1.00 15.04 343 VAL A N 1
ATOM 2288 C CA . VAL A 1 325 ? 4.477 42.829 32.379 1.00 15.57 343 VAL A CA 1
ATOM 2289 C C . VAL A 1 325 ? 3.489 43.853 31.836 1.00 16.90 343 VAL A C 1
ATOM 2290 O O . VAL A 1 325 ? 3.852 45.022 31.635 1.00 18.41 343 VAL A O 1
ATOM 2294 N N . SER A 1 326 ? 2.262 43.418 31.572 1.00 16.52 344 SER A N 1
ATOM 2295 C CA . SER A 1 326 ? 1.279 44.294 30.923 1.00 17.65 344 SER A CA 1
ATOM 2296 C C . SER A 1 326 ? -0.090 44.235 31.583 1.00 18.13 344 SER A C 1
ATOM 2297 O O . SER A 1 326 ? -0.554 43.163 31.967 1.00 16.66 344 SER A O 1
ATOM 2300 N N . SER A 1 327 ? -0.722 45.403 31.714 1.00 18.92 345 SER A N 1
ATOM 2301 C CA . SER A 1 327 ? -2.085 45.519 32.222 1.00 19.80 345 SER A CA 1
ATOM 2302 C C . SER A 1 327 ? -2.219 44.943 33.617 1.00 19.35 345 SER A C 1
ATOM 2303 O O . SER A 1 327 ? -2.920 43.944 33.815 1.00 19.35 345 SER A O 1
ATOM 2306 N N . PHE A 1 328 ? -1.512 45.538 34.572 1.00 18.97 346 PHE A N 1
ATOM 2307 C CA . PHE A 1 328 ? -1.685 45.207 35.975 1.00 18.85 346 PHE A CA 1
ATOM 2308 C C . PHE A 1 328 ? -2.528 46.306 36.611 1.00 20.97 346 PHE A C 1
ATOM 2309 O O . PHE A 1 328 ? -2.256 47.501 36.424 1.00 22.04 346 PHE A O 1
ATOM 2317 N N . SER A 1 329 ? -3.527 45.906 37.381 1.00 20.29 347 SER A N 1
ATOM 2318 C CA . SER A 1 329 ? -4.321 46.886 38.112 1.00 21.76 347 SER A CA 1
ATOM 2319 C C . SER A 1 329 ? -4.580 46.435 39.539 1.00 22.23 347 SER A C 1
ATOM 2320 O O . SER A 1 329 ? -4.279 45.294 39.908 1.00 20.99 347 SER A O 1
ATOM 2323 N N . GLY A 1 330 ? -5.122 47.342 40.342 1.00 21.52 348 GLY A N 1
ATOM 2324 C CA . GLY A 1 330 ? -5.486 47.033 41.706 1.00 22.09 348 GLY A CA 1
ATOM 2325 C C . GLY A 1 330 ? -4.653 47.754 42.735 1.00 22.84 348 GLY A C 1
ATOM 2326 O O . GLY A 1 330 ? -3.984 48.750 42.433 1.00 23.66 348 GLY A O 1
ATOM 2327 N N . THR A 1 331 ? -4.699 47.234 43.957 1.00 22.18 349 THR A N 1
ATOM 2328 C CA . THR A 1 331 ? -4.140 47.886 45.122 1.00 22.82 349 THR A CA 1
ATOM 2329 C C . THR A 1 331 ? -3.345 46.861 45.899 1.00 22.75 349 THR A C 1
ATOM 2330 O O . THR A 1 331 ? -3.835 45.755 46.159 1.00 22.69 349 THR A O 1
ATOM 2334 N N . THR A 1 332 ? -2.126 47.233 46.277 1.00 21.27 350 THR A N 1
ATOM 2335 C CA . THR A 1 332 ? -1.301 46.391 47.128 1.00 21.04 350 THR A CA 1
ATOM 2336 C C . THR A 1 332 ? -1.740 46.502 48.592 1.00 21.40 350 THR A C 1
ATOM 2337 O O . THR A 1 332 ? -2.616 47.298 48.931 1.00 20.64 350 THR A O 1
ATOM 2341 N N . SER A 1 333 ? -1.118 45.697 49.443 1.00 21.36 351 SER A N 1
ATOM 2342 C CA . SER A 1 333 ? -1.346 45.732 50.877 1.00 22.33 351 SER A CA 1
ATOM 2343 C C . SER A 1 333 ? -0.628 46.918 51.527 1.00 23.05 351 SER A C 1
ATOM 2344 O O . SER A 1 333 ? 0.136 47.629 50.870 1.00 22.28 351 SER A O 1
ATOM 2347 N N . ASP A 1 334 ? -0.855 47.091 52.829 1.00 24.49 352 ASP A N 1
ATOM 2348 C CA . ASP A 1 334 ? -0.152 48.087 53.644 1.00 25.74 352 ASP A CA 1
ATOM 2349 C C . ASP A 1 334 ? 1.324 47.779 53.818 1.00 24.66 352 ASP A C 1
ATOM 2350 O O . ASP A 1 334 ? 2.101 48.664 54.155 1.00 25.24 352 ASP A O 1
ATOM 2355 N N . LYS A 1 335 ? 1.713 46.524 53.604 1.00 22.86 353 LYS A N 1
ATOM 2356 C CA . LYS A 1 335 ? 2.995 46.050 54.094 1.00 22.17 353 LYS A CA 1
ATOM 2357 C C . LYS A 1 335 ? 4.193 46.872 53.612 1.00 22.42 353 LYS A C 1
ATOM 2358 O O . LYS A 1 335 ? 5.043 47.251 54.414 1.00 22.65 353 LYS A O 1
ATOM 2364 N N . TYR A 1 336 ? 4.269 47.110 52.306 1.00 21.72 354 TYR A N 1
ATOM 2365 C CA . TYR A 1 336 ? 5.429 47.807 51.732 1.00 21.62 354 TYR A CA 1
ATOM 2366 C C . TYR A 1 336 ? 5.112 49.214 51.236 1.00 22.14 354 TYR A C 1
ATOM 2367 O O . TYR A 1 336 ? 5.994 49.906 50.715 1.00 22.51 354 TYR A O 1
ATOM 2376 N N . ASP A 1 337 ? 3.857 49.627 51.400 1.00 22.68 355 ASP A N 1
ATOM 2377 C CA . ASP A 1 337 ? 3.409 50.970 51.059 1.00 23.69 355 ASP A CA 1
ATOM 2378 C C . ASP A 1 337 ? 4.524 51.969 51.415 1.00 23.57 355 ASP A C 1
ATOM 2379 O O . ASP A 1 337 ? 4.993 51.988 52.552 1.00 23.60 355 ASP A O 1
ATOM 2384 N N . PRO A 1 338 ? 4.958 52.810 50.450 1.00 23.02 356 PRO A N 1
ATOM 2385 C CA . PRO A 1 338 ? 4.439 53.146 49.117 1.00 21.75 356 PRO A CA 1
ATOM 2386 C C . PRO A 1 338 ? 4.929 52.271 47.946 1.00 21.02 356 PRO A C 1
ATOM 2387 O O . PRO A 1 338 ? 4.517 52.489 46.805 1.00 21.15 356 PRO A O 1
ATOM 2391 N N . VAL A 1 339 ? 5.786 51.301 48.243 1.00 21.14 357 VAL A N 1
ATOM 2392 C CA . VAL A 1 339 ? 6.405 50.465 47.213 1.00 19.76 357 VAL A CA 1
ATOM 2393 C C . VAL A 1 339 ? 5.418 49.402 46.726 1.00 20.23 357 VAL A C 1
ATOM 2394 O O . VAL A 1 339 ? 4.879 48.643 47.537 1.00 21.25 357 VAL A O 1
ATOM 2398 N N . VAL A 1 340 ? 5.191 49.358 45.415 1.00 18.22 358 VAL A N 1
ATOM 2399 C CA . VAL A 1 340 ? 4.278 48.372 44.810 1.00 18.13 358 VAL A CA 1
ATOM 2400 C C . VAL A 1 340 ? 5.028 47.291 44.019 1.00 17.98 358 VAL A C 1
ATOM 2401 O O . VAL A 1 340 ? 4.435 46.283 43.616 1.00 17.84 358 VAL A O 1
ATOM 2405 N N . ALA A 1 341 ? 6.320 47.513 43.788 1.00 17.49 359 ALA A N 1
ATOM 2406 C CA . ALA A 1 341 ? 7.155 46.540 43.062 1.00 16.97 359 ALA A CA 1
ATOM 2407 C C . ALA A 1 341 ? 8.612 46.686 43.464 1.00 17.54 359 ALA A C 1
ATOM 2408 O O . ALA A 1 341 ? 9.074 47.792 43.714 1.00 17.10 359 ALA A O 1
ATOM 2410 N N . ASN A 1 342 ? 9.334 45.567 43.512 1.00 17.22 360 ASN A N 1
ATOM 2411 C CA . ASN A 1 342 ? 10.741 45.560 43.892 1.00 17.49 360 ASN A CA 1
ATOM 2412 C C . ASN A 1 342 ? 11.492 44.784 42.818 1.00 17.29 360 ASN A C 1
ATOM 2413 O O . ASN A 1 342 ? 11.461 43.551 42.790 1.00 16.62 360 ASN A O 1
ATOM 2418 N N . LEU A 1 343 ? 12.139 45.510 41.914 1.00 16.75 361 LEU A N 1
ATOM 2419 C CA . LEU A 1 343 ? 12.776 44.896 40.751 1.00 16.80 361 LEU A CA 1
ATOM 2420 C C . LEU A 1 343 ? 14.272 44.904 40.980 1.00 17.49 361 LEU A C 1
ATOM 2421 O O . LEU A 1 343 ? 14.986 45.820 40.536 1.00 17.01 361 LEU A O 1
ATOM 2426 N N . ASP A 1 344 ? 14.743 43.897 41.711 1.00 16.95 362 ASP A N 1
ATOM 2427 C CA . ASP A 1 344 ? 16.150 43.805 42.041 1.00 17.94 362 ASP A CA 1
ATOM 2428 C C . ASP A 1 344 ? 16.901 42.911 41.042 1.00 17.79 362 ASP A C 1
ATOM 2429 O O . ASP A 1 344 ? 17.267 41.777 41.365 1.00 17.70 362 ASP A O 1
ATOM 2434 N N . CYS A 1 345 ? 17.133 43.420 39.832 1.00 17.78 363 CYS A N 1
ATOM 2435 C CA . CYS A 1 345 ? 17.899 42.645 38.848 1.00 18.55 363 CYS A CA 1
ATOM 2436 C C . CYS A 1 345 ? 19.367 42.512 39.275 1.00 18.01 363 CYS A C 1
ATOM 2437 O O . CYS A 1 345 ? 19.884 43.373 39.985 1.00 17.83 363 CYS A O 1
ATOM 2440 N N . GLY A 1 346 ? 20.012 41.433 38.837 1.00 18.29 364 GLY A N 1
ATOM 2441 C CA . GLY A 1 346 ? 21.392 41.146 39.218 1.00 18.87 364 GLY A CA 1
ATOM 2442 C C . GLY A 1 346 ? 22.367 42.114 38.566 1.00 20.00 364 GLY A C 1
ATOM 2443 O O . GLY A 1 346 ? 22.116 42.623 37.480 1.00 19.21 364 GLY A O 1
ATOM 2444 N N . ALA A 1 347 ? 23.474 42.371 39.247 1.00 20.38 365 ALA A N 1
ATOM 2445 C CA . ALA A 1 347 ? 24.452 43.354 38.775 1.00 21.34 365 ALA A CA 1
ATOM 2446 C C . ALA A 1 347 ? 25.124 42.946 37.476 1.00 22.48 365 ALA A C 1
ATOM 2447 O O . ALA A 1 347 ? 25.482 43.807 36.670 1.00 22.85 365 ALA A O 1
ATOM 2449 N N . ASP A 1 348 ? 25.304 41.644 37.274 1.00 21.32 366 ASP A N 1
ATOM 2450 C CA . ASP A 1 348 ? 25.978 41.135 36.082 1.00 22.45 366 ASP A CA 1
ATOM 2451 C C . ASP A 1 348 ? 25.040 40.467 35.092 1.00 21.10 366 ASP A C 1
ATOM 2452 O O . ASP A 1 348 ? 25.486 39.762 34.186 1.00 20.97 366 ASP A O 1
ATOM 2457 N N . GLY A 1 349 ? 23.741 40.682 35.256 1.00 19.87 367 GLY A N 1
ATOM 2458 C CA . GLY A 1 349 ? 22.794 39.994 34.404 1.00 18.77 367 GLY A CA 1
ATOM 2459 C C . GLY A 1 349 ? 22.178 40.878 33.343 1.00 18.44 367 GLY A C 1
ATOM 2460 O O . GLY A 1 349 ? 22.545 42.056 33.187 1.00 18.59 367 GLY A O 1
ATOM 2461 N N . THR A 1 350 ? 21.238 40.301 32.617 1.00 17.15 368 THR A N 1
ATOM 2462 C CA . THR A 1 350 ? 20.426 41.035 31.667 1.00 17.42 368 THR A CA 1
ATOM 2463 C C . THR A 1 350 ? 19.036 41.133 32.264 1.00 17.46 368 THR A C 1
ATOM 2464 O O . THR A 1 350 ? 18.487 40.133 32.730 1.00 16.95 368 THR A O 1
ATOM 2468 N N . CYS A 1 351 ? 18.472 42.335 32.235 1.00 17.58 369 CYS A N 1
ATOM 2469 C CA . CYS A 1 351 ? 17.199 42.614 32.893 1.00 17.56 369 CYS A CA 1
ATOM 2470 C C . CYS A 1 351 ? 16.200 43.095 31.849 1.00 16.43 369 CYS A C 1
ATOM 2471 O O . CYS A 1 351 ? 15.711 44.226 31.909 1.00 16.82 369 CYS A O 1
ATOM 2474 N N . GLY A 1 352 ? 15.897 42.229 30.887 1.00 15.50 370 GLY A N 1
ATOM 2475 C CA . GLY A 1 352 ? 15.121 42.617 29.724 1.00 15.50 370 GLY A CA 1
ATOM 2476 C C . GLY A 1 352 ? 13.634 42.603 30.025 1.00 16.23 370 GLY A C 1
ATOM 2477 O O . GLY A 1 352 ? 12.895 41.783 29.484 1.00 16.48 370 GLY A O 1
ATOM 2478 N N . ILE A 1 353 ? 13.205 43.525 30.876 1.00 16.61 371 ILE A N 1
ATOM 2479 C CA . ILE A 1 353 ? 11.792 43.616 31.250 1.00 17.34 371 ILE A CA 1
ATOM 2480 C C . ILE A 1 353 ? 11.170 44.915 30.755 1.00 17.43 371 ILE A C 1
ATOM 2481 O O . ILE A 1 353 ? 11.791 45.981 30.827 1.00 16.38 371 ILE A O 1
ATOM 2486 N N . SER A 1 354 ? 9.970 44.801 30.200 1.00 17.04 372 SER A N 1
ATOM 2487 C CA A SER A 1 354 ? 9.188 45.949 29.734 0.50 17.52 372 SER A CA 1
ATOM 2488 C CA B SER A 1 354 ? 9.220 45.995 29.838 0.50 17.86 372 SER A CA 1
ATOM 2489 C C . SER A 1 354 ? 7.831 45.960 30.440 1.00 17.82 372 SER A C 1
ATOM 2490 O O . SER A 1 354 ? 7.134 44.943 30.416 1.00 17.82 372 SER A O 1
ATOM 2495 N N . ILE A 1 355 ? 7.465 47.093 31.028 1.00 17.30 373 ILE A N 1
ATOM 2496 C CA . ILE A 1 355 ? 6.231 47.213 31.779 1.00 18.24 373 ILE A CA 1
ATOM 2497 C C . ILE A 1 355 ? 5.327 48.231 31.102 1.00 19.60 373 ILE A C 1
ATOM 2498 O O . ILE A 1 355 ? 5.780 49.321 30.734 1.00 19.17 373 ILE A O 1
ATOM 2503 N N . SER A 1 356 ? 4.063 47.868 30.916 1.00 19.03 374 SER A N 1
ATOM 2504 C CA . SER A 1 356 ? 3.075 48.804 30.353 1.00 20.72 374 SER A CA 1
ATOM 2505 C C . SER A 1 356 ? 1.725 48.621 31.045 1.00 21.12 374 SER A C 1
ATOM 2506 O O . SER A 1 356 ? 1.436 47.554 31.591 1.00 19.17 374 SER A O 1
ATOM 2509 N N . GLY A 1 357 ? 0.895 49.661 31.017 1.00 21.01 375 GLY A N 1
ATOM 2510 C CA . GLY A 1 357 ? -0.415 49.596 31.668 1.00 21.94 375 GLY A CA 1
ATOM 2511 C C . GLY A 1 357 ? -0.314 49.155 33.116 1.00 22.13 375 GLY A C 1
ATOM 2512 O O . GLY A 1 357 ? -1.120 48.340 33.593 1.00 23.03 375 GLY A O 1
ATOM 2513 N N . PHE A 1 358 ? 0.681 49.678 33.821 1.00 22.11 376 PHE A N 1
ATOM 2514 C CA . PHE A 1 358 ? 0.905 49.311 35.206 1.00 23.64 376 PHE A CA 1
ATOM 2515 C C . PHE A 1 358 ? 0.196 50.339 36.074 1.00 25.41 376 PHE A C 1
ATOM 2516 O O . PHE A 1 358 ? 0.729 51.418 36.324 1.00 26.70 376 PHE A O 1
ATOM 2524 N N . ASP A 1 359 ? -1.011 50.002 36.518 1.00 25.61 377 ASP A N 1
ATOM 2525 C CA . ASP A 1 359 ? -1.890 50.971 37.178 1.00 28.25 377 ASP A CA 1
ATOM 2526 C C . ASP A 1 359 ? -2.098 50.647 38.650 1.00 27.98 377 ASP A C 1
ATOM 2527 O O . ASP A 1 359 ? -3.081 51.061 39.252 1.00 31.92 377 ASP A O 1
ATOM 2532 N N . VAL A 1 360 ? -1.151 49.928 39.228 1.00 25.17 378 VAL A N 1
ATOM 2533 C CA . VAL A 1 360 ? -1.239 49.487 40.610 1.00 24.19 378 VAL A CA 1
ATOM 2534 C C . VAL A 1 360 ? -0.806 50.568 41.596 1.00 24.31 378 VAL A C 1
ATOM 2535 O O . VAL A 1 360 ? 0.210 51.241 41.400 1.00 23.70 378 VAL A O 1
ATOM 2539 N N . LYS A 1 361 ? -1.591 50.738 42.657 1.00 23.53 379 LYS A N 1
ATOM 2540 C CA . LYS A 1 361 ? -1.275 51.700 43.705 1.00 24.25 379 LYS A CA 1
ATOM 2541 C C . LYS A 1 361 ? -1.225 51.033 45.066 1.00 22.89 379 LYS A C 1
ATOM 2542 O O . LYS A 1 361 ? -1.874 50.008 45.281 1.00 23.21 379 LYS A O 1
ATOM 2548 N N . ALA A 1 362 ? -0.455 51.617 45.979 1.00 21.46 380 ALA A N 1
ATOM 2549 C CA . ALA A 1 362 ? -0.471 51.229 47.380 1.00 21.75 380 ALA A CA 1
ATOM 2550 C C . ALA A 1 362 ? -1.745 51.832 48.024 1.00 22.65 380 ALA A C 1
ATOM 2551 O O . ALA A 1 362 ? -2.394 52.662 47.401 1.00 22.56 380 ALA A O 1
ATOM 2553 N N . PRO A 1 363 ? -2.128 51.377 49.232 1.00 23.82 381 PRO A N 1
ATOM 2554 C CA . PRO A 1 363 ? -3.323 51.937 49.892 1.00 24.87 381 PRO A CA 1
ATOM 2555 C C . PRO A 1 363 ? -3.302 53.472 50.040 1.00 26.60 381 PRO A C 1
ATOM 2556 O O . PRO A 1 363 ? -4.347 54.111 49.906 1.00 28.57 381 PRO A O 1
ATOM 2560 N N . SER A 1 364 ? -2.125 54.037 50.296 1.00 27.72 382 SER A N 1
ATOM 2561 C CA . SER A 1 364 ? -1.920 55.494 50.362 1.00 28.75 382 SER A CA 1
ATOM 2562 C C . SER A 1 364 ? -2.203 56.238 49.054 1.00 29.40 382 SER A C 1
ATOM 2563 O O . SER A 1 364 ? -2.326 57.467 49.050 1.00 30.29 382 SER A O 1
ATOM 2566 N N . GLY A 1 365 ? -2.277 55.506 47.945 1.00 29.03 383 GLY A N 1
ATOM 2567 C CA . GLY A 1 365 ? -2.430 56.111 46.625 1.00 27.25 383 GLY A CA 1
ATOM 2568 C C . GLY A 1 365 ? -1.099 56.260 45.893 1.00 26.92 383 GLY A C 1
ATOM 2569 O O . GLY A 1 365 ? -1.079 56.536 44.698 1.00 27.42 383 GLY A O 1
ATOM 2570 N N . LYS A 1 366 ? 0.010 56.076 46.604 1.00 26.98 384 LYS A N 1
ATOM 2571 C CA . LYS A 1 366 ? 1.339 56.146 45.987 1.00 29.23 384 LYS A CA 1
ATOM 2572 C C . LYS A 1 366 ? 1.661 54.868 45.210 1.00 29.07 384 LYS A C 1
ATOM 2573 O O . LYS A 1 366 ? 0.950 53.863 45.353 1.00 28.06 384 LYS A O 1
ATOM 2579 N N . SER A 1 367 ? 2.712 54.910 44.383 1.00 27.96 385 SER A N 1
ATOM 2580 C CA . SER A 1 367 ? 3.072 53.766 43.524 1.00 27.62 385 SER A CA 1
ATOM 2581 C C . SER A 1 36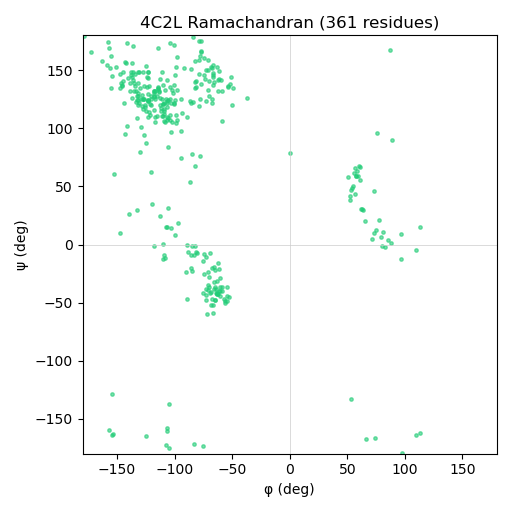7 ? 4.563 53.711 43.181 1.00 26.69 385 SER A C 1
ATOM 2582 O O . SER A 1 367 ? 4.970 53.757 42.011 1.00 28.18 385 SER A O 1
ATOM 2585 N N . GLU A 1 368 ? 5.377 53.597 44.211 1.00 24.17 386 GLU A N 1
ATOM 2586 C CA . GLU A 1 368 ? 6.808 53.572 44.049 1.00 24.16 386 GLU A CA 1
ATOM 2587 C C . GLU A 1 368 ? 7.277 52.197 43.552 1.00 22.99 386 GLU A C 1
ATOM 2588 O O . GLU A 1 368 ? 6.781 51.163 43.993 1.00 21.57 386 GLU A O 1
ATOM 2594 N N . VAL A 1 369 ? 8.211 52.205 42.606 1.00 20.90 387 VAL A N 1
ATOM 2595 C CA . VAL A 1 369 ? 8.827 50.975 42.112 1.00 20.59 387 VAL A CA 1
ATOM 2596 C C . VAL A 1 369 ? 10.318 51.050 42.432 1.00 20.88 387 VAL A C 1
ATOM 2597 O O . VAL A 1 369 ? 11.034 51.935 41.927 1.00 21.38 387 VAL A O 1
ATOM 2601 N N . LEU A 1 370 ? 10.789 50.145 43.280 1.00 20.00 388 LEU A N 1
ATOM 2602 C CA . LEU A 1 370 ? 12.206 50.067 43.593 1.00 20.45 388 LEU A CA 1
ATOM 2603 C C . LEU A 1 370 ? 12.909 49.300 42.485 1.00 21.15 388 LEU A C 1
ATOM 2604 O O . LEU A 1 370 ? 12.398 48.275 42.026 1.00 19.50 388 LEU A O 1
ATOM 2609 N N . CYS A 1 371 ? 14.063 49.812 42.043 1.00 21.35 389 CYS A N 1
ATOM 2610 C CA . CYS A 1 371 ? 14.797 49.185 40.934 1.00 21.51 389 CYS A CA 1
ATOM 2611 C C . CYS A 1 371 ? 16.289 49.113 41.190 1.00 21.33 389 CYS A C 1
ATOM 2612 O O . CYS A 1 371 ? 16.873 50.020 41.796 1.00 21.58 389 CYS A O 1
ATOM 2615 N N . ALA A 1 372 ? 16.898 48.029 40.718 1.00 19.24 390 ALA A N 1
ATOM 2616 C CA . ALA A 1 372 ? 18.342 47.947 40.578 1.00 19.34 390 ALA A CA 1
ATOM 2617 C C . ALA A 1 372 ? 18.620 47.247 39.257 1.00 18.29 390 ALA A C 1
ATOM 2618 O O . ALA A 1 372 ? 17.993 46.224 38.951 1.00 17.30 390 ALA A O 1
ATOM 2620 N N . ASN A 1 373 ? 19.517 47.825 38.451 1.00 17.35 391 ASN A N 1
ATOM 2621 C CA . ASN A 1 373 ? 19.972 47.194 37.204 1.00 16.18 391 ASN A CA 1
ATOM 2622 C C . ASN A 1 373 ? 18.868 46.983 36.167 1.00 15.87 391 ASN A C 1
ATOM 2623 O O . ASN A 1 373 ? 18.918 46.040 35.378 1.00 15.06 391 ASN A O 1
ATOM 2628 N N . THR A 1 374 ? 17.886 47.881 36.180 1.00 16.14 392 THR A N 1
ATOM 2629 C CA . THR A 1 374 ? 16.777 47.844 35.246 1.00 16.28 392 THR A CA 1
ATOM 2630 C C . THR A 1 374 ? 17.113 48.687 34.025 1.00 15.97 392 THR A C 1
ATOM 2631 O O . THR A 1 374 ? 17.900 49.638 34.122 1.00 15.97 392 THR A O 1
ATOM 2635 N N . PRO A 1 375 ? 16.541 48.337 32.872 1.00 16.37 393 PRO A N 1
ATOM 2636 C CA . PRO A 1 375 ? 16.900 48.969 31.598 1.00 16.60 393 PRO A CA 1
ATOM 2637 C C . PRO A 1 375 ? 16.272 50.353 31.400 1.00 17.84 393 PRO A C 1
ATOM 2638 O O . PRO A 1 375 ? 15.287 50.704 32.050 1.00 17.41 393 PRO A O 1
ATOM 2642 N N . SER A 1 376 ? 16.836 51.119 30.473 1.00 18.27 394 SER A N 1
ATOM 2643 C CA . SER A 1 376 ? 16.337 52.470 30.198 1.00 20.73 394 SER A CA 1
ATOM 2644 C C . SER A 1 376 ? 14.920 52.483 29.635 1.00 23.00 394 SER A C 1
ATOM 2645 O O . SER A 1 376 ? 14.229 53.491 29.735 1.00 27.00 394 SER A O 1
ATOM 2648 N N . ASP A 1 377 ? 14.471 51.379 29.057 1.00 23.16 395 ASP A N 1
ATOM 2649 C CA . ASP A 1 377 ? 13.133 51.363 28.460 1.00 26.14 395 ASP A CA 1
ATOM 2650 C C . ASP A 1 377 ? 12.148 50.564 29.325 1.00 24.98 395 ASP A C 1
ATOM 2651 O O . ASP A 1 377 ? 11.227 49.927 28.807 1.00 26.22 395 ASP A O 1
ATOM 2656 N N . LEU A 1 378 ? 12.364 50.582 30.638 1.00 24.32 396 LEU A N 1
ATOM 2657 C CA . LEU A 1 378 ? 11.545 49.777 31.562 1.00 22.98 396 LEU A CA 1
ATOM 2658 C C . LEU A 1 378 ? 10.050 50.069 31.429 1.00 23.25 396 LEU A C 1
ATOM 2659 O O . LEU A 1 378 ? 9.242 49.143 31.344 1.00 22.85 396 LEU A O 1
ATOM 2664 N N . GLY A 1 379 ? 9.687 51.351 31.426 1.00 23.48 397 GLY A N 1
ATOM 2665 C CA . GLY A 1 379 ? 8.298 51.747 31.222 1.00 24.74 397 GLY A CA 1
ATOM 2666 C C . GLY A 1 379 ? 7.578 52.315 32.429 1.00 25.18 397 GLY A C 1
ATOM 2667 O O . GLY A 1 379 ? 6.430 52.729 32.312 1.00 28.26 397 GLY A O 1
ATOM 2668 N N . VAL A 1 380 ? 8.235 52.311 33.588 1.00 24.98 398 VAL A N 1
ATOM 2669 C CA . VAL A 1 380 ? 7.741 52.968 34.802 1.00 25.08 398 VAL A CA 1
ATOM 2670 C C . VAL A 1 380 ? 8.904 53.706 35.464 1.00 25.71 398 VAL A C 1
ATOM 2671 O O . VAL A 1 380 ? 10.067 53.343 35.267 1.00 23.60 398 VAL A O 1
ATOM 2675 N N . THR A 1 381 ? 8.588 54.728 36.252 1.00 25.44 399 THR A N 1
ATOM 2676 C CA . THR A 1 381 ? 9.610 55.489 36.976 1.00 26.81 399 THR A CA 1
ATOM 2677 C C . THR A 1 381 ? 10.206 54.654 38.103 1.00 27.38 399 THR A C 1
ATOM 2678 O O . THR A 1 381 ? 9.472 54.020 38.860 1.00 29.17 399 THR A O 1
ATOM 2682 N N . CYS A 1 382 ? 11.534 54.646 38.193 1.00 27.15 400 CYS A N 1
ATOM 2683 C CA . CYS A 1 382 ? 12.255 53.876 39.201 1.00 28.08 400 CYS A CA 1
ATOM 2684 C C . CYS A 1 382 ? 12.687 54.709 40.380 1.00 28.62 400 CYS A C 1
ATOM 2685 O O . CYS A 1 382 ? 12.912 55.920 40.255 1.00 29.17 400 CYS A O 1
ATOM 2688 N N . THR A 1 383 ? 12.808 54.034 41.516 1.00 26.58 401 THR A N 1
ATOM 2689 C CA . THR A 1 383 ? 13.395 54.577 42.725 1.00 27.18 401 THR A CA 1
ATOM 2690 C C . THR A 1 383 ? 14.475 53.595 43.156 1.00 27.82 401 THR A C 1
ATOM 2691 O O . THR A 1 383 ? 14.270 52.384 43.122 1.00 25.33 401 THR A O 1
ATOM 2695 N N . SER A 1 384 ? 15.635 54.107 43.546 1.00 27.76 402 SER A N 1
ATOM 2696 C CA . SER A 1 384 ? 16.723 53.246 43.984 1.00 28.24 402 SER A CA 1
ATOM 2697 C C . SER A 1 384 ? 16.397 52.615 45.337 1.00 28.02 402 SER A C 1
ATOM 2698 O O . SER A 1 384 ? 15.558 53.120 46.098 1.00 28.18 402 SER A O 1
ATOM 2701 N N . GLY A 1 385 ? 17.070 51.512 45.627 1.00 26.68 403 GLY A N 1
ATOM 2702 C CA . GLY A 1 385 ? 16.930 50.837 46.901 1.00 26.85 403 GLY A CA 1
ATOM 2703 C C . GLY A 1 385 ? 16.284 49.470 46.795 1.00 26.64 403 GLY A C 1
ATOM 2704 O O . GLY A 1 385 ? 15.862 48.923 47.805 1.00 27.68 403 GLY A O 1
ATOM 2705 N N . ALA A 1 386 ? 16.206 48.916 45.585 1.00 25.51 404 ALA A N 1
ATOM 2706 C CA . ALA A 1 386 ? 15.727 47.533 45.405 1.00 24.52 404 ALA A CA 1
ATOM 2707 C C . ALA A 1 386 ? 16.649 46.566 46.137 1.00 24.37 404 ALA A C 1
ATOM 2708 O O . ALA A 1 386 ? 17.839 46.831 46.288 1.00 25.12 404 ALA A O 1
ATOM 2710 N N . SER A 1 387 ? 16.103 45.452 46.612 1.00 23.79 405 SER A N 1
ATOM 2711 C CA . SER A 1 387 ? 16.918 44.442 47.285 1.00 23.68 405 SER A CA 1
ATOM 2712 C C . SER A 1 387 ? 16.227 43.090 47.157 1.00 23.51 405 SER A C 1
ATOM 2713 O O . SER A 1 387 ? 15.035 43.037 46.852 1.00 23.33 405 SER A O 1
ATOM 2716 N N . GLY A 1 388 ? 16.978 42.016 47.371 1.00 23.29 406 GLY A N 1
ATOM 2717 C CA . GLY A 1 388 ? 16.426 40.659 47.293 1.00 24.20 406 GLY A CA 1
ATOM 2718 C C . GLY A 1 388 ? 16.835 39.906 46.040 1.00 24.27 406 GLY A C 1
ATOM 2719 O O . GLY A 1 388 ? 16.835 38.665 46.022 1.00 23.73 406 GLY A O 1
#

B-factor: mean 20.59, std 9.31, range [8.9, 87.65]

Organism: Aspergillus tubingensis (NCBI:txid5068)

Radius of gyration: 21.14 Å; Cα contacts (8 Å, |Δi|>4): 1299; chains: 1; bounding box: 52×60×38 Å

InterPro domains:
  IPR000743 Glycoside hydrolase, family 28 [PF00295] (83-395)
  IPR006626 Parallel beta-helix repeat [SM00710] (183-213)
  IPR006626 Parallel beta-helix repeat [SM00710] (214-257)
  IPR006626 Parallel beta-helix repeat [SM00710] (266-289)
  IPR006626 Parallel beta-helix repeat [SM00710] (299-320)
  IPR006626 Parallel beta-helix repeat [SM00710] (333-375)
  IPR011050 Pectin lyase fold/virulence factor [SSF51126] (26-400)
  IPR012334 Pectin lyase fold [G3DSA:2.160.20.10] (35-406)